Protein AF-A0A949IFS2-F1 (afdb_monomer)

Solvent-accessible surface area (backbone atoms only — not comparable to full-atom values): 32056 Å² total; per-residue (Å²): 139,86,86,89,90,81,93,77,88,88,87,84,87,80,85,85,79,76,80,89,75,88,68,73,82,55,68,93,79,88,85,80,87,79,83,92,77,86,88,83,88,80,91,77,93,79,89,80,92,78,85,86,76,78,79,72,78,78,74,90,62,92,54,80,35,59,30,51,74,25,51,41,63,68,60,32,53,52,52,44,53,52,50,51,53,48,46,56,51,26,54,78,68,79,46,77,60,41,54,36,68,61,40,74,64,66,69,59,68,72,94,60,77,75,78,83,73,67,81,76,66,78,82,70,85,71,59,86,33,84,33,76,19,54,51,51,17,55,62,39,24,26,48,48,47,18,50,56,68,42,36,87,84,51,64,64,44,76,74,44,82,63,56,66,62,56,38,42,31,50,28,41,52,46,40,47,59,48,27,49,79,72,75,38,52,69,68,57,39,51,49,38,53,49,29,44,26,7,54,67,41,51,12,61,54,45,61,77,35,42,33,88,60,60,73,75,42,72,42,76,93,30,46,68,60,43,35,65,36,22,17,78,42,62,19,30,24,60,75,44,44,34,41,64,54,50,50,50,46,32,56,78,38,14,63,62,54,18,55,48,30,43,55,47,16,73,74,35,73,93,47,21,70,63,29,42,55,51,17,53,49,38,38,37,49,21,38,54,72,66,60,73,55,80,76,76,81,92,61,96,85,62,88,83,60,65,54,80,70,59,67,72,55,49,40,42,16,57,43,27,42,47,61,15,51,72,55,9,30,52,57,64,37,47,58,56,44,51,49,50,54,47,37,73,75,60,50,46,64,60,32,34,43,52,50,31,54,49,48,58,46,37,23,48,55,38,70,71,46,54,73,68,55,48,51,53,22,48,53,60,56,54,70,72,59,72,81,74,84,88,55,80,92,45,73,81,76,45,45,65,54,54,53,41,51,50,55,49,48,56,36,60,71,48,52,87,47,88,93,59,94,44,57,55,28,71,93,68,38,58,70,66,41,44,49,44,42,58,70,49,60,75,61,62,40,58,43,45,33,100,86,37,50,49,54,75,57,29,41,17,42,52,41,31,51,54,31,43,38,62,74,52,76,43,35,76,74,46,44,42,22,51,49,45,40,17,71,77,44,31,58,71,49,28,51,54,36,45,36,82,90,33,28,75,32,30,34,68,74,67,41,51,70,56,40,29,72,72,30,82,76,49,45,61,25,25,29,47,52,34,42,53,47,45,42,44,42,21,66,37,83,25,39,36,63,85,32,66,36,38,38,43,46,52,51,23,49,56,72,66,54,76,131

Structure (mmCIF, N/CA/C/O backbone):
data_AF-A0A949IFS2-F1
#
_entry.id   AF-A0A949IFS2-F1
#
loop_
_atom_site.group_PDB
_atom_site.id
_atom_site.type_symbol
_atom_site.label_atom_id
_atom_site.label_alt_id
_atom_site.label_comp_id
_atom_site.label_asym_id
_atom_site.label_entity_id
_atom_site.label_seq_id
_atom_site.pdbx_PDB_ins_code
_atom_site.Cartn_x
_atom_site.Cartn_y
_atom_site.Cartn_z
_atom_site.occupancy
_atom_site.B_iso_or_equiv
_atom_site.auth_seq_id
_atom_site.auth_comp_id
_atom_site.auth_asym_id
_atom_site.auth_atom_id
_atom_site.pdbx_PDB_model_num
ATOM 1 N N . MET A 1 1 ? -39.809 -36.257 -1.490 1.00 29.47 1 MET A N 1
ATOM 2 C CA . MET A 1 1 ? -38.487 -35.965 -2.089 1.00 29.47 1 MET A CA 1
ATOM 3 C C . MET A 1 1 ? -38.721 -35.073 -3.302 1.00 29.47 1 MET A C 1
ATOM 5 O O . MET A 1 1 ? -39.036 -35.573 -4.365 1.00 29.47 1 MET A O 1
ATOM 9 N N . VAL A 1 2 ? -39.064 -33.810 -3.046 1.00 25.62 2 VAL A N 1
ATOM 10 C CA . VAL A 1 2 ? -38.189 -32.618 -3.161 1.00 25.62 2 VAL A CA 1
ATOM 11 C C . VAL A 1 2 ? -37.809 -32.313 -4.621 1.00 25.62 2 VAL A C 1
ATOM 13 O O . VAL A 1 2 ? -36.734 -32.640 -5.104 1.00 25.62 2 VAL A O 1
ATOM 16 N N . THR A 1 3 ? -38.821 -31.761 -5.297 1.00 22.97 3 THR A N 1
ATOM 17 C CA . THR A 1 3 ? -38.850 -30.624 -6.238 1.00 22.97 3 THR A CA 1
ATOM 18 C C . THR A 1 3 ? -37.553 -30.110 -6.866 1.00 22.97 3 THR A C 1
ATOM 20 O O . THR A 1 3 ? -36.693 -29.559 -6.186 1.00 22.97 3 THR A O 1
ATOM 23 N N . ASN A 1 4 ? -37.543 -30.119 -8.202 1.00 22.20 4 ASN A N 1
ATOM 24 C CA . ASN A 1 4 ? -36.708 -29.286 -9.060 1.00 22.20 4 ASN A CA 1
ATOM 25 C C . ASN A 1 4 ? -37.587 -28.799 -10.224 1.00 22.20 4 ASN A C 1
ATOM 27 O O . ASN A 1 4 ? -37.937 -29.598 -11.089 1.00 22.20 4 ASN A O 1
ATOM 31 N N . LEU A 1 5 ? -38.022 -27.537 -10.196 1.00 21.92 5 LEU A N 1
ATOM 32 C CA . LEU A 1 5 ? -38.645 -26.825 -11.322 1.00 21.92 5 LEU A CA 1
ATOM 33 C C . LEU A 1 5 ? -38.870 -25.361 -10.925 1.00 21.92 5 LEU A C 1
ATOM 35 O O . LEU A 1 5 ? -39.689 -25.092 -10.052 1.00 21.92 5 LEU A O 1
ATOM 39 N N . ALA A 1 6 ? -38.131 -24.454 -11.569 1.00 23.53 6 ALA A N 1
ATOM 40 C CA . ALA A 1 6 ? -38.613 -23.203 -12.174 1.00 23.53 6 ALA A CA 1
ATOM 41 C C . ALA A 1 6 ? -37.477 -22.168 -12.259 1.00 23.53 6 ALA A C 1
ATOM 43 O O . ALA A 1 6 ? -37.264 -21.349 -11.372 1.00 23.53 6 ALA A O 1
ATOM 44 N N . LEU A 1 7 ? -36.765 -22.210 -13.386 1.00 26.50 7 LEU A N 1
ATOM 45 C CA . LEU A 1 7 ? -36.102 -21.056 -13.983 1.00 26.50 7 LEU A CA 1
ATOM 46 C C . LEU A 1 7 ? -37.184 -20.179 -14.628 1.00 26.50 7 LEU A C 1
ATOM 48 O O . LEU A 1 7 ? -37.776 -20.615 -15.616 1.00 26.50 7 LEU A O 1
ATOM 52 N N . ARG A 1 8 ? -37.431 -18.980 -14.088 1.00 21.73 8 ARG A N 1
ATOM 53 C CA . ARG A 1 8 ? -37.796 -17.745 -14.816 1.00 21.73 8 ARG A CA 1
ATOM 54 C C . ARG A 1 8 ? -38.077 -16.595 -13.842 1.00 21.73 8 ARG A C 1
ATOM 56 O O . ARG A 1 8 ? -38.649 -16.809 -12.783 1.00 21.73 8 ARG A O 1
ATOM 63 N N . ASP A 1 9 ? -37.687 -15.407 -14.295 1.00 24.14 9 ASP A N 1
ATOM 64 C CA . ASP A 1 9 ? -38.027 -14.068 -13.807 1.00 24.14 9 ASP A CA 1
ATOM 65 C C . ASP A 1 9 ? -37.488 -13.620 -12.445 1.00 24.14 9 ASP A C 1
ATOM 67 O O . ASP A 1 9 ? -38.075 -13.854 -11.397 1.00 24.14 9 ASP A O 1
ATOM 71 N N . LEU A 1 10 ? -36.382 -12.866 -12.514 1.00 23.11 10 LEU A N 1
ATOM 72 C CA . LEU A 1 10 ? -36.236 -11.536 -11.900 1.00 23.11 10 LEU A CA 1
ATOM 73 C C . LEU A 1 10 ? -35.006 -10.837 -12.517 1.00 23.11 10 LEU A C 1
ATOM 75 O O . LEU A 1 10 ? -34.008 -10.546 -11.863 1.00 23.11 10 LEU A O 1
ATOM 79 N N . SER A 1 11 ? -35.070 -10.590 -13.828 1.00 26.36 11 SER A N 1
ATOM 80 C CA . SER A 1 11 ? -34.265 -9.560 -14.486 1.00 26.36 11 SER A CA 1
ATOM 81 C C . SER A 1 11 ? -35.122 -8.301 -14.601 1.00 26.36 11 SER A C 1
ATOM 83 O O . SER A 1 11 ? -36.076 -8.334 -15.368 1.00 26.36 11 SER A O 1
ATOM 85 N N . SER A 1 12 ? -34.791 -7.236 -13.857 1.00 25.61 12 SER A N 1
ATOM 86 C CA . SER A 1 12 ? -34.846 -5.835 -14.340 1.00 25.61 12 SER A CA 1
ATOM 87 C C . SER A 1 12 ? -34.759 -4.744 -13.261 1.00 25.61 12 SER A C 1
ATOM 89 O O . SER A 1 12 ? -34.609 -3.598 -13.654 1.00 25.61 12 SER A O 1
ATOM 91 N N . ASP A 1 13 ? -34.774 -5.027 -11.948 1.00 23.80 13 ASP A N 1
ATOM 92 C CA . ASP A 1 13 ? -34.977 -3.946 -10.946 1.00 23.80 13 ASP A CA 1
ATOM 93 C C . ASP A 1 13 ? -33.906 -3.757 -9.850 1.00 23.80 13 ASP A C 1
ATOM 95 O O . ASP A 1 13 ? -34.132 -3.056 -8.867 1.00 23.80 13 ASP A O 1
ATOM 99 N N . LEU A 1 14 ? -32.692 -4.293 -10.021 1.00 22.88 14 LEU A N 1
ATOM 100 C CA . LEU A 1 14 ? -31.580 -4.086 -9.065 1.00 22.88 14 LEU A CA 1
ATOM 101 C C . LEU A 1 14 ? -30.331 -3.401 -9.651 1.00 22.88 14 LEU A C 1
ATOM 103 O O . LEU A 1 14 ? -29.317 -3.280 -8.971 1.00 22.88 14 LEU A O 1
ATOM 107 N N . LEU A 1 15 ? -30.403 -2.886 -10.883 1.00 23.69 15 LEU A N 1
ATOM 108 C CA . LEU A 1 15 ? -29.266 -2.254 -11.575 1.00 23.69 15 LEU A CA 1
ATOM 109 C C . LEU A 1 15 ? -29.242 -0.712 -11.525 1.00 23.69 15 LEU A C 1
ATOM 111 O O . LEU A 1 15 ? -28.410 -0.105 -12.191 1.00 23.69 15 LEU A O 1
ATOM 115 N N . SER A 1 16 ? -30.097 -0.051 -10.734 1.00 24.69 16 SER A N 1
ATOM 116 C CA . SER A 1 16 ? -30.187 1.425 -10.723 1.00 24.69 16 SER A CA 1
ATOM 117 C C . SER A 1 16 ? -29.765 2.122 -9.424 1.00 24.69 16 SER A C 1
ATOM 119 O O . SER A 1 16 ? -29.906 3.339 -9.315 1.00 24.69 16 SER A O 1
ATOM 121 N N . ARG A 1 17 ? -29.197 1.413 -8.439 1.00 23.41 17 ARG A N 1
ATOM 122 C CA . ARG A 1 17 ? -28.663 2.039 -7.213 1.00 23.41 17 ARG A CA 1
ATOM 123 C C . ARG A 1 17 ? -27.334 1.424 -6.793 1.00 23.41 17 ARG A C 1
ATOM 125 O O . ARG A 1 17 ? -27.225 0.789 -5.754 1.00 23.41 17 ARG A O 1
ATOM 132 N N . SER A 1 18 ? -26.319 1.632 -7.622 1.00 20.94 18 SER A N 1
ATOM 133 C CA . SER A 1 18 ? -24.922 1.373 -7.276 1.00 20.94 18 SER A CA 1
ATOM 134 C C . SER A 1 18 ? -24.211 2.706 -7.072 1.00 20.94 18 SER A C 1
ATOM 136 O O . SER A 1 18 ? -23.815 3.359 -8.032 1.00 20.94 18 SER A O 1
ATOM 138 N N . VAL A 1 19 ? -24.138 3.096 -5.802 1.00 22.89 19 VAL A N 1
ATOM 139 C CA . VAL A 1 19 ? -23.051 3.826 -5.134 1.00 22.89 19 VAL A CA 1
ATOM 140 C C . VAL A 1 19 ? -22.046 4.496 -6.082 1.00 22.89 19 VAL A C 1
ATOM 142 O O . VAL A 1 19 ? -21.083 3.888 -6.544 1.00 22.89 19 VAL A O 1
ATOM 145 N N . VAL A 1 20 ? -22.244 5.792 -6.314 1.00 20.78 20 VAL A N 1
ATOM 146 C CA . VAL A 1 20 ? -21.158 6.695 -6.699 1.00 20.78 20 VAL A CA 1
ATOM 147 C C . VAL A 1 20 ? -20.321 6.906 -5.433 1.00 20.78 20 VAL A C 1
ATOM 149 O O . VAL A 1 20 ? -20.638 7.778 -4.632 1.00 20.78 20 VAL A O 1
ATOM 152 N N . SER A 1 21 ? -19.304 6.072 -5.189 1.00 23.89 21 SER A N 1
ATOM 153 C CA . SER A 1 21 ? -18.264 6.412 -4.211 1.00 23.89 21 SER A CA 1
ATOM 154 C C . SER A 1 21 ? -17.169 7.168 -4.953 1.00 23.89 21 SER A C 1
ATOM 156 O O . SER A 1 21 ? -16.364 6.580 -5.680 1.00 23.89 21 SER A O 1
ATOM 158 N N . GLU A 1 22 ? -17.157 8.487 -4.793 1.00 24.03 22 GLU A N 1
ATOM 159 C CA . GLU A 1 22 ? -16.016 9.333 -5.129 1.00 24.03 22 GLU A CA 1
ATOM 160 C C . GLU A 1 22 ? -14.823 8.953 -4.238 1.00 24.03 22 GLU A C 1
ATOM 162 O O . GLU A 1 22 ? -14.638 9.485 -3.149 1.00 24.03 22 GLU A O 1
ATOM 167 N N . ALA A 1 23 ? -13.996 8.019 -4.704 1.00 25.38 23 ALA A N 1
ATOM 168 C CA . ALA A 1 23 ? -12.650 7.804 -4.188 1.00 25.38 23 ALA A CA 1
ATOM 169 C C . ALA A 1 23 ? -11.662 8.489 -5.144 1.00 25.38 23 ALA A C 1
ATOM 171 O O . ALA A 1 23 ? -11.117 7.887 -6.063 1.00 25.38 23 ALA A O 1
ATOM 172 N N . ASN A 1 24 ? -11.498 9.797 -4.971 1.00 28.80 24 ASN A N 1
ATOM 173 C CA . ASN A 1 24 ? -10.430 10.589 -5.574 1.00 28.80 24 ASN A CA 1
ATOM 174 C C . ASN A 1 24 ? -10.059 11.678 -4.571 1.00 28.80 24 ASN A C 1
ATOM 176 O O . ASN A 1 24 ? -10.593 12.771 -4.672 1.00 28.80 24 ASN A O 1
ATOM 180 N N . PHE A 1 25 ? -9.176 11.415 -3.604 1.00 26.31 25 PHE A N 1
ATOM 181 C CA . PHE A 1 25 ? -8.581 12.512 -2.833 1.00 26.31 25 PHE A CA 1
ATOM 182 C C . PHE A 1 25 ? -7.236 12.117 -2.201 1.00 26.31 25 PHE A C 1
ATOM 184 O O . PHE A 1 25 ? -7.158 11.674 -1.063 1.00 26.31 25 PHE A O 1
ATOM 191 N N . VAL A 1 26 ? -6.153 12.335 -2.953 1.00 26.55 26 VAL A N 1
ATOM 192 C CA . VAL A 1 26 ? -4.829 12.668 -2.399 1.00 26.55 26 VAL A CA 1
ATOM 193 C C . VAL A 1 26 ? -4.395 13.973 -3.059 1.00 26.55 26 VAL A C 1
ATOM 195 O O . VAL A 1 26 ? -3.648 13.976 -4.033 1.00 26.55 26 VAL A O 1
ATOM 198 N N . ALA A 1 27 ? -4.963 15.078 -2.582 1.00 24.84 27 ALA A N 1
ATOM 199 C CA . ALA A 1 27 ? -4.410 16.432 -2.627 1.00 24.84 27 ALA A CA 1
ATOM 200 C C . ALA A 1 27 ? -5.460 17.396 -2.064 1.00 24.84 27 ALA A C 1
ATOM 202 O O . ALA A 1 27 ? -6.538 17.558 -2.620 1.00 24.84 27 ALA A O 1
ATOM 203 N N . SER A 1 28 ? -5.125 18.021 -0.942 1.00 24.84 28 SER A N 1
ATOM 204 C CA . SER A 1 28 ? -5.866 19.098 -0.294 1.00 24.84 28 SER A CA 1
ATOM 205 C C . SER A 1 28 ? -6.163 20.273 -1.236 1.00 24.84 28 SER A C 1
ATOM 207 O O . SER A 1 28 ? -5.204 20.822 -1.770 1.00 24.84 28 SER A O 1
ATOM 209 N N . VAL A 1 29 ? -7.420 20.728 -1.321 1.00 24.14 29 VAL A N 1
ATOM 210 C CA . VAL A 1 29 ? -7.828 22.129 -1.064 1.00 24.14 29 VAL A CA 1
ATOM 211 C C . VAL A 1 29 ? -9.295 22.134 -0.600 1.00 24.14 29 VAL A C 1
ATOM 213 O O . VAL A 1 29 ? -10.133 21.411 -1.129 1.00 24.14 29 VAL A O 1
ATOM 216 N N . ASP A 1 30 ? -9.537 22.945 0.424 1.00 25.14 30 ASP A N 1
ATOM 217 C CA . ASP A 1 30 ? -10.771 23.264 1.144 1.00 25.14 30 ASP A CA 1
ATOM 218 C C . ASP A 1 30 ? -11.967 23.643 0.240 1.00 25.14 30 ASP A C 1
ATOM 220 O O . ASP A 1 30 ? -11.830 24.442 -0.690 1.00 25.14 30 ASP A O 1
ATOM 224 N N . SER A 1 31 ? -13.153 23.098 0.533 1.00 23.11 31 SER A N 1
ATOM 225 C CA . SER A 1 31 ? -14.416 23.452 -0.123 1.00 23.11 31 SER A CA 1
ATOM 226 C C . SER A 1 31 ? -15.221 24.382 0.782 1.00 23.11 31 SER A C 1
ATOM 228 O O . SER A 1 31 ? -15.952 23.933 1.669 1.00 23.11 31 SER A O 1
ATOM 230 N N . THR A 1 32 ? -15.130 25.686 0.538 1.00 22.41 32 THR A N 1
ATOM 231 C CA . THR A 1 32 ? -16.130 26.636 1.024 1.00 22.41 32 THR A CA 1
ATOM 232 C C . THR A 1 32 ? -17.356 26.616 0.107 1.00 22.41 32 THR A C 1
ATOM 234 O O . THR A 1 32 ? -17.251 26.630 -1.116 1.00 22.41 32 THR A O 1
ATOM 237 N N . GLN A 1 33 ? -18.517 26.509 0.757 1.00 23.11 33 GLN A N 1
ATOM 238 C CA . GLN A 1 33 ? -19.895 26.599 0.264 1.00 23.11 33 GLN A CA 1
ATOM 239 C C . GLN A 1 33 ? -20.104 27.269 -1.103 1.00 23.11 33 GLN A C 1
ATOM 241 O O . GLN A 1 33 ? -19.776 28.441 -1.266 1.00 23.11 33 GLN A O 1
ATOM 246 N N . VAL A 1 34 ? -20.861 26.605 -1.986 1.00 22.59 34 VAL A N 1
ATOM 247 C CA . VAL A 1 34 ? -21.889 27.291 -2.784 1.00 22.59 34 VAL A CA 1
ATOM 248 C C . VAL A 1 34 ? -23.140 26.416 -2.844 1.00 22.59 34 VAL A C 1
ATOM 250 O O . VAL A 1 34 ? -23.089 25.246 -3.221 1.00 22.59 34 VAL A O 1
ATOM 253 N N . ASP A 1 35 ? -24.245 27.018 -2.421 1.00 22.25 35 ASP A N 1
ATOM 254 C CA . ASP A 1 35 ? -25.579 26.452 -2.303 1.00 22.25 35 ASP A CA 1
ATOM 255 C C . ASP A 1 35 ? -26.151 25.897 -3.616 1.00 22.25 35 ASP A C 1
ATOM 257 O O . ASP A 1 35 ? -26.039 26.480 -4.696 1.00 22.25 35 ASP A O 1
ATOM 261 N N . LEU A 1 36 ? -26.876 24.789 -3.468 1.00 21.02 36 LEU A N 1
ATOM 262 C CA . LEU A 1 36 ? -27.887 24.321 -4.407 1.00 21.02 36 LEU A CA 1
ATOM 263 C C . LEU A 1 36 ? -29.040 25.334 -4.459 1.00 21.02 36 LEU A C 1
ATOM 265 O O . LEU A 1 36 ? -29.799 25.460 -3.499 1.00 21.02 36 LEU A O 1
ATOM 269 N N . VAL A 1 37 ? -29.247 25.976 -5.609 1.00 22.39 37 VAL A N 1
ATOM 270 C CA . VAL A 1 37 ? -30.543 26.572 -5.955 1.00 22.39 37 VAL A CA 1
ATOM 271 C C . VAL A 1 37 ? -31.042 25.933 -7.240 1.00 22.39 37 VAL A C 1
ATOM 273 O O . VAL A 1 37 ? -30.408 25.988 -8.291 1.00 22.39 37 VAL A O 1
ATOM 276 N N . SER A 1 38 ? -32.201 25.295 -7.124 1.00 20.89 38 SER A N 1
ATOM 277 C CA . SER A 1 38 ? -32.980 24.802 -8.250 1.00 20.89 38 SER A CA 1
ATOM 278 C C . SER A 1 38 ? -33.817 25.930 -8.866 1.00 20.89 38 SER A C 1
ATOM 280 O O . SER A 1 38 ? -34.297 26.807 -8.152 1.00 20.89 38 SER A O 1
ATOM 282 N N . TYR A 1 39 ? -34.118 25.748 -10.155 1.00 19.58 39 TYR A N 1
ATOM 283 C CA . TYR A 1 39 ? -35.381 26.064 -10.840 1.00 19.58 39 TYR A CA 1
ATOM 284 C C . TYR A 1 39 ? -35.550 27.315 -11.734 1.00 19.58 39 TYR A C 1
ATOM 286 O O . TYR A 1 39 ? -35.221 28.442 -11.389 1.00 19.58 39 TYR A O 1
ATOM 294 N N . HIS A 1 40 ? -36.273 27.014 -12.826 1.00 22.09 40 HIS A N 1
ATOM 295 C CA . HIS A 1 40 ? -37.055 27.816 -13.779 1.00 22.09 40 HIS A CA 1
ATOM 296 C C . HIS A 1 40 ? -36.325 28.522 -14.927 1.00 22.09 40 HIS A C 1
ATOM 298 O O . HIS A 1 40 ? -35.664 29.543 -14.778 1.00 22.09 40 HIS A O 1
ATOM 304 N N . GLY A 1 41 ? -36.541 27.971 -16.126 1.00 22.94 41 GLY A N 1
ATOM 305 C CA . GLY A 1 41 ? -36.162 28.596 -17.380 1.00 22.94 41 GLY A CA 1
ATOM 306 C C . GLY A 1 41 ? -37.048 29.780 -17.738 1.00 22.94 41 GLY A C 1
ATOM 307 O O . GLY A 1 41 ? -38.198 29.849 -17.318 1.00 22.94 41 GLY A O 1
ATOM 308 N N . HIS A 1 42 ? -36.514 30.648 -18.592 1.00 22.95 42 HIS A N 1
ATOM 309 C CA . HIS A 1 42 ? -37.262 31.439 -19.559 1.00 22.95 42 HIS A CA 1
ATOM 310 C C . HIS A 1 42 ? -36.388 31.640 -20.799 1.00 22.95 42 HIS A C 1
ATOM 312 O O . HIS A 1 42 ? -35.193 31.918 -20.721 1.00 22.95 42 HIS A O 1
ATOM 318 N N . SER A 1 43 ? -37.022 31.422 -21.946 1.00 26.91 43 SER A N 1
ATOM 319 C CA . SER A 1 43 ? -36.491 31.621 -23.286 1.00 26.91 43 SER A CA 1
ATOM 320 C C . SER A 1 43 ? -36.257 33.107 -23.547 1.00 26.91 43 SER A C 1
ATOM 322 O O . SER A 1 43 ? -37.156 33.903 -23.298 1.00 26.91 43 SER A O 1
ATOM 324 N N . HIS A 1 44 ? -35.114 33.469 -24.134 1.00 25.48 44 HIS A N 1
ATOM 325 C CA . HIS A 1 44 ? -35.073 34.587 -25.072 1.00 25.48 44 HIS A CA 1
ATOM 326 C C . HIS A 1 44 ? -34.017 34.383 -26.160 1.00 25.48 44 HIS A C 1
ATOM 328 O O . HIS A 1 44 ? -32.821 34.244 -25.915 1.00 25.48 44 HIS A O 1
ATOM 334 N N . HIS A 1 45 ? -34.520 34.386 -27.393 1.00 26.75 45 HIS A N 1
ATOM 335 C CA . HIS A 1 45 ? -33.790 34.559 -28.637 1.00 26.75 45 HIS A CA 1
ATOM 336 C C . HIS A 1 45 ? -32.857 35.772 -28.607 1.00 26.75 45 HIS A C 1
ATOM 338 O O . HIS A 1 45 ? -33.333 36.888 -28.426 1.00 26.75 45 HIS A O 1
ATOM 344 N N . HIS A 1 46 ? -31.608 35.580 -29.028 1.00 27.81 46 HIS A N 1
ATOM 345 C CA . HIS A 1 46 ? -30.972 36.463 -30.007 1.00 27.81 46 HIS A CA 1
ATOM 346 C C . HIS A 1 46 ? -29.907 35.696 -30.791 1.00 27.81 46 HIS A C 1
ATOM 348 O O . HIS A 1 46 ? -28.926 35.202 -30.243 1.00 27.81 46 HIS A O 1
ATOM 354 N N . GLY A 1 47 ? -30.147 35.557 -32.095 1.00 24.58 47 GLY A N 1
ATOM 355 C CA . GLY A 1 47 ? -29.198 34.975 -33.028 1.00 24.58 47 GLY A CA 1
ATOM 356 C C . GLY A 1 47 ? -28.125 35.977 -33.439 1.00 24.58 47 GLY A C 1
ATOM 357 O O . GLY A 1 47 ? -28.387 37.175 -33.518 1.00 24.58 47 GLY A O 1
ATOM 358 N N . LYS A 1 48 ? -26.941 35.453 -33.770 1.00 28.55 48 LYS A N 1
ATOM 359 C CA . LYS A 1 48 ? -26.102 35.914 -34.886 1.00 28.55 48 LYS A CA 1
ATOM 360 C C . LYS A 1 48 ? -24.994 34.893 -35.168 1.00 28.55 48 LYS A C 1
ATOM 362 O O . LYS A 1 48 ? -24.019 34.778 -34.443 1.00 28.55 48 LYS A O 1
ATOM 367 N N . THR A 1 49 ? -25.230 34.127 -36.230 1.00 29.89 49 THR A N 1
ATOM 368 C CA . THR A 1 49 ? -24.293 33.730 -37.295 1.00 29.89 49 THR A CA 1
ATOM 369 C C . THR A 1 49 ? -22.784 33.781 -36.999 1.00 29.89 49 THR A C 1
ATOM 371 O O . THR A 1 49 ? -22.174 34.847 -37.042 1.00 29.89 49 THR A O 1
ATOM 374 N N . GLY A 1 50 ? -22.166 32.605 -36.891 1.00 28.19 50 GLY A N 1
ATOM 375 C CA . GLY A 1 50 ? -20.727 32.388 -37.050 1.00 28.19 50 GLY A CA 1
ATOM 376 C C . GLY A 1 50 ? -20.503 30.969 -37.569 1.00 28.19 50 GLY A C 1
ATOM 377 O O . GLY A 1 50 ? -20.906 30.011 -36.922 1.00 28.19 50 GLY A O 1
ATOM 378 N N . LYS A 1 51 ? -19.982 30.853 -38.793 1.00 29.91 51 LYS A N 1
ATOM 379 C CA . LYS A 1 51 ? -19.881 29.616 -39.577 1.00 29.91 51 LYS A CA 1
ATOM 380 C C . LYS A 1 51 ? -19.012 28.559 -38.892 1.00 29.91 51 LYS A C 1
ATOM 382 O O . LYS A 1 51 ? -17.991 28.876 -38.292 1.00 29.91 51 LYS A O 1
ATOM 387 N N . GLY A 1 52 ? -19.447 27.311 -39.053 1.00 32.53 52 GLY A N 1
ATOM 388 C CA . GLY A 1 52 ? -18.843 26.105 -38.512 1.00 32.53 52 GLY A CA 1
ATOM 389 C C . GLY A 1 52 ? -17.366 25.910 -38.843 1.00 32.53 52 GLY A C 1
ATOM 390 O O . GLY A 1 52 ? -16.935 26.039 -39.986 1.00 32.53 52 GLY A O 1
ATOM 391 N N . GLN A 1 53 ? -16.647 25.467 -37.822 1.00 26.41 53 GLN A N 1
ATOM 392 C CA . GLN A 1 53 ? -15.761 24.321 -37.925 1.00 26.41 53 GLN A CA 1
ATOM 393 C C . GLN A 1 53 ? -15.862 23.585 -36.589 1.00 26.41 53 GLN A C 1
ATOM 395 O O . GLN A 1 53 ? -15.330 24.027 -35.574 1.00 26.41 53 GLN A O 1
ATOM 400 N N . GLU A 1 54 ? -16.634 22.499 -36.580 1.00 27.50 54 GLU A N 1
ATOM 401 C CA . GLU A 1 54 ? -16.530 21.478 -35.539 1.00 27.50 54 GLU A CA 1
ATOM 402 C C . GLU A 1 54 ? -15.063 21.023 -35.490 1.00 27.50 54 GLU A C 1
ATOM 404 O O . GLU A 1 54 ? -14.507 20.692 -36.545 1.00 27.50 54 GLU A O 1
ATOM 409 N N . PRO A 1 55 ? -14.393 21.021 -34.325 1.00 30.80 55 PRO A N 1
ATOM 410 C CA . PRO A 1 55 ? -13.090 20.391 -34.234 1.00 30.80 55 PRO A CA 1
ATOM 411 C C . PRO A 1 55 ? -13.292 18.906 -34.530 1.00 30.80 55 PRO A C 1
ATOM 413 O O . PRO A 1 55 ? -14.036 18.222 -33.826 1.00 30.80 55 PRO A O 1
ATOM 416 N N . ALA A 1 56 ? -12.662 18.440 -35.609 1.00 29.61 56 ALA A N 1
ATOM 417 C CA . ALA A 1 56 ? -12.676 17.046 -36.018 1.00 29.61 56 ALA A CA 1
ATOM 418 C C . ALA A 1 56 ? -12.431 16.144 -34.802 1.00 29.61 56 ALA A C 1
ATOM 420 O O . ALA A 1 56 ? -11.480 16.358 -34.042 1.00 29.61 56 ALA A O 1
ATOM 421 N N . ALA A 1 57 ? -13.302 15.149 -34.621 1.00 28.34 57 ALA A N 1
ATOM 422 C CA . ALA A 1 57 ? -13.089 14.091 -33.648 1.00 28.34 57 ALA A CA 1
ATOM 423 C C . ALA A 1 57 ? -1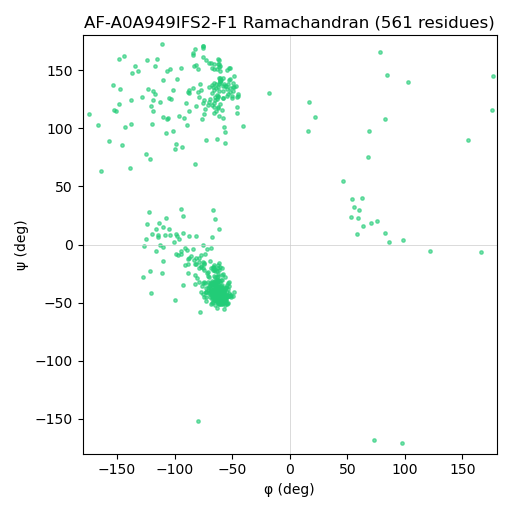1.669 13.527 -33.848 1.00 28.34 57 ALA A C 1
ATOM 425 O O . ALA A 1 57 ? -11.306 13.210 -34.987 1.00 28.34 57 ALA A O 1
ATOM 426 N N . PRO A 1 58 ? -10.832 13.444 -32.798 1.00 34.41 58 PRO A N 1
ATOM 427 C CA . PRO A 1 58 ? -9.502 12.890 -32.959 1.00 34.41 58 PRO A CA 1
ATOM 428 C C . PRO A 1 58 ? -9.650 11.431 -33.384 1.00 34.41 58 PRO A C 1
ATOM 430 O O . PRO A 1 58 ? -10.403 10.674 -32.772 1.00 34.41 58 PRO A O 1
ATOM 433 N N . ALA A 1 59 ? -8.955 11.086 -34.467 1.00 33.22 59 ALA A N 1
ATOM 434 C CA . ALA A 1 59 ? -8.902 9.749 -35.027 1.00 33.22 59 ALA A CA 1
ATOM 435 C C . ALA A 1 59 ? -8.658 8.701 -33.931 1.00 33.22 59 ALA A C 1
ATOM 437 O O . ALA A 1 59 ? -7.789 8.892 -33.071 1.00 33.22 59 ALA A O 1
ATOM 438 N N . ASP A 1 60 ? -9.405 7.597 -34.010 1.00 36.16 60 ASP A N 1
ATOM 439 C CA . ASP A 1 60 ? -9.181 6.364 -33.258 1.00 36.16 60 ASP A CA 1
ATOM 440 C C . ASP A 1 60 ? -7.756 5.859 -33.528 1.00 36.16 60 ASP A C 1
ATOM 442 O O . ASP A 1 60 ? -7.491 5.075 -34.438 1.00 36.16 60 ASP A O 1
ATOM 446 N N . SER A 1 61 ? -6.797 6.346 -32.746 1.00 34.66 61 SER A N 1
ATOM 447 C CA . SER A 1 61 ? -5.439 5.821 -32.722 1.00 34.66 61 SER A CA 1
ATOM 448 C C . SER A 1 61 ? -5.363 4.785 -31.609 1.00 34.66 61 SER A C 1
ATOM 450 O O . SER A 1 61 ? -4.913 5.049 -30.496 1.00 34.66 61 SER A O 1
ATOM 452 N N . ASN A 1 62 ? -5.767 3.558 -31.940 1.00 41.44 62 ASN A N 1
ATOM 453 C CA . ASN A 1 62 ? -5.546 2.350 -31.130 1.00 41.44 62 ASN A CA 1
ATOM 454 C C . ASN A 1 62 ? -4.048 1.976 -30.995 1.00 41.44 62 ASN A C 1
ATOM 456 O O . ASN A 1 62 ? -3.705 0.829 -30.728 1.00 41.44 62 ASN A O 1
ATOM 460 N N . VAL A 1 63 ? -3.134 2.932 -31.183 1.00 46.34 63 VAL A N 1
ATOM 461 C CA . VAL A 1 63 ? -1.691 2.761 -31.013 1.00 46.34 63 VAL A CA 1
ATOM 462 C C . VAL A 1 63 ? -1.288 3.442 -29.711 1.00 46.34 63 VAL A C 1
ATOM 464 O O . VAL A 1 63 ? -1.573 4.622 -29.512 1.00 46.34 63 VAL A O 1
ATOM 467 N N . ILE A 1 64 ? -0.622 2.701 -28.821 1.00 59.53 64 ILE A N 1
ATOM 468 C CA . ILE A 1 64 ? -0.048 3.239 -27.579 1.00 59.53 64 ILE A CA 1
ATOM 469 C C . ILE A 1 64 ? 0.938 4.355 -27.945 1.00 59.53 64 ILE A C 1
ATOM 471 O O . ILE A 1 64 ? 1.997 4.103 -28.522 1.00 59.53 64 ILE A O 1
ATOM 475 N N . GLY A 1 65 ? 0.553 5.599 -27.654 1.00 59.41 65 GLY A N 1
ATOM 476 C CA . GLY A 1 65 ? 1.265 6.795 -28.088 1.00 59.41 65 GLY A CA 1
ATOM 477 C C . GLY A 1 65 ? 2.352 7.208 -27.090 1.00 59.41 65 GLY A C 1
ATOM 478 O O . GLY A 1 65 ? 2.072 7.307 -25.892 1.00 59.41 65 GLY A O 1
ATOM 479 N N . PRO A 1 66 ? 3.587 7.488 -27.537 1.00 67.62 66 PRO A N 1
ATOM 480 C CA . PRO A 1 66 ? 4.661 7.884 -26.635 1.00 67.62 66 PRO A CA 1
ATOM 481 C C . PRO A 1 66 ? 4.431 9.270 -26.026 1.00 67.62 66 PRO A C 1
ATOM 483 O O . PRO A 1 66 ? 3.775 10.128 -26.619 1.00 67.62 66 PRO A O 1
ATOM 486 N N . SER A 1 67 ? 5.043 9.529 -24.867 1.00 72.50 67 SER A N 1
ATOM 487 C CA . SER A 1 67 ? 5.087 10.878 -24.296 1.00 72.50 67 SER A CA 1
ATOM 488 C C . SER A 1 67 ? 5.736 11.874 -25.262 1.00 72.50 67 SER A C 1
ATOM 490 O O . SER A 1 67 ? 6.890 11.707 -25.666 1.00 72.50 67 SER A O 1
ATOM 492 N N . ARG A 1 68 ? 5.040 12.977 -25.563 1.00 79.94 68 ARG A N 1
ATOM 493 C CA . ARG A 1 68 ? 5.622 14.102 -26.310 1.00 79.94 68 ARG A CA 1
ATOM 494 C C . ARG A 1 68 ? 6.672 14.821 -25.457 1.00 79.94 68 ARG A C 1
ATOM 496 O O . ARG A 1 68 ? 6.363 15.282 -24.359 1.00 79.94 68 ARG A O 1
ATOM 503 N N . ARG A 1 69 ? 7.896 14.956 -25.973 1.00 78.25 69 ARG A N 1
ATOM 504 C CA . ARG A 1 69 ? 8.985 15.723 -25.343 1.00 78.25 69 ARG A CA 1
ATOM 505 C C . ARG A 1 69 ? 8.933 17.179 -25.764 1.00 78.25 69 ARG A C 1
ATOM 507 O O . ARG A 1 69 ? 8.789 17.460 -26.952 1.00 78.25 69 ARG A O 1
ATOM 514 N N . LEU A 1 70 ? 9.047 18.091 -24.802 1.00 78.94 70 LEU A N 1
ATOM 515 C CA . LEU A 1 70 ? 8.955 19.525 -25.064 1.00 78.94 70 LEU A CA 1
ATOM 516 C C . LEU A 1 70 ? 10.159 20.267 -24.472 1.00 78.94 70 LEU A C 1
ATOM 518 O O . LEU A 1 70 ? 10.436 20.087 -23.283 1.00 78.94 70 LEU A O 1
ATOM 522 N N . PRO A 1 71 ? 10.872 21.070 -25.288 1.00 76.56 71 PRO A N 1
ATOM 523 C CA . PRO A 1 71 ? 12.073 21.775 -24.854 1.00 76.56 71 PRO A CA 1
ATOM 524 C C . PRO A 1 71 ? 11.747 22.987 -23.980 1.00 76.56 71 PRO A C 1
ATOM 526 O O . PRO A 1 71 ? 12.495 23.251 -23.046 1.00 76.56 71 PRO A O 1
ATOM 529 N N . SER A 1 72 ? 10.619 23.666 -24.232 1.00 85.31 72 SER A N 1
ATOM 530 C CA . SER A 1 72 ? 10.229 24.863 -23.490 1.00 85.31 72 SER A CA 1
ATOM 531 C C . SER A 1 72 ? 9.236 24.593 -22.371 1.00 85.31 72 SER A C 1
ATOM 533 O O . SER A 1 72 ? 8.306 23.789 -22.520 1.00 85.31 72 SER A O 1
ATOM 535 N N . GLN A 1 73 ? 9.402 25.300 -21.250 1.00 84.31 73 GLN A N 1
ATOM 536 C CA . GLN A 1 73 ? 8.522 25.151 -20.088 1.00 84.31 73 GLN A CA 1
ATOM 537 C C . GLN A 1 73 ? 7.088 25.573 -20.432 1.00 84.31 73 GLN A C 1
ATOM 539 O O . GLN A 1 73 ? 6.137 24.853 -20.129 1.00 84.31 73 GLN A O 1
ATOM 544 N N . THR A 1 74 ? 6.921 26.692 -21.140 1.00 86.69 74 THR A N 1
ATOM 545 C CA . THR A 1 74 ? 5.608 27.177 -21.593 1.00 86.69 74 THR A CA 1
ATOM 546 C C . THR A 1 74 ? 4.928 26.178 -22.527 1.00 86.69 74 THR A C 1
ATOM 548 O O . THR A 1 74 ? 3.749 25.865 -22.349 1.00 86.69 74 THR A O 1
ATOM 551 N N . GLY A 1 75 ? 5.672 25.622 -23.492 1.00 86.81 75 GLY A N 1
ATOM 552 C CA . GLY A 1 75 ? 5.149 24.603 -24.401 1.00 86.81 75 GLY A CA 1
ATOM 553 C C . GLY A 1 75 ? 4.716 23.346 -23.650 1.00 86.81 75 GLY A C 1
ATOM 554 O O . GLY A 1 75 ? 3.633 22.814 -23.901 1.00 86.81 75 GLY A O 1
ATOM 555 N N . PHE A 1 76 ? 5.526 22.908 -22.683 1.00 88.31 76 PHE A N 1
ATOM 556 C CA . PHE A 1 76 ? 5.206 21.796 -21.795 1.00 88.31 76 PHE A CA 1
ATOM 557 C C . PHE A 1 76 ? 3.930 22.034 -20.981 1.00 88.31 76 PHE A C 1
ATOM 559 O O . PHE A 1 76 ? 3.041 21.184 -21.001 1.00 88.31 76 PHE A O 1
ATOM 566 N N . LEU A 1 77 ? 3.803 23.183 -20.312 1.00 89.12 77 LEU A N 1
ATOM 567 C CA . LEU A 1 77 ? 2.627 23.514 -19.501 1.00 89.12 77 LEU A CA 1
ATOM 568 C C . LEU A 1 77 ? 1.348 23.555 -20.347 1.00 89.12 77 LEU A C 1
ATOM 570 O O . LEU A 1 77 ? 0.329 22.991 -19.945 1.00 89.12 77 LEU A O 1
ATOM 574 N N . HIS A 1 78 ? 1.411 24.140 -21.547 1.00 90.00 78 HIS A N 1
ATOM 575 C CA . HIS A 1 78 ? 0.282 24.168 -22.478 1.00 90.00 78 HIS A CA 1
ATOM 576 C C . HIS A 1 78 ? -0.125 22.757 -22.938 1.00 90.00 78 HIS A C 1
ATOM 578 O O . HIS A 1 78 ? -1.303 22.388 -22.892 1.00 90.00 78 HIS A O 1
ATOM 584 N N . ALA A 1 79 ? 0.847 21.937 -23.350 1.00 90.38 79 ALA A N 1
ATOM 585 C CA . ALA A 1 79 ? 0.587 20.560 -23.763 1.00 90.38 79 ALA A CA 1
ATOM 586 C C . ALA A 1 79 ? 0.043 19.705 -22.610 1.00 90.38 79 ALA A C 1
ATOM 588 O O . ALA A 1 79 ? -0.848 18.888 -22.824 1.00 90.38 79 ALA A O 1
ATOM 589 N N . MET A 1 80 ? 0.533 19.920 -21.387 1.00 90.75 80 MET A N 1
ATOM 590 C CA . MET A 1 80 ? 0.025 19.255 -20.189 1.00 90.75 80 MET A CA 1
ATOM 591 C C . MET A 1 80 ? -1.428 19.658 -19.901 1.00 90.75 80 MET A C 1
ATOM 593 O O . MET A 1 80 ? -2.250 18.801 -19.588 1.00 90.75 80 MET A O 1
ATOM 597 N N . GLY A 1 81 ? -1.778 20.940 -20.052 1.00 92.69 81 GLY A N 1
ATOM 598 C CA . GLY A 1 81 ? -3.163 21.407 -19.939 1.00 92.69 81 GLY A CA 1
ATOM 599 C C . GLY A 1 81 ? -4.088 20.750 -20.968 1.00 92.69 81 GLY A C 1
ATOM 600 O O . GLY A 1 81 ? -5.138 20.220 -20.607 1.00 92.69 81 GLY A O 1
ATOM 601 N N . THR A 1 82 ? -3.650 20.705 -22.230 1.00 94.94 82 THR A N 1
ATOM 602 C CA . THR A 1 82 ? -4.382 20.046 -23.328 1.00 94.94 82 THR A CA 1
ATOM 603 C C . THR A 1 82 ? -4.583 18.553 -23.050 1.00 94.94 82 THR A C 1
ATOM 605 O O . THR A 1 82 ? -5.683 18.028 -23.205 1.00 94.94 82 THR A O 1
ATOM 608 N N . TYR A 1 83 ? -3.536 17.871 -22.581 1.00 93.94 83 TYR A N 1
ATOM 609 C CA . TYR A 1 83 ? -3.586 16.457 -22.213 1.00 93.94 83 TYR A CA 1
ATOM 610 C C . TYR A 1 83 ? -4.669 16.169 -21.163 1.00 93.94 83 TYR A C 1
ATOM 612 O O . TYR A 1 83 ? -5.489 15.268 -21.333 1.00 93.94 83 TYR A O 1
ATOM 620 N N . TRP A 1 84 ? -4.738 16.973 -20.098 1.00 94.88 84 TRP A N 1
ATOM 621 C CA . TRP A 1 84 ? -5.755 16.788 -19.060 1.00 94.88 84 TRP A CA 1
ATOM 622 C C . TRP A 1 84 ? -7.177 17.079 -19.546 1.00 94.88 84 TRP A C 1
ATOM 624 O O . TRP A 1 84 ? -8.106 16.392 -19.127 1.00 94.88 84 TRP A O 1
ATOM 634 N N . GLN A 1 85 ? -7.365 18.028 -20.468 1.00 95.38 85 GLN A N 1
ATOM 635 C CA . GLN A 1 85 ? -8.668 18.236 -21.110 1.00 95.38 85 GLN A CA 1
ATOM 636 C C . GLN A 1 85 ? -9.110 16.999 -21.903 1.00 95.38 85 GLN A C 1
ATOM 638 O O . GLN A 1 85 ? -10.279 16.610 -21.834 1.00 95.38 85 GLN A O 1
ATOM 643 N N . GLN A 1 86 ? -8.179 16.346 -22.606 1.00 95.56 86 GLN A N 1
ATOM 644 C CA . GLN A 1 86 ? -8.456 15.098 -23.316 1.00 95.56 86 GLN A CA 1
ATOM 645 C C . GLN A 1 86 ? -8.806 13.966 -22.344 1.00 95.56 86 GLN A C 1
ATOM 647 O O . GLN A 1 86 ? -9.781 13.264 -22.592 1.00 95.56 86 GLN A O 1
ATOM 652 N N . ILE A 1 87 ? -8.087 13.821 -21.222 1.00 94.94 87 ILE A N 1
ATOM 653 C CA . ILE A 1 87 ? -8.397 12.813 -20.189 1.00 94.94 87 ILE A CA 1
ATOM 654 C C . ILE A 1 87 ? -9.809 13.026 -19.640 1.00 94.94 87 ILE A C 1
ATOM 656 O O . ILE A 1 87 ? -10.603 12.088 -19.592 1.00 94.94 87 ILE A O 1
ATOM 660 N N . THR A 1 88 ? -10.154 14.259 -19.265 1.00 94.44 88 THR A N 1
ATOM 661 C CA . THR A 1 88 ? -11.495 14.587 -18.762 1.00 94.44 88 THR A CA 1
ATOM 662 C C . THR A 1 88 ? -12.569 14.305 -19.810 1.00 94.44 88 THR A C 1
ATOM 664 O O . THR A 1 88 ? -13.639 13.793 -19.485 1.00 94.44 88 THR A O 1
ATOM 667 N N . SER A 1 89 ? -12.297 14.600 -21.084 1.00 95.31 89 SER A N 1
ATOM 668 C CA . SER A 1 89 ? -13.208 14.255 -22.175 1.00 95.31 89 SER A CA 1
ATOM 669 C C . SER A 1 89 ? -13.369 12.740 -22.330 1.00 95.31 89 SER A C 1
ATOM 671 O O . SER A 1 89 ? -14.496 12.260 -22.386 1.00 95.31 89 SER A O 1
ATOM 673 N N . ALA A 1 90 ? -12.271 11.982 -22.337 1.00 94.06 90 ALA A N 1
ATOM 674 C CA . ALA A 1 90 ? -12.286 10.530 -22.482 1.00 94.06 90 ALA A CA 1
ATOM 675 C C . ALA A 1 90 ? -13.068 9.857 -21.343 1.00 94.06 90 ALA A C 1
ATOM 677 O O . ALA A 1 90 ? -13.986 9.084 -21.613 1.00 94.06 90 ALA A O 1
ATOM 678 N N . LYS A 1 91 ? -12.810 10.253 -20.087 1.00 91.81 91 LYS A N 1
ATOM 679 C CA . LYS A 1 91 ? -13.542 9.767 -18.905 1.00 91.81 91 LYS A CA 1
ATOM 680 C C . LYS A 1 91 ? -15.051 9.997 -19.012 1.00 91.81 91 LYS A C 1
ATOM 682 O O . LYS A 1 91 ? -15.818 9.077 -18.751 1.00 91.81 91 LYS A O 1
ATOM 687 N N . ARG A 1 92 ? -15.482 11.189 -19.453 1.00 92.69 92 ARG A N 1
ATOM 688 C CA . ARG A 1 92 ? -16.912 11.508 -19.653 1.00 92.69 92 ARG A CA 1
ATOM 689 C C . ARG A 1 92 ? -17.598 10.630 -20.701 1.00 92.69 92 ARG A C 1
ATOM 691 O O . ARG A 1 92 ? -18.808 10.467 -20.636 1.00 92.69 92 ARG A O 1
ATOM 698 N N . HIS A 1 93 ? -16.843 10.077 -21.647 1.00 93.88 93 HIS A N 1
ATOM 699 C CA . HIS A 1 93 ? -17.361 9.198 -22.697 1.00 93.88 93 HIS A CA 1
ATOM 700 C C . HIS A 1 93 ? -17.023 7.720 -22.457 1.00 93.88 93 HIS A C 1
ATOM 702 O O . HIS A 1 93 ? -17.155 6.924 -23.383 1.00 93.88 93 HIS A O 1
ATOM 708 N N . HIS A 1 94 ? -16.566 7.354 -21.253 1.00 90.94 94 HIS A N 1
ATOM 709 C CA . HIS A 1 94 ? -16.135 5.992 -20.912 1.00 90.94 94 HIS A CA 1
ATOM 710 C C . HIS A 1 94 ? -15.073 5.429 -21.874 1.00 90.94 94 HIS A C 1
ATOM 712 O O . HIS A 1 94 ? -15.109 4.263 -22.256 1.00 90.94 94 HIS A O 1
ATOM 718 N N . ARG A 1 95 ? -14.127 6.280 -22.289 1.00 93.88 95 ARG A N 1
ATOM 719 C CA . ARG A 1 95 ? -12.988 5.924 -23.144 1.00 93.88 95 ARG A CA 1
ATOM 720 C C . ARG A 1 95 ? -11.675 6.108 -22.398 1.00 93.88 95 ARG A C 1
ATOM 722 O O . ARG A 1 95 ? -11.585 6.898 -21.458 1.00 93.88 95 ARG A O 1
ATOM 729 N N . PHE A 1 96 ? -10.641 5.442 -22.894 1.00 94.88 96 PHE A N 1
ATOM 730 C CA . PHE A 1 96 ? -9.276 5.584 -22.406 1.00 94.88 96 PHE A CA 1
ATOM 731 C C . PHE A 1 96 ? -8.400 6.288 -23.434 1.00 94.88 96 PHE A C 1
ATOM 733 O O . PHE A 1 96 ? -8.506 6.041 -24.634 1.00 94.88 96 PHE A O 1
ATOM 740 N N . LEU A 1 97 ? -7.508 7.153 -22.957 1.00 93.62 97 LEU A N 1
ATOM 741 C CA . LEU A 1 97 ? -6.405 7.642 -23.771 1.00 93.62 97 LEU A CA 1
ATOM 742 C C . LEU A 1 97 ? -5.253 6.648 -23.727 1.00 93.62 97 LEU A C 1
ATOM 744 O O . LEU A 1 97 ? -4.844 6.209 -22.656 1.00 93.62 97 LEU A O 1
ATOM 748 N N . THR A 1 98 ? -4.688 6.355 -24.889 1.00 90.44 98 THR A N 1
ATOM 749 C CA . THR A 1 98 ? -3.505 5.500 -25.049 1.00 90.44 98 THR A CA 1
ATOM 750 C C . THR A 1 98 ? -2.198 6.297 -25.009 1.00 90.44 98 THR A C 1
ATOM 752 O O . THR A 1 98 ? -1.129 5.723 -24.806 1.00 90.44 98 THR A O 1
ATOM 755 N N . ALA A 1 99 ? -2.268 7.617 -25.203 1.00 88.25 99 ALA A N 1
ATOM 756 C CA . ALA A 1 99 ? -1.118 8.510 -25.167 1.00 88.25 99 ALA A CA 1
ATOM 757 C C . ALA A 1 99 ? -0.685 8.815 -23.728 1.00 88.25 99 ALA A C 1
ATOM 759 O O . ALA A 1 99 ? -1.518 9.092 -22.867 1.00 88.25 99 ALA A O 1
ATOM 760 N N . PHE A 1 100 ? 0.625 8.828 -23.483 1.00 89.44 100 PHE A N 1
ATOM 761 C CA . PHE A 1 100 ? 1.188 9.212 -22.189 1.00 89.44 100 PHE A CA 1
ATOM 762 C C . PHE A 1 100 ? 1.314 10.737 -22.040 1.00 89.44 100 PHE A C 1
ATOM 764 O O . PHE A 1 100 ? 1.490 11.447 -23.038 1.00 89.44 100 PHE A O 1
ATOM 771 N N . PRO A 1 101 ? 1.294 11.267 -20.800 1.00 88.69 101 PRO A N 1
ATOM 772 C CA . PRO A 1 101 ? 1.438 12.699 -20.584 1.00 88.69 101 PRO A CA 1
ATOM 773 C C . PRO A 1 101 ? 2.778 13.213 -21.125 1.00 88.69 101 PRO A C 1
ATOM 775 O O . PRO A 1 101 ? 3.772 12.473 -21.120 1.00 88.69 101 PRO A O 1
ATOM 778 N N . PRO A 1 102 ? 2.837 14.478 -21.578 1.00 88.19 102 PRO A N 1
ATOM 779 C CA . PRO A 1 102 ? 4.066 15.053 -22.103 1.00 88.19 102 PRO A CA 1
ATOM 780 C C . PRO A 1 102 ? 5.168 15.089 -21.038 1.00 88.19 102 PRO A C 1
ATOM 782 O O . PRO A 1 102 ? 4.906 15.116 -19.833 1.00 88.19 102 PRO A O 1
ATOM 785 N N . VAL A 1 103 ? 6.418 15.106 -21.495 1.00 83.00 103 VAL A N 1
ATOM 786 C CA . VAL A 1 103 ? 7.615 15.163 -20.650 1.00 83.00 103 VAL A CA 1
ATOM 787 C C . VAL A 1 103 ? 8.366 16.452 -20.951 1.00 83.00 103 VAL A C 1
ATOM 789 O O . VAL A 1 103 ? 8.651 16.767 -22.108 1.00 83.00 103 VAL A O 1
ATOM 792 N N . TYR A 1 104 ? 8.692 17.194 -19.896 1.00 80.75 104 TYR A N 1
ATOM 793 C CA . TYR A 1 104 ? 9.566 18.350 -20.008 1.00 80.75 104 TYR A CA 1
ATOM 794 C C . TYR A 1 104 ? 11.010 17.883 -20.206 1.00 80.75 104 TYR A C 1
ATOM 796 O O . TYR A 1 104 ? 11.504 17.081 -19.416 1.00 80.75 104 TYR A O 1
ATOM 804 N N . ALA A 1 105 ? 11.655 18.348 -21.276 1.00 71.94 105 ALA A N 1
ATOM 805 C CA . ALA A 1 105 ? 13.022 17.968 -21.631 1.00 71.94 105 ALA A CA 1
ATOM 806 C C . ALA A 1 105 ? 14.091 18.901 -21.031 1.00 71.94 105 ALA A C 1
ATOM 808 O O . ALA A 1 105 ? 15.273 18.626 -21.202 1.00 71.94 105 ALA A O 1
ATOM 809 N N . GLY A 1 106 ? 13.689 19.968 -20.325 1.00 62.34 106 GLY A N 1
ATOM 810 C CA . GLY A 1 106 ? 14.605 20.792 -19.530 1.00 62.34 106 GLY A CA 1
ATOM 811 C C . GLY A 1 106 ? 15.496 21.758 -20.312 1.00 62.34 106 GLY A C 1
ATOM 812 O O . GLY A 1 106 ? 16.518 22.158 -19.778 1.00 62.34 106 GLY A O 1
ATOM 813 N N . MET A 1 107 ? 15.162 22.130 -21.554 1.00 56.69 107 MET A N 1
ATOM 814 C CA . MET A 1 107 ? 16.047 22.993 -22.358 1.00 56.69 107 MET A CA 1
ATOM 815 C C . MET A 1 107 ? 15.927 24.491 -22.035 1.00 56.69 107 MET A C 1
ATOM 817 O O . MET A 1 107 ? 16.853 25.236 -22.345 1.00 56.69 107 MET A O 1
ATOM 821 N N . ASP A 1 108 ? 14.859 24.922 -21.356 1.00 50.69 108 ASP A N 1
ATOM 822 C CA . ASP A 1 108 ? 14.782 26.248 -20.737 1.00 50.69 108 ASP A CA 1
ATOM 823 C C . ASP A 1 108 ? 15.098 26.115 -19.236 1.00 50.69 108 ASP A C 1
ATOM 825 O O . ASP A 1 108 ? 14.203 25.931 -18.403 1.00 50.69 108 ASP A O 1
ATOM 829 N N . GLU A 1 109 ? 16.372 26.164 -18.853 1.00 42.97 109 GLU A N 1
ATOM 830 C CA . GLU A 1 109 ? 16.700 26.437 -17.451 1.00 42.97 109 GLU A CA 1
ATOM 831 C C . GLU A 1 109 ? 16.213 27.853 -17.090 1.00 42.97 109 GLU A C 1
ATOM 833 O O . GLU A 1 109 ? 16.435 28.802 -17.855 1.00 42.97 109 GLU A O 1
ATOM 838 N N . PRO A 1 110 ? 15.610 28.072 -15.909 1.00 40.91 110 PRO A N 1
ATOM 839 C CA . PRO A 1 110 ? 15.641 29.397 -15.318 1.00 40.91 110 PRO A CA 1
ATOM 840 C C . PRO A 1 110 ? 17.117 29.779 -15.141 1.00 40.91 110 PRO A C 1
ATOM 842 O O . PRO A 1 110 ? 17.858 29.065 -14.476 1.00 40.91 110 PRO A O 1
ATOM 845 N N . ARG A 1 111 ? 17.550 30.933 -15.667 1.00 45.16 111 ARG A N 1
ATOM 846 C CA . ARG A 1 111 ? 18.896 31.516 -15.439 1.00 45.16 111 ARG A CA 1
ATOM 847 C C . ARG A 1 111 ? 19.203 31.856 -13.969 1.00 45.16 111 ARG A C 1
ATOM 849 O O . ARG A 1 111 ? 20.141 32.596 -13.684 1.00 45.16 111 ARG A O 1
ATOM 856 N N . VAL A 1 112 ? 18.402 31.371 -13.030 1.00 38.16 112 VAL A N 1
ATOM 857 C CA . VAL A 1 112 ? 18.592 31.586 -11.605 1.00 38.16 112 VAL A CA 1
ATOM 858 C C . VAL A 1 112 ? 19.106 30.274 -11.047 1.00 38.16 112 VAL A C 1
ATOM 860 O O . VAL A 1 112 ? 18.365 29.295 -10.985 1.00 38.16 112 VAL A O 1
ATOM 863 N N . ALA A 1 113 ? 20.386 30.261 -10.668 1.00 35.09 113 ALA A N 1
ATOM 864 C CA . ALA A 1 113 ? 20.942 29.172 -9.883 1.00 35.09 113 ALA A CA 1
ATOM 865 C C . ALA A 1 113 ? 19.998 28.894 -8.700 1.00 35.09 113 ALA A C 1
ATOM 867 O O . ALA A 1 113 ? 19.527 29.858 -8.080 1.00 35.09 113 ALA A O 1
ATOM 868 N N . PRO A 1 114 ? 19.689 27.623 -8.381 1.00 40.19 114 PRO A N 1
ATOM 869 C CA . PRO A 1 114 ? 18.956 27.326 -7.163 1.00 40.19 114 PRO A CA 1
ATOM 870 C C . PRO A 1 114 ? 19.684 28.021 -6.005 1.00 40.19 114 PRO A C 1
ATOM 872 O O . PRO A 1 114 ? 20.921 27.994 -5.975 1.00 40.19 114 PRO A O 1
ATOM 875 N N . PRO A 1 115 ? 18.966 28.702 -5.092 1.00 37.00 115 PRO A N 1
ATOM 876 C CA . PRO A 1 115 ? 19.613 29.299 -3.938 1.00 37.00 115 PRO A CA 1
ATOM 877 C C . PRO A 1 115 ? 20.452 28.211 -3.273 1.00 37.00 115 PRO A C 1
ATOM 879 O O . PRO A 1 115 ? 19.970 27.094 -3.084 1.00 37.00 115 PRO A O 1
ATOM 882 N N . THR A 1 116 ? 21.715 28.520 -2.977 1.00 37.31 116 THR A N 1
ATOM 883 C CA . THR A 1 116 ? 22.590 27.649 -2.195 1.00 37.31 116 THR A CA 1
ATOM 884 C C . THR A 1 116 ? 21.888 27.376 -0.876 1.00 37.31 116 THR A C 1
ATOM 886 O O . THR A 1 116 ? 21.904 28.220 0.022 1.00 37.31 116 THR A O 1
ATOM 889 N N . VAL A 1 117 ? 21.203 26.237 -0.790 1.00 37.56 117 VAL A N 1
ATOM 890 C CA . VAL A 1 117 ? 20.601 25.772 0.450 1.00 37.56 117 VAL A CA 1
ATOM 891 C C . VAL A 1 117 ? 21.792 25.486 1.364 1.00 37.56 117 VAL A C 1
ATOM 893 O O . VAL A 1 117 ? 22.646 24.675 0.992 1.00 37.56 117 VAL A O 1
ATOM 896 N N . PRO A 1 118 ? 21.926 26.180 2.507 1.00 41.53 118 PRO A N 1
ATOM 897 C CA . PRO A 1 118 ? 22.920 25.812 3.504 1.00 41.53 118 PRO A CA 1
ATOM 898 C C . PRO A 1 118 ? 22.748 24.323 3.838 1.00 41.53 118 PRO A C 1
ATOM 900 O O . PRO A 1 118 ? 21.621 23.828 3.732 1.00 41.53 118 PRO A O 1
ATOM 903 N N . PRO A 1 119 ? 23.807 23.598 4.246 1.00 43.88 119 PRO A N 1
ATOM 904 C CA . PRO A 1 119 ? 23.648 22.233 4.740 1.00 43.88 119 PRO A CA 1
ATOM 905 C C . PRO A 1 119 ? 22.479 22.213 5.721 1.00 43.88 119 PRO A C 1
ATOM 907 O O . PRO A 1 119 ? 22.410 23.082 6.595 1.00 43.88 119 PRO A O 1
ATOM 910 N N . ALA A 1 120 ? 21.524 21.309 5.478 1.00 41.28 120 ALA A N 1
ATOM 911 C CA . ALA A 1 120 ? 20.265 21.269 6.201 1.00 41.28 120 ALA A CA 1
ATOM 912 C C . ALA A 1 120 ? 20.551 21.425 7.697 1.00 41.28 120 ALA A C 1
ATOM 914 O O . ALA A 1 120 ? 21.278 20.622 8.287 1.00 41.28 120 ALA A O 1
ATOM 915 N N . ALA A 1 121 ? 20.013 22.491 8.298 1.00 43.69 121 ALA A N 1
ATOM 916 C CA . ALA A 1 121 ? 19.878 22.544 9.745 1.00 43.69 121 ALA A CA 1
ATOM 917 C C . ALA A 1 121 ? 19.233 21.217 10.191 1.00 43.69 121 ALA A C 1
ATOM 919 O O . ALA A 1 121 ? 18.426 20.687 9.416 1.00 43.69 121 ALA A O 1
ATOM 920 N N . PRO A 1 122 ? 19.591 20.664 11.368 1.00 48.97 122 PRO A N 1
ATOM 921 C CA . PRO A 1 122 ? 19.051 19.383 11.826 1.00 48.97 122 PRO A CA 1
ATOM 922 C C . PRO A 1 122 ? 17.548 19.372 11.582 1.00 48.97 122 PRO A C 1
ATOM 924 O O . PRO A 1 122 ? 16.904 20.367 11.924 1.00 48.97 122 PRO A O 1
ATOM 927 N N . GLU A 1 123 ? 17.055 18.326 10.901 1.00 51.50 123 GLU A N 1
ATOM 928 C CA . GLU A 1 123 ? 15.672 18.216 10.433 1.00 51.50 123 GLU A CA 1
ATOM 929 C C . GLU A 1 123 ? 14.744 18.744 11.515 1.00 51.50 123 GLU A C 1
ATOM 931 O O . GLU A 1 123 ? 14.498 18.101 12.534 1.00 51.50 123 GLU A O 1
ATOM 936 N N . SER A 1 124 ? 14.258 19.969 11.336 1.00 55.59 124 SER A N 1
ATOM 937 C CA . SER A 1 124 ? 13.237 20.449 12.233 1.00 55.59 124 SER A CA 1
ATOM 938 C C . SER A 1 124 ? 12.034 19.574 11.921 1.00 55.59 124 SER A C 1
ATOM 940 O O . SER A 1 124 ? 11.561 19.614 10.784 1.00 55.59 124 SER A O 1
ATOM 942 N N . PHE A 1 125 ? 11.518 18.820 12.893 1.00 67.19 125 PHE A N 1
ATOM 943 C CA . PHE A 1 125 ? 10.269 18.057 12.762 1.00 67.19 125 PHE A CA 1
ATOM 944 C C . PHE A 1 125 ? 9.033 18.972 12.622 1.00 67.19 125 PHE A C 1
ATOM 946 O O . PHE A 1 125 ? 7.934 18.643 13.066 1.00 67.19 125 PHE A O 1
ATOM 953 N N . ARG A 1 126 ? 9.211 20.169 12.044 1.00 65.19 126 ARG A N 1
ATOM 954 C CA . ARG A 1 126 ? 8.178 21.166 11.813 1.00 65.19 126 ARG A CA 1
ATOM 955 C C . ARG A 1 126 ? 7.108 20.542 10.941 1.00 65.19 126 ARG A C 1
ATOM 957 O O . ARG A 1 126 ? 7.334 20.203 9.783 1.00 65.19 126 ARG A O 1
ATOM 964 N N . SER A 1 127 ? 5.933 20.428 11.531 1.00 74.12 127 SER A N 1
ATOM 965 C CA . SER A 1 127 ? 4.733 20.039 10.827 1.00 74.12 127 SER A CA 1
ATOM 966 C C . SER A 1 127 ? 4.328 21.142 9.841 1.00 74.12 127 SER A C 1
ATOM 968 O O . SER A 1 127 ? 4.273 22.320 10.193 1.00 74.12 127 SER A O 1
ATOM 970 N N . THR A 1 128 ? 4.077 20.756 8.591 1.00 74.81 128 THR A N 1
ATOM 971 C CA . THR A 1 128 ? 3.532 21.622 7.529 1.00 74.81 128 THR A CA 1
ATOM 972 C C . THR A 1 128 ? 2.095 21.242 7.155 1.00 74.81 128 THR A C 1
ATOM 974 O O . THR A 1 128 ? 1.484 21.869 6.288 1.00 74.81 128 THR A O 1
ATOM 977 N N . GLY A 1 129 ? 1.567 20.191 7.787 1.00 80.38 129 GLY A N 1
ATOM 978 C CA . GLY A 1 129 ? 0.218 19.687 7.587 1.00 80.38 129 GLY A CA 1
ATOM 979 C C . GLY A 1 129 ? -0.830 20.459 8.386 1.00 80.38 129 GLY A C 1
ATOM 980 O O . GLY A 1 129 ? -0.512 21.241 9.275 1.00 80.38 129 GLY A O 1
ATOM 981 N N . HIS A 1 130 ? -2.097 20.214 8.056 1.00 88.69 130 HIS A N 1
ATOM 982 C CA . HIS A 1 130 ? -3.255 20.861 8.694 1.00 88.69 130 HIS A CA 1
ATOM 983 C C . HIS A 1 130 ? -4.279 19.844 9.212 1.00 88.69 130 HIS A C 1
ATOM 985 O O . HIS A 1 130 ? -5.317 20.219 9.752 1.00 88.69 130 HIS A O 1
ATOM 991 N N . GLN A 1 131 ? -4.022 18.552 9.001 1.00 94.31 131 GLN A N 1
ATOM 992 C CA . GLN A 1 131 ? -4.904 17.486 9.459 1.00 94.31 131 GLN A CA 1
ATOM 993 C C . GLN A 1 131 ? -4.748 17.279 10.976 1.00 94.31 131 GLN A C 1
ATOM 995 O O . GLN A 1 131 ? -3.748 17.722 11.548 1.00 94.31 131 GLN A O 1
ATOM 1000 N N . PRO A 1 132 ? -5.718 16.634 11.648 1.00 95.31 132 PRO A N 1
ATOM 1001 C CA . PRO A 1 132 ? -5.655 16.409 13.090 1.00 95.31 132 PRO A CA 1
ATOM 1002 C C . PRO A 1 132 ? -4.366 15.695 13.520 1.00 95.31 132 PRO A C 1
ATOM 1004 O O . PRO A 1 132 ? -3.961 14.706 12.908 1.00 95.31 132 PRO A O 1
ATOM 1007 N N . SER A 1 133 ? -3.733 16.200 14.577 1.00 96.19 133 SER A N 1
ATOM 1008 C CA . SER A 1 133 ? -2.625 15.530 15.264 1.00 96.19 133 SER A CA 1
ATOM 1009 C C . SER A 1 133 ? -3.133 14.374 16.134 1.00 96.19 133 SER A C 1
ATOM 1011 O O . SER A 1 133 ? -4.334 14.256 16.390 1.00 96.19 133 SER A O 1
ATOM 1013 N N . LEU A 1 134 ? -2.232 13.545 16.670 1.00 96.31 134 LEU A N 1
ATOM 1014 C CA . LEU A 1 134 ? -2.620 12.499 17.627 1.00 96.31 134 LEU A CA 1
ATOM 1015 C C . LEU A 1 134 ? -3.319 13.085 18.861 1.00 96.31 134 LEU A C 1
ATOM 1017 O O . LEU A 1 134 ? -4.319 12.537 19.317 1.00 96.31 134 LEU A O 1
ATOM 1021 N N . ASN A 1 135 ? -2.843 14.224 19.373 1.00 96.31 135 ASN A N 1
ATOM 1022 C CA . ASN A 1 135 ? -3.496 14.915 20.483 1.00 96.31 135 ASN A CA 1
ATOM 1023 C C . ASN A 1 135 ? -4.912 15.382 20.132 1.00 96.31 135 ASN A C 1
ATOM 1025 O O . ASN A 1 135 ? -5.806 15.281 20.973 1.00 96.31 135 ASN A O 1
ATOM 1029 N N . ASP A 1 136 ? -5.145 15.858 18.907 1.00 96.69 136 ASP A N 1
ATOM 1030 C CA . ASP A 1 136 ? -6.491 16.231 18.462 1.00 96.69 136 ASP A CA 1
ATOM 1031 C C . ASP A 1 136 ? -7.418 15.015 18.413 1.00 96.69 136 ASP A C 1
ATOM 1033 O O . ASP A 1 136 ? -8.553 15.096 18.883 1.00 96.69 136 ASP A O 1
ATOM 1037 N N . LEU A 1 137 ? -6.924 13.879 17.907 1.00 97.19 137 LEU A N 1
ATOM 1038 C CA . LEU A 1 137 ? -7.667 12.618 17.860 1.00 97.19 137 LEU A CA 1
ATOM 1039 C C . LEU A 1 137 ? -8.032 12.124 19.267 1.00 97.19 137 LEU A C 1
ATOM 1041 O O . LEU A 1 137 ? -9.206 11.868 19.544 1.00 97.19 137 LEU A O 1
ATOM 1045 N N . TYR A 1 138 ? -7.060 12.060 20.185 1.00 96.25 138 TYR A N 1
ATOM 1046 C CA . TYR A 1 138 ? -7.309 11.683 21.579 1.00 96.25 138 TYR A CA 1
ATOM 1047 C C . TYR A 1 138 ? -8.321 12.619 22.240 1.00 96.25 138 TYR A C 1
ATOM 1049 O O . TYR A 1 138 ? -9.278 12.161 22.863 1.00 96.25 138 TYR A O 1
ATOM 1057 N N . ASN A 1 139 ? -8.149 13.934 22.088 1.00 95.69 139 ASN A N 1
ATOM 1058 C CA . ASN A 1 139 ? -9.038 14.907 22.712 1.00 95.69 139 ASN A CA 1
ATOM 1059 C C . ASN A 1 139 ? -10.457 14.856 22.142 1.00 95.69 139 ASN A C 1
ATOM 1061 O O . ASN A 1 139 ? -11.406 14.935 22.918 1.00 95.69 139 ASN A O 1
ATOM 1065 N N . ALA A 1 140 ? -10.612 14.681 20.829 1.00 94.81 140 ALA A N 1
ATOM 1066 C CA . ALA A 1 140 ? -11.921 14.534 20.203 1.00 94.81 140 ALA A CA 1
ATOM 1067 C C . ALA A 1 140 ? -12.623 13.241 20.650 1.00 94.81 140 ALA A C 1
ATOM 1069 O O . ALA A 1 140 ? -13.825 13.255 20.916 1.00 94.81 140 ALA A O 1
ATOM 1070 N N . SER A 1 141 ? -11.879 12.138 20.788 1.00 96.50 141 SER A N 1
ATOM 1071 C CA . SER A 1 141 ? -12.447 10.836 21.162 1.00 96.50 141 SER A CA 1
ATOM 1072 C C . SER A 1 141 ? -13.090 10.823 22.556 1.00 96.50 141 SER A C 1
ATOM 1074 O O . SER A 1 141 ? -14.065 10.106 22.763 1.00 96.50 141 SER A O 1
ATOM 1076 N N . LYS A 1 142 ? -12.636 11.669 23.495 1.00 95.81 142 LYS A N 1
ATOM 1077 C CA . LYS A 1 142 ? -13.184 11.753 24.866 1.00 95.81 142 LYS A CA 1
ATOM 1078 C C . LYS A 1 142 ? -14.696 11.970 24.896 1.00 95.81 142 LYS A C 1
ATOM 1080 O O . LYS A 1 142 ? -15.369 11.462 25.789 1.00 95.81 142 LYS A O 1
ATOM 1085 N N . ASP A 1 143 ? -15.239 12.692 23.920 1.00 92.00 143 ASP A N 1
ATOM 1086 C CA . ASP A 1 143 ? -16.661 13.027 23.864 1.00 92.00 143 ASP A CA 1
ATOM 1087 C C . ASP A 1 143 ? -17.555 11.880 23.358 1.00 92.00 143 ASP A C 1
ATOM 1089 O O . ASP A 1 143 ? -18.773 11.959 23.521 1.00 92.00 143 ASP A O 1
ATOM 1093 N N . LEU A 1 144 ? -16.999 10.798 22.796 1.00 95.06 144 LEU A N 1
ATOM 1094 C CA . LEU A 1 144 ? -17.758 9.743 22.102 1.00 95.06 144 LEU A CA 1
ATOM 1095 C C . LEU A 1 144 ? -18.894 9.137 22.941 1.00 95.06 144 LEU A C 1
ATOM 1097 O O . LEU A 1 144 ? -20.020 9.022 22.456 1.00 95.06 144 LEU A O 1
ATOM 1101 N N . ASN A 1 145 ? -18.641 8.844 24.219 1.00 94.56 145 ASN A N 1
ATOM 1102 C CA . ASN A 1 145 ? -19.664 8.316 25.128 1.00 94.56 145 ASN A CA 1
ATOM 1103 C C . ASN A 1 145 ? -20.859 9.268 25.291 1.00 94.56 145 ASN A C 1
ATOM 1105 O O . ASN A 1 145 ? -21.997 8.812 25.349 1.00 94.56 145 ASN A O 1
ATOM 1109 N N . ARG A 1 146 ? -20.608 10.583 25.359 1.00 90.69 146 ARG A N 1
ATOM 1110 C CA . ARG A 1 146 ? -21.652 11.617 25.470 1.00 90.69 146 ARG A CA 1
ATOM 1111 C C . ARG A 1 146 ? -22.400 11.817 24.155 1.00 90.69 146 ARG A C 1
ATOM 1113 O O . ARG A 1 146 ? -23.584 12.146 24.171 1.00 90.69 146 ARG A O 1
ATOM 1120 N N . ILE A 1 147 ? -21.707 11.641 23.027 1.00 88.56 147 ILE A N 1
ATOM 1121 C CA . ILE A 1 147 ? -22.298 11.708 21.685 1.00 88.56 147 ILE A CA 1
ATOM 1122 C C . ILE A 1 147 ? -23.327 10.602 21.514 1.00 88.56 147 ILE A C 1
ATOM 1124 O O . ILE A 1 147 ? -24.478 10.901 21.210 1.00 88.56 147 ILE A O 1
ATOM 1128 N N . VAL A 1 148 ? -22.920 9.355 21.753 1.00 89.88 148 VAL A N 1
ATOM 1129 C CA . VAL A 1 148 ? -23.769 8.180 21.543 1.00 89.88 148 VAL A CA 1
ATOM 1130 C C . VAL A 1 148 ? -24.967 8.154 22.490 1.00 89.88 148 VAL A C 1
ATOM 1132 O O . VAL A 1 148 ? -26.079 7.859 22.066 1.00 89.88 148 VAL A O 1
ATOM 1135 N N . SER A 1 149 ? -24.777 8.508 23.761 1.00 87.81 149 SER A N 1
ATOM 1136 C CA . SER A 1 149 ? -25.868 8.489 24.743 1.00 87.81 149 SER A CA 1
ATOM 1137 C C . SER A 1 149 ? -26.773 9.725 24.707 1.00 87.81 149 SER A C 1
ATOM 1139 O O . SER A 1 149 ? -27.787 9.758 25.403 1.00 87.81 149 SER A O 1
ATOM 1141 N N . HIS A 1 150 ? -26.368 10.780 23.992 1.00 83.19 150 HIS A N 1
ATOM 1142 C CA . HIS A 1 150 ? -26.923 12.132 24.109 1.00 83.19 150 HIS A CA 1
ATOM 1143 C C . HIS A 1 150 ? -26.943 12.704 25.545 1.00 83.19 150 HIS A C 1
ATOM 1145 O O . HIS A 1 150 ? -27.700 13.635 25.831 1.00 83.19 150 HIS A O 1
ATOM 1151 N N . ASP A 1 151 ? -26.084 12.208 26.439 1.00 83.94 151 ASP A N 1
ATOM 1152 C CA . ASP A 1 151 ? -26.014 12.596 27.853 1.00 83.94 151 ASP A CA 1
ATOM 1153 C C . ASP A 1 151 ? -24.644 13.193 28.196 1.00 83.94 151 ASP A C 1
ATOM 1155 O O . ASP A 1 151 ? -23.622 12.510 28.201 1.00 83.94 151 ASP A O 1
ATOM 1159 N N . LYS A 1 152 ? -24.641 14.485 28.546 1.00 83.44 152 LYS A N 1
ATOM 1160 C CA . LYS A 1 152 ? -23.443 15.264 28.904 1.00 83.44 152 LYS A CA 1
ATOM 1161 C C . LYS A 1 152 ? -22.754 14.797 30.184 1.00 83.44 152 LYS A C 1
ATOM 1163 O O . LYS A 1 152 ? -21.614 15.188 30.410 1.00 83.44 152 LYS A O 1
ATOM 1168 N N . THR A 1 153 ? -23.437 14.032 31.030 1.00 87.12 153 THR A N 1
ATOM 1169 C CA . THR A 1 153 ? -22.898 13.564 32.312 1.00 87.12 153 THR A CA 1
ATOM 1170 C C . THR A 1 153 ? -22.095 12.273 32.179 1.00 87.12 153 THR A C 1
ATOM 1172 O O . THR A 1 153 ? -21.389 11.895 33.115 1.00 87.12 153 THR A O 1
ATOM 1175 N N . ARG A 1 154 ? -22.142 11.614 31.010 1.00 89.38 154 ARG A N 1
ATOM 1176 C CA . ARG A 1 154 ? -21.327 10.426 30.749 1.00 89.38 154 ARG A CA 1
ATOM 1177 C C . ARG A 1 154 ? -19.840 10.755 30.833 1.00 89.38 154 ARG A C 1
ATOM 1179 O O . ARG A 1 154 ? -19.378 11.782 30.327 1.00 89.38 154 ARG A O 1
ATOM 1186 N N . ALA A 1 155 ? -19.104 9.838 31.455 1.00 94.25 155 ALA A N 1
ATOM 1187 C CA . ALA A 1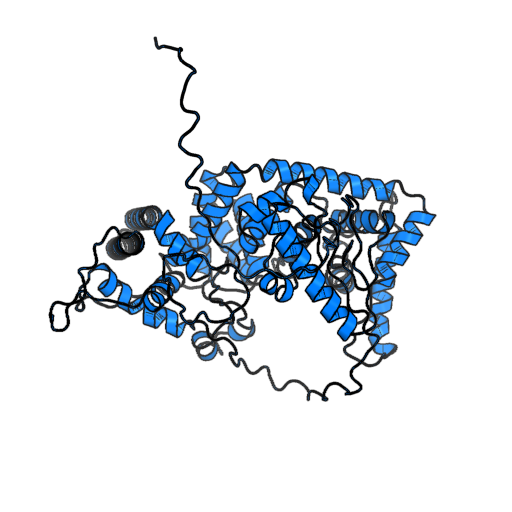 155 ? -17.655 9.902 31.552 1.00 94.25 155 ALA A CA 1
ATOM 1188 C C . ALA A 1 155 ? -17.000 9.868 30.166 1.00 94.25 155 ALA A C 1
ATOM 1190 O O . ALA A 1 155 ? -17.548 9.286 29.224 1.00 94.25 155 ALA A O 1
ATOM 1191 N N . ASP A 1 156 ? -15.812 10.466 30.075 1.00 95.75 156 ASP A N 1
ATOM 1192 C CA . ASP A 1 156 ? -15.000 10.444 28.861 1.00 95.75 156 ASP A CA 1
ATOM 1193 C C . ASP A 1 156 ? -14.788 9.010 28.372 1.00 95.75 156 ASP A C 1
ATOM 1195 O O . ASP A 1 156 ? -14.567 8.095 29.174 1.00 95.75 156 ASP A O 1
ATOM 1199 N N . PHE A 1 157 ? -14.821 8.822 27.053 1.00 97.00 157 PHE A N 1
ATOM 1200 C CA . PHE A 1 157 ? -14.258 7.614 26.466 1.00 97.00 157 PHE A CA 1
ATOM 1201 C C . PHE A 1 157 ? -12.764 7.562 26.794 1.00 97.00 157 PHE A C 1
ATOM 1203 O O . PHE A 1 157 ? -12.046 8.556 26.657 1.00 97.00 157 PHE A O 1
ATOM 1210 N N . LYS A 1 158 ? -12.309 6.402 27.266 1.00 95.19 158 LYS A N 1
ATOM 1211 C CA . LYS A 1 158 ? -10.912 6.166 27.618 1.00 95.19 158 LYS A CA 1
ATOM 1212 C C . LYS A 1 158 ? -10.313 5.218 26.599 1.00 95.19 158 LYS A C 1
ATOM 1214 O O . LYS A 1 158 ? -10.643 4.037 26.600 1.00 95.19 158 LYS A O 1
ATOM 1219 N N . THR A 1 159 ? -9.423 5.745 25.771 1.00 95.81 159 THR A N 1
ATOM 1220 C CA . THR A 1 159 ? -8.624 4.939 24.854 1.00 95.81 159 THR A CA 1
ATOM 1221 C C . THR A 1 159 ? -7.736 3.985 25.647 1.00 95.81 159 THR A C 1
ATOM 1223 O O . THR A 1 159 ? -6.994 4.412 26.534 1.00 95.81 159 THR A O 1
ATOM 1226 N N . LEU A 1 160 ? -7.807 2.693 25.334 1.00 96.62 160 LEU A N 1
ATOM 1227 C CA . LEU A 1 160 ? -6.871 1.708 25.854 1.00 96.62 160 LEU A CA 1
ATOM 1228 C C . LEU A 1 160 ? -5.544 1.834 25.105 1.00 96.62 160 LEU A C 1
ATOM 1230 O O . LEU A 1 160 ? -5.441 1.420 23.954 1.00 96.62 160 LEU A O 1
ATOM 1234 N N . GLU A 1 161 ? -4.514 2.354 25.761 1.00 94.75 161 GLU A N 1
ATOM 1235 C CA . GLU A 1 161 ? -3.162 2.342 25.206 1.00 94.75 161 GLU A CA 1
ATOM 1236 C C . GLU A 1 161 ? -2.524 0.958 25.390 1.00 94.75 161 GLU A C 1
ATOM 1238 O O . GLU A 1 161 ? -2.455 0.424 26.499 1.00 94.75 161 GLU A O 1
ATOM 1243 N N . VAL A 1 162 ? -2.023 0.382 24.298 1.00 96.44 162 VAL A N 1
ATOM 1244 C CA . VAL A 1 162 ? -1.239 -0.860 24.308 1.00 96.44 162 VAL A CA 1
ATOM 1245 C C . VAL A 1 162 ? 0.118 -0.639 23.647 1.00 96.44 162 VAL A C 1
ATOM 1247 O O . VAL A 1 162 ? 0.308 0.286 22.853 1.00 96.44 162 VAL A O 1
ATOM 1250 N N . SER A 1 163 ? 1.075 -1.512 23.967 1.00 95.69 163 SER A N 1
ATOM 1251 C CA . SER A 1 163 ? 2.365 -1.534 23.273 1.00 95.69 163 SER A CA 1
ATOM 1252 C C . SER A 1 163 ? 2.190 -1.871 21.787 1.00 95.69 163 SER A C 1
ATOM 1254 O O . SER A 1 163 ? 1.290 -2.630 21.426 1.00 95.69 163 SER A O 1
ATOM 1256 N N . GLU A 1 164 ? 3.086 -1.374 20.935 1.00 94.88 164 GLU A N 1
ATOM 1257 C CA . GLU A 1 164 ? 3.085 -1.677 19.497 1.00 94.88 164 GLU A CA 1
ATOM 1258 C C . GLU A 1 164 ? 3.093 -3.196 19.192 1.00 94.88 164 GLU A C 1
ATOM 1260 O O . GLU A 1 164 ? 2.279 -3.632 18.375 1.00 94.88 164 GLU A O 1
ATOM 1265 N N . PRO A 1 165 ? 3.910 -4.047 19.854 1.00 96.31 165 PRO A N 1
ATOM 1266 C CA . PRO A 1 165 ? 3.845 -5.497 19.642 1.00 96.31 165 PRO A CA 1
ATOM 1267 C C . PRO A 1 165 ? 2.483 -6.114 19.985 1.00 96.31 165 PRO A C 1
ATOM 1269 O O . PRO A 1 165 ? 2.015 -7.005 19.276 1.00 96.31 165 PRO A O 1
ATOM 1272 N N . GLU A 1 166 ? 1.833 -5.635 21.048 1.00 97.62 166 GLU A N 1
ATOM 1273 C CA . GLU A 1 166 ? 0.505 -6.114 21.443 1.00 97.62 166 GLU A CA 1
ATOM 1274 C C . GLU A 1 166 ? -0.567 -5.667 20.440 1.00 97.62 166 GLU A C 1
ATOM 1276 O O . GLU A 1 166 ? -1.395 -6.483 20.034 1.00 97.62 166 GLU A O 1
ATOM 1281 N N . PHE A 1 167 ? -0.513 -4.421 19.954 1.00 98.12 167 PHE A N 1
ATOM 1282 C CA . PHE A 1 167 ? -1.417 -3.953 18.899 1.00 98.12 167 PHE A CA 1
ATOM 1283 C C . PHE A 1 167 ? -1.260 -4.792 17.622 1.00 98.12 167 PHE A C 1
ATOM 1285 O O . PHE A 1 167 ? -2.252 -5.278 17.078 1.00 98.12 167 PHE A O 1
ATOM 1292 N N . LYS A 1 168 ? -0.019 -5.049 17.176 1.00 97.75 168 LYS A N 1
ATOM 1293 C CA . LYS A 1 168 ? 0.258 -5.919 16.018 1.00 97.75 168 LYS A CA 1
ATOM 1294 C C . LYS A 1 168 ? -0.269 -7.328 16.207 1.00 97.75 168 LYS A C 1
ATOM 1296 O O . LYS A 1 168 ? -0.809 -7.895 15.263 1.00 97.75 168 LYS A O 1
ATOM 1301 N N . LYS A 1 169 ? -0.130 -7.901 17.405 1.00 98.00 169 LYS A N 1
ATOM 1302 C CA . LYS A 1 169 ? -0.673 -9.225 17.724 1.00 98.00 169 LYS A CA 1
ATOM 1303 C C . LYS A 1 169 ? -2.193 -9.248 17.601 1.00 98.00 169 LYS A C 1
ATOM 1305 O O . LYS A 1 169 ? -2.728 -10.161 16.977 1.00 98.00 169 LYS A O 1
ATOM 1310 N N . ARG A 1 170 ? -2.883 -8.240 18.136 1.00 97.88 170 ARG A N 1
ATOM 1311 C CA . ARG A 1 170 ? -4.342 -8.113 18.008 1.00 97.88 170 ARG A CA 1
ATOM 1312 C C . ARG A 1 170 ? -4.755 -7.930 16.549 1.00 97.88 170 ARG A C 1
ATOM 1314 O O . ARG A 1 170 ? -5.593 -8.678 16.063 1.00 97.88 170 ARG A O 1
ATOM 1321 N N . TYR A 1 171 ? -4.090 -7.043 15.809 1.00 98.19 171 TYR A N 1
ATOM 1322 C CA . TYR A 1 171 ? -4.347 -6.831 14.379 1.00 98.19 171 TYR A CA 1
ATOM 1323 C C . TYR A 1 171 ? -4.097 -8.103 13.551 1.00 98.19 171 TYR A C 1
ATOM 1325 O O . TYR A 1 171 ? -4.897 -8.472 12.689 1.00 98.19 171 TYR A O 1
ATOM 1333 N N . ALA A 1 172 ? -3.013 -8.829 13.834 1.00 98.06 172 ALA A N 1
ATOM 1334 C CA . ALA A 1 172 ? -2.720 -10.114 13.209 1.00 98.06 172 ALA A CA 1
ATOM 1335 C C . ALA A 1 172 ? -3.821 -11.147 13.510 1.00 98.06 172 ALA A C 1
ATOM 1337 O O . ALA A 1 172 ? -4.240 -11.872 12.613 1.00 98.06 172 ALA A O 1
ATOM 1338 N N . ALA A 1 173 ? -4.346 -11.191 14.737 1.00 97.44 173 ALA A N 1
ATOM 1339 C CA . ALA A 1 173 ? -5.452 -12.081 15.084 1.00 97.44 173 ALA A CA 1
ATOM 1340 C C . ALA A 1 173 ? -6.727 -11.751 14.290 1.00 97.44 173 ALA A C 1
ATOM 1342 O O . ALA A 1 173 ? -7.336 -12.661 13.723 1.00 97.44 173 ALA A O 1
ATOM 1343 N N . GLU A 1 174 ? -7.089 -10.470 14.179 1.00 97.25 174 GLU A N 1
ATOM 1344 C CA . GLU A 1 174 ? -8.259 -10.037 13.401 1.00 97.25 174 GLU A CA 1
ATOM 1345 C C . GLU A 1 174 ? -8.108 -10.358 11.910 1.00 97.25 174 GLU A C 1
ATOM 1347 O O . GLU A 1 174 ? -9.005 -10.924 11.281 1.00 97.25 174 GLU A O 1
ATOM 1352 N N . THR A 1 175 ? -6.932 -10.094 11.341 1.00 97.25 175 THR A N 1
ATOM 1353 C CA . THR A 1 175 ? -6.664 -10.400 9.931 1.00 97.25 175 THR A CA 1
ATOM 1354 C C . THR A 1 175 ? -6.652 -11.899 9.633 1.00 97.25 175 THR A C 1
ATOM 1356 O O . THR A 1 175 ? -7.102 -12.294 8.561 1.00 97.25 175 THR A O 1
ATOM 1359 N N . LEU A 1 176 ? -6.232 -12.761 10.567 1.00 96.88 176 LEU A N 1
ATOM 1360 C CA . LEU A 1 176 ? -6.357 -14.218 10.414 1.00 96.88 176 LEU A CA 1
ATOM 1361 C C . LEU A 1 176 ? -7.819 -14.685 10.390 1.00 96.88 176 LEU A C 1
ATOM 1363 O O . LEU A 1 176 ? -8.159 -15.582 9.614 1.00 96.88 176 LEU A O 1
ATOM 1367 N N . VAL A 1 177 ? -8.690 -14.081 11.207 1.00 94.50 177 VAL A N 1
ATOM 1368 C CA . VAL A 1 177 ? -10.137 -14.359 11.175 1.00 94.50 177 VAL A CA 1
ATOM 1369 C C . VAL A 1 177 ? -10.716 -13.967 9.815 1.00 94.50 177 VAL A C 1
ATOM 1371 O O . VAL A 1 177 ? -11.424 -14.763 9.199 1.00 94.50 177 VAL A O 1
ATOM 1374 N N . ILE A 1 178 ? -10.360 -12.782 9.316 1.00 95.12 178 ILE A N 1
ATOM 1375 C CA . ILE A 1 178 ? -10.776 -12.292 7.995 1.00 95.12 178 ILE A CA 1
ATOM 1376 C C . ILE A 1 178 ? -10.267 -13.215 6.882 1.00 95.12 178 ILE A C 1
ATOM 1378 O O . ILE A 1 178 ? -11.055 -13.659 6.051 1.00 95.12 178 ILE A O 1
ATOM 1382 N N . GLY A 1 179 ? -8.973 -13.544 6.871 1.00 95.38 179 GLY A N 1
ATOM 1383 C CA . GLY A 1 179 ? -8.353 -14.379 5.839 1.00 95.38 179 GLY A CA 1
ATOM 1384 C C . GLY A 1 179 ? -9.019 -15.748 5.707 1.00 95.38 179 GLY A C 1
ATOM 1385 O O . GLY A 1 179 ? -9.282 -16.203 4.592 1.00 95.38 179 GLY A O 1
ATOM 1386 N N . LYS A 1 180 ? -9.406 -16.358 6.834 1.00 94.75 180 LYS A N 1
ATOM 1387 C CA . LYS A 1 180 ? -10.132 -17.634 6.855 1.00 94.75 180 LYS A CA 1
ATOM 1388 C C . LYS A 1 180 ? -11.460 -17.574 6.091 1.00 94.75 180 LYS A C 1
ATOM 1390 O O . LYS A 1 180 ? -11.806 -18.546 5.423 1.00 94.75 180 LYS A O 1
ATOM 1395 N N . ASN A 1 181 ? -12.177 -16.448 6.140 1.00 94.31 181 ASN A N 1
ATOM 1396 C CA . ASN A 1 181 ? -13.441 -16.271 5.411 1.00 94.31 181 ASN A CA 1
ATOM 1397 C C . ASN A 1 181 ? -13.252 -16.294 3.886 1.00 94.31 181 ASN A C 1
ATOM 1399 O O . ASN A 1 181 ? -14.199 -16.579 3.157 1.00 94.31 181 ASN A O 1
ATOM 1403 N N . TYR A 1 182 ? -12.031 -16.037 3.414 1.00 94.00 182 TYR A N 1
ATOM 1404 C CA . TYR A 1 182 ? -11.660 -16.040 2.000 1.00 94.00 182 TYR A CA 1
ATOM 1405 C C . TYR A 1 182 ? -10.741 -17.212 1.627 1.00 94.00 182 TYR A C 1
ATOM 1407 O O . TYR A 1 182 ? -10.128 -17.197 0.563 1.00 94.00 182 TYR A O 1
ATOM 1415 N N . GLY A 1 183 ? -10.638 -18.232 2.488 1.00 93.44 183 GLY A N 1
ATOM 1416 C CA . GLY A 1 183 ? -9.840 -19.433 2.225 1.00 93.44 183 GLY A CA 1
ATOM 1417 C C . GLY A 1 183 ? -8.324 -19.215 2.259 1.00 93.44 183 GLY A C 1
ATOM 1418 O O . GLY A 1 183 ? -7.587 -20.048 1.738 1.00 93.44 183 GLY A O 1
ATOM 1419 N N . LEU A 1 184 ? -7.850 -18.120 2.862 1.00 93.88 184 LEU A N 1
ATOM 1420 C CA . LEU A 1 184 ? -6.425 -17.835 3.010 1.00 93.88 184 LEU A CA 1
ATOM 1421 C C . LEU A 1 184 ? -5.888 -18.486 4.286 1.00 93.88 184 LEU A C 1
ATOM 1423 O O . LEU A 1 184 ? -6.452 -18.318 5.371 1.00 93.88 184 LEU A O 1
ATOM 1427 N N . ASP A 1 185 ? -4.777 -19.210 4.166 1.00 94.12 185 ASP A N 1
ATOM 1428 C CA . ASP A 1 185 ? -4.062 -19.720 5.333 1.00 94.12 185 ASP A CA 1
ATOM 1429 C C . ASP A 1 185 ? -3.267 -18.613 6.053 1.00 94.12 185 ASP A C 1
ATOM 1431 O O . ASP A 1 185 ? -3.103 -17.487 5.569 1.00 94.12 185 ASP A O 1
ATOM 1435 N N . SER A 1 186 ? -2.746 -18.943 7.237 1.00 94.19 186 SER A N 1
ATOM 1436 C CA . SER A 1 186 ? -1.999 -17.993 8.060 1.00 94.19 186 SER A CA 1
ATOM 1437 C C . SER A 1 186 ? -0.732 -17.460 7.389 1.00 94.19 186 SER A C 1
ATOM 1439 O O . SER A 1 186 ? -0.343 -16.329 7.666 1.00 94.19 186 SER A O 1
ATOM 1441 N N . ALA A 1 187 ? -0.065 -18.247 6.538 1.00 94.38 187 ALA A N 1
ATOM 1442 C CA . ALA A 1 187 ? 1.164 -17.824 5.873 1.00 94.38 187 ALA A CA 1
ATOM 1443 C C . ALA A 1 187 ? 0.863 -16.829 4.745 1.00 94.38 187 ALA A C 1
ATOM 1445 O O . ALA A 1 187 ? 1.533 -15.798 4.644 1.00 94.38 187 ALA A O 1
ATOM 1446 N N . HIS A 1 188 ? -0.176 -17.096 3.952 1.00 94.81 188 HIS A N 1
ATOM 1447 C CA . HIS A 1 188 ? -0.683 -16.184 2.933 1.00 94.81 188 HIS A CA 1
ATOM 1448 C C . HIS A 1 188 ? -1.174 -14.874 3.553 1.00 94.81 188 HIS A C 1
ATOM 1450 O O . HIS A 1 188 ? -0.783 -13.798 3.098 1.00 94.81 188 HIS A O 1
ATOM 1456 N N . MET A 1 189 ? -1.944 -14.941 4.642 1.00 95.31 189 MET A N 1
ATOM 1457 C CA . MET A 1 189 ? -2.437 -13.743 5.326 1.00 95.31 189 MET A CA 1
ATOM 1458 C C . MET A 1 189 ? -1.302 -12.913 5.941 1.00 95.31 189 MET A C 1
ATOM 1460 O O . MET A 1 189 ? -1.269 -11.693 5.776 1.00 95.31 189 MET A O 1
ATOM 1464 N N . ALA A 1 190 ? -0.332 -13.567 6.591 1.00 95.56 190 ALA A N 1
ATOM 1465 C CA . ALA A 1 190 ? 0.847 -12.894 7.133 1.00 95.56 190 ALA A CA 1
ATOM 1466 C C . ALA A 1 190 ? 1.664 -12.205 6.036 1.00 95.56 190 ALA A C 1
ATOM 1468 O O . ALA A 1 190 ? 2.135 -11.081 6.216 1.00 95.56 190 ALA A O 1
ATOM 1469 N N . ASN A 1 191 ? 1.815 -12.861 4.880 1.00 94.94 191 ASN A N 1
ATOM 1470 C CA . ASN A 1 191 ? 2.468 -12.258 3.729 1.00 94.94 191 ASN A CA 1
ATOM 1471 C C . ASN A 1 191 ? 1.705 -11.014 3.260 1.00 94.94 191 ASN A C 1
ATOM 1473 O O . ASN A 1 191 ? 2.314 -9.955 3.156 1.00 94.94 191 ASN A O 1
ATOM 1477 N N . LEU A 1 192 ? 0.392 -11.121 3.048 1.00 95.88 192 LEU A N 1
ATOM 1478 C CA . LEU A 1 192 ? -0.447 -10.022 2.577 1.00 95.88 192 LEU A CA 1
ATOM 1479 C C . LEU A 1 192 ? -0.353 -8.791 3.491 1.00 95.88 192 LEU A C 1
ATOM 1481 O O . LEU A 1 192 ? -0.015 -7.709 3.014 1.00 95.88 192 LEU A O 1
ATOM 1485 N N . VAL A 1 193 ? -0.556 -8.976 4.801 1.00 96.25 193 VAL A N 1
ATOM 1486 C CA . VAL A 1 193 ? -0.466 -7.896 5.800 1.00 96.25 193 VAL A CA 1
ATOM 1487 C C . VAL A 1 193 ? 0.903 -7.231 5.773 1.00 96.25 193 VAL A C 1
ATOM 1489 O O . VAL A 1 193 ? 0.997 -6.014 5.648 1.00 96.25 193 VAL A O 1
ATOM 1492 N N . LYS A 1 194 ? 1.982 -8.019 5.830 1.00 95.81 194 LYS A N 1
ATOM 1493 C CA . LYS A 1 194 ? 3.340 -7.465 5.836 1.00 95.81 194 LYS A CA 1
ATOM 1494 C C . LYS A 1 194 ? 3.666 -6.691 4.564 1.00 95.81 194 LYS A C 1
ATOM 1496 O O . LYS A 1 194 ? 4.443 -5.744 4.617 1.00 95.81 194 LYS A O 1
ATOM 1501 N N . ARG A 1 195 ? 3.142 -7.115 3.411 1.00 96.19 195 ARG A N 1
ATOM 1502 C CA . ARG A 1 195 ? 3.409 -6.449 2.130 1.00 96.19 195 ARG A CA 1
ATOM 1503 C C . ARG A 1 195 ? 2.686 -5.112 2.044 1.00 96.19 195 ARG A C 1
ATOM 1505 O O . ARG A 1 195 ? 3.338 -4.139 1.685 1.00 96.19 195 ARG A O 1
ATOM 1512 N N . ILE A 1 196 ? 1.414 -5.056 2.433 1.00 95.19 196 ILE A N 1
ATOM 1513 C CA . ILE A 1 196 ? 0.650 -3.801 2.522 1.00 95.19 196 ILE A CA 1
ATOM 1514 C C . ILE A 1 196 ? 1.326 -2.849 3.514 1.00 95.19 196 ILE A C 1
ATOM 1516 O O . ILE A 1 196 ? 1.724 -1.754 3.139 1.00 95.19 196 ILE A O 1
ATOM 1520 N N . TYR A 1 197 ? 1.630 -3.323 4.722 1.00 95.31 197 TYR A N 1
ATOM 1521 C CA . TYR A 1 197 ? 2.343 -2.534 5.728 1.00 95.31 197 TYR A CA 1
ATOM 1522 C C . TYR A 1 197 ? 3.710 -2.011 5.247 1.00 95.31 197 TYR A C 1
ATOM 1524 O O . TYR A 1 197 ? 4.079 -0.862 5.484 1.00 95.31 197 TYR A O 1
ATOM 1532 N N . ALA A 1 198 ? 4.488 -2.832 4.534 1.00 94.06 198 ALA A N 1
ATOM 1533 C CA . ALA A 1 198 ? 5.751 -2.387 3.950 1.00 94.06 198 ALA A CA 1
ATOM 1534 C C . ALA A 1 198 ? 5.542 -1.292 2.889 1.00 94.06 198 ALA A C 1
ATOM 1536 O O . ALA A 1 198 ? 6.378 -0.398 2.749 1.00 94.06 198 ALA A O 1
ATOM 1537 N N . PHE A 1 199 ? 4.454 -1.357 2.124 1.00 93.88 199 PHE A N 1
ATOM 1538 C CA . PHE A 1 199 ? 4.119 -0.312 1.167 1.00 93.88 199 PHE A CA 1
ATOM 1539 C C . PHE A 1 199 ? 3.751 0.997 1.872 1.00 93.88 199 PHE A C 1
ATOM 1541 O O . PHE A 1 199 ? 4.353 2.024 1.564 1.00 93.88 199 PHE A O 1
ATOM 1548 N N . GLU A 1 200 ? 2.842 0.925 2.841 1.00 90.75 200 GLU A N 1
ATOM 1549 C CA . GLU A 1 200 ? 2.236 2.083 3.500 1.00 90.75 200 GLU A CA 1
ATOM 1550 C C . GLU A 1 200 ? 3.179 2.792 4.480 1.00 90.75 200 GLU A C 1
ATOM 1552 O O . GLU A 1 200 ? 3.337 4.011 4.447 1.00 90.75 200 GLU A O 1
ATOM 1557 N N . ASP A 1 201 ? 3.888 2.025 5.309 1.00 88.31 201 ASP A N 1
ATOM 1558 C CA . ASP A 1 201 ? 4.675 2.553 6.430 1.00 88.31 201 ASP A CA 1
ATOM 1559 C C . ASP A 1 201 ? 6.188 2.337 6.271 1.00 88.31 201 ASP A C 1
ATOM 1561 O O . ASP A 1 201 ? 6.989 2.554 7.191 1.00 88.31 201 ASP A O 1
ATOM 1565 N N . GLY A 1 202 ? 6.615 1.833 5.111 1.00 88.25 202 GLY A N 1
ATOM 1566 C CA . GLY A 1 202 ? 8.026 1.587 4.815 1.00 88.25 202 GLY A CA 1
ATOM 1567 C C . GLY A 1 202 ? 8.691 0.531 5.705 1.00 88.25 202 GLY A C 1
ATOM 1568 O O . GLY A 1 202 ? 9.925 0.479 5.758 1.00 88.25 202 GLY A O 1
ATOM 1569 N N . GLY A 1 203 ? 7.893 -0.278 6.414 1.00 89.81 203 GLY A N 1
ATOM 1570 C CA . GLY A 1 203 ? 8.339 -1.314 7.348 1.00 89.81 203 GLY A CA 1
ATOM 1571 C C . GLY A 1 203 ? 8.696 -0.821 8.758 1.00 89.81 203 GLY A C 1
ATOM 1572 O O . GLY A 1 203 ? 9.269 -1.598 9.527 1.00 89.81 203 GLY A O 1
ATOM 1573 N N . TRP A 1 204 ? 8.401 0.441 9.098 1.00 88.50 204 TRP A N 1
ATOM 1574 C CA . TRP A 1 204 ? 8.749 1.052 10.396 1.00 88.50 204 TRP A CA 1
ATOM 1575 C C . TRP A 1 204 ? 7.563 1.580 11.203 1.00 88.50 204 TRP A C 1
ATOM 1577 O O . TRP A 1 204 ? 7.698 1.726 12.415 1.00 88.50 204 TRP A O 1
ATOM 1587 N N . GLY A 1 205 ? 6.440 1.891 10.556 1.00 88.94 205 GLY A N 1
ATOM 1588 C CA . GLY A 1 205 ? 5.306 2.545 11.205 1.00 88.94 205 GLY A CA 1
ATOM 1589 C C . GLY A 1 205 ? 4.668 1.741 12.338 1.00 88.94 205 GLY A C 1
ATOM 1590 O O . GLY A 1 205 ? 4.803 0.522 12.465 1.00 88.94 205 GLY A O 1
ATOM 1591 N N . THR A 1 206 ? 3.953 2.465 13.170 1.00 93.12 206 THR A N 1
ATOM 1592 C CA . THR A 1 206 ? 3.162 1.999 14.307 1.00 93.12 206 THR A CA 1
ATOM 1593 C C . THR A 1 206 ? 1.675 2.185 14.025 1.00 93.12 206 THR A C 1
ATOM 1595 O O . THR A 1 206 ? 1.299 2.870 13.070 1.00 93.12 206 THR A O 1
ATOM 1598 N N . TYR A 1 207 ? 0.804 1.668 14.893 1.00 94.31 207 TYR A N 1
ATOM 1599 C CA . TYR A 1 207 ? -0.648 1.840 14.724 1.00 94.31 207 TYR A CA 1
ATOM 1600 C C . TYR A 1 207 ? -1.123 3.305 14.747 1.00 94.31 207 TYR A C 1
ATOM 1602 O O . TYR A 1 207 ? -2.236 3.600 14.313 1.00 94.31 207 TYR A O 1
ATOM 1610 N N . TYR A 1 208 ? -0.281 4.219 15.237 1.00 92.81 208 TYR A N 1
ATOM 1611 C CA . TYR A 1 208 ? -0.521 5.662 15.297 1.00 92.81 208 TYR A CA 1
ATOM 1612 C C . TYR A 1 208 ? 0.331 6.466 14.303 1.00 92.81 208 TYR A C 1
ATOM 1614 O O . TYR A 1 208 ? 0.375 7.693 14.388 1.00 92.81 208 TYR A O 1
ATOM 1622 N N . THR A 1 209 ? 1.055 5.818 13.386 1.00 93.31 209 THR A N 1
ATOM 1623 C CA . THR A 1 209 ? 1.820 6.550 12.368 1.00 93.31 209 THR A CA 1
ATOM 1624 C C . THR A 1 209 ? 0.863 7.306 11.461 1.00 93.31 209 THR A C 1
ATOM 1626 O O . THR A 1 209 ? -0.057 6.719 10.901 1.00 93.31 209 THR A O 1
ATOM 1629 N N . LEU A 1 210 ? 1.066 8.620 11.354 1.00 93.12 210 LEU A N 1
ATOM 1630 C CA . LEU A 1 210 ? 0.285 9.491 10.481 1.00 93.12 210 LEU A CA 1
ATOM 1631 C C . LEU A 1 210 ? 1.002 9.667 9.142 1.00 93.12 210 LEU A C 1
ATOM 1633 O O . LEU A 1 210 ? 2.235 9.669 9.087 1.00 93.12 210 LEU A O 1
ATOM 1637 N N . SER A 1 211 ? 0.241 9.914 8.079 1.00 89.12 211 SER A N 1
ATOM 1638 C CA . SER A 1 211 ? 0.800 10.241 6.766 1.00 89.12 211 SER A CA 1
ATOM 1639 C C . SER A 1 211 ? 1.854 11.345 6.856 1.00 89.12 211 SER A C 1
ATOM 1641 O O . SER A 1 211 ? 1.671 12.359 7.534 1.00 89.12 211 SER A O 1
ATOM 1643 N N . SER A 1 212 ? 2.951 11.198 6.111 1.00 86.31 212 SER A N 1
ATOM 1644 C CA . SER A 1 212 ? 4.099 12.123 6.081 1.00 86.31 212 SER A CA 1
ATOM 1645 C C . SER A 1 212 ? 4.809 12.357 7.423 1.00 86.31 212 SER A C 1
ATOM 1647 O O . SER A 1 212 ? 5.674 13.228 7.486 1.00 86.31 212 SER A O 1
ATOM 1649 N N . MET A 1 213 ? 4.489 11.597 8.478 1.00 89.88 213 MET A N 1
ATOM 1650 C CA . MET A 1 213 ? 5.220 11.666 9.741 1.00 89.88 213 MET A CA 1
ATOM 1651 C C . MET A 1 213 ? 6.663 11.173 9.531 1.00 89.88 213 MET A C 1
ATOM 1653 O O . MET A 1 213 ? 6.857 10.038 9.089 1.00 89.88 213 MET A O 1
ATOM 1657 N N . PRO A 1 214 ? 7.690 11.992 9.830 1.00 87.56 214 PRO A N 1
ATOM 1658 C CA . PRO A 1 214 ? 9.079 11.569 9.698 1.00 87.56 214 PRO A CA 1
ATOM 1659 C C . PRO A 1 214 ? 9.395 10.371 10.592 1.00 87.56 214 PRO A C 1
ATOM 1661 O O . PRO A 1 214 ? 8.990 10.331 11.753 1.00 87.56 214 PRO A O 1
ATOM 1664 N N . GLN A 1 215 ? 10.193 9.428 10.087 1.00 82.88 215 GLN A N 1
ATOM 1665 C CA . GLN A 1 215 ? 10.577 8.228 10.843 1.00 82.88 215 GLN A CA 1
ATOM 1666 C C . GLN A 1 215 ? 11.329 8.558 12.138 1.00 82.88 215 GLN A C 1
ATOM 1668 O O . GLN A 1 215 ? 11.173 7.843 13.122 1.00 82.88 215 GLN A O 1
ATOM 1673 N N . GLY A 1 216 ? 12.084 9.663 12.173 1.00 85.50 216 GLY A N 1
ATOM 1674 C CA . GLY A 1 216 ? 12.762 10.126 13.388 1.00 85.50 216 GLY A CA 1
ATOM 1675 C C . GLY A 1 216 ? 11.809 10.394 14.560 1.00 85.50 216 GLY A C 1
ATOM 1676 O O . GLY A 1 216 ? 12.207 10.230 15.706 1.00 85.50 216 GLY A O 1
ATOM 1677 N N . LEU A 1 217 ? 10.529 10.697 14.299 1.00 88.12 217 LEU A N 1
ATOM 1678 C CA . LEU A 1 217 ? 9.522 10.878 15.352 1.00 88.12 217 LEU A CA 1
ATOM 1679 C C . LEU A 1 217 ? 9.075 9.568 16.012 1.00 88.12 217 LEU A C 1
ATOM 1681 O O . LEU A 1 217 ? 8.351 9.614 17.006 1.00 88.12 217 LEU A O 1
ATOM 1685 N N . MET A 1 218 ? 9.476 8.406 15.488 1.00 83.19 218 MET A N 1
ATOM 1686 C CA . MET A 1 218 ? 9.183 7.111 16.114 1.00 83.19 218 MET A CA 1
ATOM 1687 C C . MET A 1 218 ? 10.059 6.830 17.336 1.00 83.19 218 MET A C 1
ATOM 1689 O O . MET A 1 218 ? 9.712 5.964 18.133 1.00 83.19 218 MET A O 1
ATOM 1693 N N . ASP A 1 219 ? 11.146 7.580 17.522 1.00 83.31 219 ASP A N 1
ATOM 1694 C CA . ASP A 1 219 ? 11.937 7.547 18.749 1.00 83.31 219 ASP A CA 1
ATOM 1695 C C . ASP A 1 219 ? 11.130 8.131 19.924 1.00 83.31 219 ASP A C 1
ATOM 1697 O O . ASP A 1 219 ? 10.432 9.143 19.796 1.00 83.31 219 ASP A O 1
ATOM 1701 N N . ASP A 1 220 ? 11.192 7.490 21.090 1.00 83.81 220 ASP A N 1
ATOM 1702 C CA . ASP A 1 220 ? 10.458 7.936 22.277 1.00 83.81 220 ASP A CA 1
ATOM 1703 C C . ASP A 1 220 ? 10.971 9.258 22.860 1.00 83.81 220 ASP A C 1
ATOM 1705 O O . ASP A 1 220 ? 10.208 9.965 23.523 1.00 83.81 220 ASP A O 1
ATOM 1709 N N . SER A 1 221 ? 12.210 9.653 22.555 1.00 88.38 221 SER A N 1
ATOM 1710 C CA . SER A 1 221 ? 12.735 10.986 22.879 1.00 88.38 221 SER A CA 1
ATOM 1711 C C . SER A 1 221 ? 11.973 12.120 22.180 1.00 88.38 221 SER A C 1
ATOM 1713 O O . SER A 1 221 ? 11.982 13.243 22.680 1.00 88.38 221 SER A O 1
ATOM 1715 N N . HIS A 1 222 ? 11.241 11.822 21.099 1.00 89.56 222 HIS A N 1
ATOM 1716 C CA . HIS A 1 222 ? 10.429 12.773 20.332 1.00 89.56 222 HIS A CA 1
ATOM 1717 C C . HIS A 1 222 ? 8.919 12.594 20.543 1.00 89.56 222 HIS A C 1
ATOM 1719 O O . HIS A 1 222 ? 8.102 12.978 19.700 1.00 89.56 222 HIS A O 1
ATOM 1725 N N . LYS A 1 223 ? 8.510 11.989 21.667 1.00 90.62 223 LYS A N 1
ATOM 1726 C CA . LYS A 1 223 ? 7.096 11.696 21.948 1.00 90.62 223 LYS A CA 1
ATOM 1727 C C . LYS A 1 223 ? 6.203 12.937 21.861 1.00 90.62 223 LYS A C 1
ATOM 1729 O O . LYS A 1 223 ? 5.093 12.841 21.340 1.00 90.62 223 LYS A O 1
ATOM 1734 N N . GLN A 1 224 ? 6.648 14.092 22.356 1.00 91.75 224 GLN A N 1
ATOM 1735 C CA . GLN A 1 224 ? 5.810 15.292 22.361 1.00 91.75 224 GLN A CA 1
ATOM 1736 C C . GLN A 1 224 ? 5.655 15.875 20.952 1.00 91.75 224 GLN A C 1
ATOM 1738 O O . GLN A 1 224 ? 4.555 16.264 20.565 1.00 91.75 224 GLN A O 1
ATOM 1743 N N . GLU A 1 225 ? 6.725 15.906 20.166 1.00 92.62 225 GLU A N 1
ATOM 1744 C CA . GLU A 1 225 ? 6.706 16.324 18.767 1.00 92.62 225 GLU A CA 1
ATOM 1745 C C . GLU A 1 225 ? 5.813 15.399 17.943 1.00 92.62 225 GLU A C 1
ATOM 1747 O O . GLU A 1 225 ? 4.968 15.875 17.189 1.00 92.62 225 GLU A O 1
ATOM 1752 N N . ARG A 1 226 ? 5.918 14.085 18.168 1.00 92.81 226 ARG A N 1
ATOM 1753 C CA . ARG A 1 226 ? 5.051 13.069 17.564 1.00 92.81 226 ARG A CA 1
ATOM 1754 C C . ARG A 1 226 ? 3.573 13.314 17.867 1.00 92.81 226 ARG A C 1
ATOM 1756 O O . ARG A 1 226 ? 2.750 13.287 16.957 1.00 92.81 226 ARG A O 1
ATOM 1763 N N . LEU A 1 227 ? 3.228 13.566 19.131 1.00 93.81 227 LEU A N 1
ATOM 1764 C CA . LEU A 1 227 ? 1.837 13.771 19.545 1.00 93.81 227 LEU A CA 1
ATOM 1765 C C . LEU A 1 227 ? 1.201 15.033 18.942 1.00 93.81 227 LEU A C 1
ATOM 1767 O O . LEU A 1 227 ? -0.013 15.059 18.745 1.00 93.81 227 LEU A O 1
ATOM 1771 N N . ASN A 1 228 ? 2.007 16.053 18.634 1.00 94.38 228 ASN A N 1
ATOM 1772 C CA . ASN A 1 228 ? 1.554 17.327 18.060 1.00 94.38 228 ASN A CA 1
ATOM 1773 C C . ASN A 1 228 ? 1.854 17.461 16.559 1.00 94.38 228 ASN A C 1
ATOM 1775 O O . ASN A 1 228 ? 1.687 18.538 15.987 1.00 94.38 228 ASN A O 1
ATOM 1779 N N . PHE A 1 229 ? 2.323 16.397 15.907 1.00 94.44 229 PHE A N 1
ATOM 1780 C CA . PHE A 1 229 ? 2.599 16.429 14.479 1.00 94.44 229 PHE A CA 1
ATOM 1781 C C . PHE A 1 229 ? 1.282 16.474 13.694 1.00 94.44 229 PHE A C 1
ATOM 1783 O O . PHE A 1 229 ? 0.479 15.545 13.784 1.00 94.44 229 PHE A O 1
ATOM 1790 N N . HIS A 1 230 ? 1.073 17.526 12.897 1.00 94.06 230 HIS A N 1
ATOM 1791 C CA . HIS A 1 230 ? -0.040 17.588 11.949 1.00 94.06 230 HIS A CA 1
ATOM 1792 C C . HIS A 1 230 ? 0.378 17.011 10.587 1.00 94.06 230 HIS A C 1
ATOM 1794 O O . HIS A 1 230 ? 1.338 17.502 9.975 1.00 94.06 230 HIS A O 1
ATOM 1800 N N . PRO A 1 231 ? -0.319 15.980 10.085 1.00 92.75 231 PRO A N 1
ATOM 1801 C CA . PRO A 1 231 ? 0.035 15.335 8.834 1.00 92.75 231 PRO A CA 1
ATOM 1802 C C . PRO A 1 231 ? -0.546 16.070 7.620 1.00 92.75 231 PRO A C 1
ATOM 1804 O O . PRO A 1 231 ? -1.470 16.886 7.709 1.00 92.75 231 PRO A O 1
ATOM 1807 N N . SER A 1 232 ? 0.008 15.775 6.445 1.00 8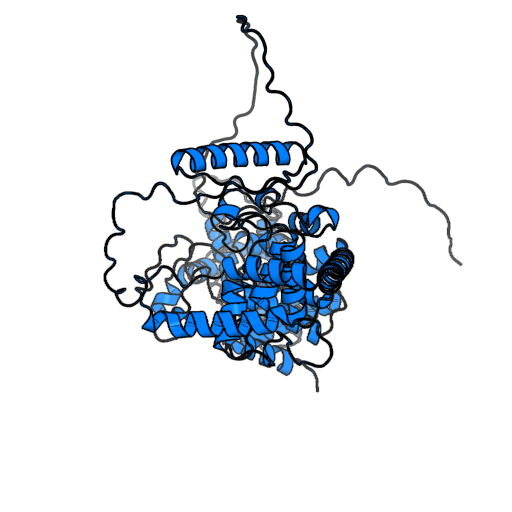6.81 232 SER A N 1
ATOM 1808 C CA . SER A 1 232 ? -0.509 16.270 5.158 1.00 86.81 232 SER A CA 1
ATOM 1809 C C . SER A 1 232 ? -1.829 15.607 4.743 1.00 86.81 232 SER A C 1
ATOM 1811 O O . SER A 1 232 ? -2.618 16.201 4.011 1.00 86.81 232 SER A O 1
ATOM 1813 N N . SER A 1 233 ? -2.085 14.394 5.237 1.00 89.69 233 SER A N 1
ATOM 1814 C CA . SER A 1 233 ? -3.298 13.605 5.017 1.00 89.69 233 SER A CA 1
ATOM 1815 C C . SER A 1 233 ? -3.774 13.013 6.344 1.00 89.69 233 SER A C 1
ATOM 1817 O O . SER A 1 233 ? -2.964 12.793 7.237 1.00 89.69 233 SER A O 1
ATOM 1819 N N . SER A 1 234 ? -5.075 12.747 6.478 1.00 92.44 234 SER A N 1
ATOM 1820 C CA . SER A 1 234 ? -5.654 12.146 7.691 1.00 92.44 234 SER A CA 1
ATOM 1821 C C . SER A 1 234 ? -5.386 10.643 7.835 1.00 92.44 234 SER A C 1
ATOM 1823 O O . SER A 1 234 ? -5.830 10.030 8.804 1.00 92.44 234 SER A O 1
ATOM 1825 N N . ALA A 1 235 ? -4.676 10.074 6.861 1.00 92.44 235 ALA A N 1
ATOM 1826 C CA . ALA A 1 235 ? -4.282 8.678 6.788 1.00 92.44 235 ALA A CA 1
ATOM 1827 C C . ALA A 1 235 ? -3.459 8.270 8.022 1.00 92.44 235 ALA A C 1
ATOM 1829 O O . ALA A 1 235 ? -2.539 8.999 8.415 1.00 92.44 235 ALA A O 1
ATOM 1830 N N . MET A 1 236 ? -3.805 7.131 8.634 1.00 94.31 236 MET A N 1
ATOM 1831 C CA . MET A 1 236 ? -3.096 6.615 9.805 1.00 94.31 236 MET A CA 1
ATOM 1832 C C . MET A 1 236 ? -3.071 5.087 9.919 1.00 94.31 236 MET A C 1
ATOM 1834 O O . MET A 1 236 ? -3.955 4.397 9.406 1.00 94.31 236 MET A O 1
ATOM 1838 N N . GLY A 1 237 ? -2.110 4.585 10.693 1.00 92.81 237 GLY A N 1
ATOM 1839 C CA . GLY A 1 237 ? -1.991 3.169 11.039 1.00 92.81 237 GLY A CA 1
ATOM 1840 C C . GLY A 1 237 ? -1.508 2.303 9.876 1.00 92.81 237 GLY A C 1
ATOM 1841 O O . GLY A 1 237 ? -1.079 2.819 8.848 1.00 92.81 237 GLY A O 1
ATOM 1842 N N . TYR A 1 238 ? -1.610 0.980 10.029 1.00 93.38 238 TYR A N 1
ATOM 1843 C CA . TYR A 1 238 ? -0.921 0.013 9.155 1.00 93.38 238 TYR A CA 1
ATOM 1844 C C . TYR A 1 238 ? -1.388 0.003 7.697 1.00 93.38 238 TYR A C 1
ATOM 1846 O O . TYR A 1 238 ? -0.661 -0.462 6.821 1.00 93.38 238 TYR A O 1
ATOM 1854 N N . ASN A 1 239 ? -2.609 0.487 7.461 1.00 86.50 239 ASN A N 1
ATOM 1855 C CA . ASN A 1 239 ? -3.241 0.580 6.146 1.00 86.50 239 ASN A CA 1
ATOM 1856 C C . ASN A 1 239 ? -3.505 2.045 5.740 1.00 86.50 239 ASN A C 1
ATOM 1858 O O . ASN A 1 239 ? -4.315 2.282 4.850 1.00 86.50 239 ASN A O 1
ATOM 1862 N N . GLN A 1 240 ? -2.914 3.021 6.448 1.00 88.69 240 GLN A N 1
ATOM 1863 C CA . GLN A 1 240 ? -3.080 4.462 6.204 1.00 88.69 240 GLN A CA 1
ATOM 1864 C C . GLN A 1 240 ? -4.555 4.869 5.993 1.00 88.69 240 GLN A C 1
ATOM 1866 O O . GLN A 1 240 ? -4.936 5.506 5.011 1.00 88.69 240 GLN A O 1
ATOM 1871 N N . LEU A 1 241 ? -5.418 4.515 6.950 1.00 91.12 241 LEU A N 1
ATOM 1872 C CA . LEU A 1 241 ? -6.854 4.776 6.857 1.00 91.12 241 LEU A CA 1
ATOM 1873 C C . LEU A 1 241 ? -7.169 6.259 6.992 1.00 91.12 241 LEU A C 1
ATOM 1875 O O . LEU A 1 241 ? -6.875 6.880 8.014 1.00 91.12 241 LEU A O 1
ATOM 1879 N N . LEU A 1 242 ? -7.831 6.817 5.980 1.00 92.31 242 LEU A N 1
ATOM 1880 C CA . LEU A 1 242 ? -8.380 8.169 6.031 1.00 92.31 242 LEU A CA 1
ATOM 1881 C C . LEU A 1 242 ? -9.578 8.232 6.989 1.00 92.31 242 LEU A C 1
ATOM 1883 O O . LEU A 1 242 ? -10.313 7.258 7.153 1.00 92.31 242 LEU A O 1
ATOM 1887 N N . ILE A 1 243 ? -9.864 9.426 7.516 1.00 94.25 243 ILE A N 1
ATOM 1888 C CA . ILE A 1 243 ? -11.063 9.699 8.337 1.00 94.25 243 ILE A CA 1
ATOM 1889 C C . ILE A 1 243 ? -12.351 9.174 7.682 1.00 94.25 243 ILE A C 1
ATOM 1891 O O . ILE A 1 243 ? -13.222 8.608 8.350 1.00 94.25 243 ILE A O 1
ATOM 1895 N N . LYS A 1 244 ? -12.479 9.344 6.360 1.00 90.31 244 LYS A N 1
ATOM 1896 C CA . LYS A 1 244 ? -13.645 8.867 5.610 1.00 90.31 244 LYS A CA 1
ATOM 1897 C C . LYS A 1 244 ? -13.711 7.343 5.542 1.00 90.31 244 LYS A C 1
ATOM 1899 O O . LYS A 1 244 ? -14.801 6.811 5.723 1.00 90.31 244 LYS A O 1
ATOM 1904 N N . ASN A 1 245 ? -12.583 6.655 5.359 1.00 91.06 245 ASN A N 1
ATOM 1905 C CA . ASN A 1 245 ? -12.531 5.191 5.385 1.00 91.06 245 ASN A CA 1
ATOM 1906 C C . ASN A 1 245 ? -12.978 4.664 6.748 1.00 91.06 245 ASN A C 1
ATOM 1908 O O . ASN A 1 245 ? -13.858 3.814 6.804 1.00 91.06 245 ASN A O 1
ATOM 1912 N N . THR A 1 246 ? -12.467 5.227 7.847 1.00 95.00 246 THR A N 1
ATOM 1913 C CA . THR A 1 246 ? -12.882 4.826 9.200 1.00 95.00 246 THR A CA 1
ATOM 1914 C C . THR A 1 246 ? -14.373 5.074 9.429 1.00 95.00 246 THR A C 1
ATOM 1916 O O . THR A 1 246 ? -15.081 4.194 9.911 1.00 95.00 246 THR A O 1
ATOM 1919 N N . THR A 1 247 ? -14.879 6.251 9.048 1.00 93.81 247 THR A N 1
ATOM 1920 C CA . THR A 1 247 ? -16.297 6.603 9.235 1.00 93.81 247 THR A CA 1
ATOM 1921 C C . THR A 1 247 ? -17.216 5.684 8.426 1.00 93.81 247 THR A C 1
ATOM 1923 O O . THR A 1 247 ? -18.184 5.154 8.969 1.00 93.81 247 THR A O 1
ATOM 1926 N N . ASN A 1 248 ? -16.890 5.435 7.154 1.00 91.44 248 ASN A N 1
ATOM 1927 C CA . ASN A 1 248 ? -17.624 4.487 6.315 1.00 91.44 248 ASN A CA 1
ATOM 1928 C C . ASN A 1 248 ? -17.492 3.052 6.837 1.00 91.44 248 ASN A C 1
ATOM 1930 O O . ASN A 1 248 ? -18.461 2.306 6.819 1.00 91.44 248 ASN A O 1
ATOM 1934 N N . GLY A 1 249 ? -16.336 2.688 7.393 1.00 92.06 249 GLY A N 1
ATOM 1935 C CA . GLY A 1 249 ? -16.126 1.402 8.048 1.00 92.06 249 GLY A CA 1
ATOM 1936 C C . GLY A 1 249 ? -17.079 1.180 9.223 1.00 92.06 249 GLY A C 1
ATOM 1937 O O . GLY A 1 249 ? -17.632 0.093 9.356 1.00 92.06 249 GLY A O 1
ATOM 1938 N N . ILE A 1 250 ? -17.351 2.207 10.035 1.00 95.44 250 ILE A N 1
ATOM 1939 C CA . ILE A 1 250 ? -18.376 2.129 11.089 1.00 95.44 250 ILE A CA 1
ATOM 1940 C C . ILE A 1 250 ? -19.785 2.024 10.491 1.00 95.44 250 ILE A C 1
ATOM 1942 O O . ILE A 1 250 ? -20.598 1.248 10.990 1.00 95.44 250 ILE A O 1
ATOM 1946 N N . ILE A 1 251 ? -20.082 2.764 9.418 1.00 93.12 251 ILE A N 1
ATOM 1947 C CA . ILE A 1 251 ? -21.379 2.688 8.722 1.00 93.12 251 ILE A CA 1
ATOM 1948 C C . ILE A 1 251 ? -21.639 1.268 8.210 1.00 93.12 251 ILE A C 1
ATOM 1950 O O . ILE A 1 251 ? -22.695 0.699 8.492 1.00 93.12 251 ILE A O 1
ATOM 1954 N N . ASP A 1 252 ? -20.671 0.689 7.506 1.00 91.12 252 ASP A N 1
ATOM 1955 C CA . ASP A 1 252 ? -20.823 -0.580 6.800 1.00 91.12 252 ASP A CA 1
ATOM 1956 C C . ASP A 1 252 ? -20.649 -1.792 7.726 1.00 91.12 252 ASP A C 1
ATOM 1958 O O . ASP A 1 252 ? -21.330 -2.805 7.551 1.00 91.12 252 ASP A O 1
ATOM 1962 N N . HIS A 1 253 ? -19.776 -1.686 8.737 1.00 93.19 253 HIS A N 1
ATOM 1963 C CA . HIS A 1 253 ? -19.332 -2.824 9.555 1.00 93.19 253 HIS A CA 1
ATOM 1964 C C . HIS A 1 253 ? -19.533 -2.647 11.063 1.00 93.19 253 HIS A C 1
ATOM 1966 O O . HIS A 1 253 ? -19.130 -3.529 11.816 1.00 93.19 253 HIS A O 1
ATOM 1972 N N . GLY A 1 254 ? -20.165 -1.566 11.535 1.00 94.94 254 GLY A N 1
ATOM 1973 C CA . GLY A 1 254 ? -20.310 -1.269 12.970 1.00 94.94 254 GLY A CA 1
ATOM 1974 C C . GLY A 1 254 ? -20.862 -2.436 13.795 1.00 94.94 254 GLY A C 1
ATOM 1975 O O . GLY A 1 254 ? -20.279 -2.801 14.810 1.00 94.94 254 GLY A O 1
ATOM 1976 N N . SER A 1 255 ? -21.913 -3.098 13.308 1.00 94.81 255 SER A N 1
ATOM 1977 C CA . SER A 1 255 ? -22.489 -4.272 13.976 1.00 94.81 255 SER A CA 1
ATOM 1978 C C . SER A 1 255 ? -21.503 -5.442 14.052 1.00 94.81 255 SER A C 1
ATOM 1980 O O . SER A 1 255 ? -21.347 -6.034 15.109 1.00 94.81 255 SER A O 1
ATOM 1982 N N . ALA A 1 256 ? -20.762 -5.727 12.977 1.00 94.19 256 ALA A N 1
ATOM 1983 C CA . ALA A 1 256 ? -19.759 -6.793 12.981 1.00 94.19 256 ALA A CA 1
ATOM 1984 C C . ALA A 1 256 ? -18.567 -6.476 13.905 1.00 94.19 256 ALA A C 1
ATOM 1986 O O . ALA A 1 256 ? -17.994 -7.379 14.513 1.00 94.19 256 ALA A O 1
ATOM 1987 N N . ILE A 1 257 ? -18.193 -5.197 14.024 1.00 96.81 257 ILE A N 1
ATOM 1988 C CA . ILE A 1 257 ? -17.157 -4.734 14.957 1.00 96.81 257 ILE A CA 1
ATOM 1989 C C . ILE A 1 257 ? -17.632 -4.924 16.405 1.00 96.81 257 ILE A C 1
ATOM 1991 O O . ILE A 1 257 ? -16.872 -5.411 17.240 1.00 96.81 257 ILE A O 1
ATOM 1995 N N . ALA A 1 258 ? -18.882 -4.573 16.700 1.00 97.56 258 ALA A N 1
ATOM 1996 C CA . ALA A 1 258 ? -19.462 -4.726 18.028 1.00 97.56 258 ALA A CA 1
ATOM 1997 C C . ALA A 1 258 ? -19.637 -6.204 18.423 1.00 97.56 258 ALA A C 1
ATOM 1999 O O . ALA A 1 258 ? -19.161 -6.603 19.484 1.00 97.56 258 ALA A O 1
ATOM 2000 N N . ASP A 1 259 ? -20.160 -7.044 17.523 1.00 96.94 259 ASP A N 1
ATOM 2001 C CA . ASP A 1 259 ? -20.236 -8.501 17.712 1.00 96.94 259 ASP A CA 1
ATOM 2002 C C . ASP A 1 259 ? -18.852 -9.104 18.006 1.00 96.94 259 ASP A C 1
ATOM 2004 O O . ASP A 1 259 ? -18.698 -10.028 18.812 1.00 96.94 259 ASP A O 1
ATOM 2008 N N . ARG A 1 260 ? -17.805 -8.576 17.356 1.00 96.50 260 ARG A N 1
ATOM 2009 C CA . ARG A 1 260 ? -16.428 -9.007 17.601 1.00 96.50 260 ARG A CA 1
ATOM 2010 C C . ARG A 1 260 ? -15.945 -8.617 18.999 1.00 96.50 260 ARG A C 1
ATOM 2012 O O . ARG A 1 260 ? -15.305 -9.445 19.648 1.00 96.50 260 ARG A O 1
ATOM 2019 N N . LEU A 1 261 ? -16.258 -7.411 19.473 1.00 98.31 261 LEU A N 1
ATOM 2020 C CA . LEU A 1 261 ? -15.954 -6.968 20.839 1.00 98.31 261 LEU A CA 1
ATOM 2021 C C . LEU A 1 261 ? -16.688 -7.822 21.884 1.00 98.31 261 LEU A C 1
ATOM 2023 O O . LEU A 1 261 ? -16.066 -8.247 22.857 1.00 98.31 261 LEU A O 1
ATOM 2027 N N . ASP A 1 262 ? -17.951 -8.177 21.647 1.00 98.12 262 ASP A N 1
ATOM 2028 C CA . ASP A 1 262 ? -18.710 -9.092 22.511 1.00 98.12 262 ASP A CA 1
ATOM 2029 C C . ASP A 1 262 ? -18.110 -10.507 22.528 1.00 98.12 262 ASP A C 1
ATOM 2031 O O . ASP A 1 262 ? -18.006 -11.150 23.578 1.00 98.12 262 ASP A O 1
ATOM 2035 N N . ALA A 1 263 ? -17.637 -10.996 21.380 1.00 96.81 263 ALA A N 1
ATOM 2036 C CA . ALA A 1 263 ? -16.936 -12.273 21.311 1.00 96.81 263 ALA A CA 1
ATOM 2037 C C . ALA A 1 263 ? -15.605 -12.254 22.085 1.00 96.81 263 ALA A C 1
ATOM 2039 O O . ALA A 1 263 ? -15.218 -13.280 22.654 1.00 96.81 263 ALA A O 1
ATOM 2040 N N . LEU A 1 264 ? -14.898 -11.118 22.115 1.00 96.25 264 LEU A N 1
ATOM 2041 C CA . LEU A 1 264 ? -13.714 -10.925 22.959 1.00 96.25 264 LEU A CA 1
ATOM 2042 C C . LEU A 1 264 ? -14.101 -10.846 24.443 1.00 96.25 264 LEU A C 1
ATOM 2044 O O . LEU A 1 264 ? -13.437 -11.465 25.271 1.00 96.25 264 LEU A O 1
ATOM 2048 N N . ALA A 1 265 ? -15.212 -10.183 24.781 1.00 97.56 265 ALA A N 1
ATOM 2049 C CA . ALA A 1 265 ? -15.737 -10.111 26.146 1.00 97.56 265 ALA A CA 1
ATOM 2050 C C . ALA A 1 265 ? -16.003 -11.507 26.732 1.00 97.56 265 ALA A C 1
ATOM 2052 O O . ALA A 1 265 ? -15.653 -11.784 27.879 1.00 97.56 265 ALA A O 1
ATOM 2053 N N . ALA A 1 266 ? -16.540 -12.419 25.916 1.00 96.81 266 ALA A N 1
ATOM 2054 C CA . ALA A 1 266 ? -16.752 -13.813 26.299 1.00 96.81 266 ALA A CA 1
ATOM 2055 C C . ALA A 1 266 ? -15.442 -14.594 26.542 1.00 96.81 266 ALA A C 1
ATOM 2057 O O . ALA A 1 266 ? -15.433 -15.557 27.310 1.00 96.81 266 ALA A O 1
ATOM 2058 N N . GLN A 1 267 ? -14.341 -14.198 25.895 1.00 94.94 267 GLN A N 1
ATOM 2059 C CA . GLN A 1 267 ? -13.018 -14.821 26.041 1.00 94.94 267 GLN A CA 1
ATOM 2060 C C . GLN A 1 267 ? -12.197 -14.213 27.187 1.00 94.94 267 GLN A C 1
ATOM 2062 O O . GLN A 1 267 ? -11.339 -14.894 27.749 1.00 94.94 267 GLN A O 1
ATOM 2067 N N . GLU A 1 268 ? -12.479 -12.964 27.567 1.00 95.19 268 GLU A N 1
ATOM 2068 C CA . GLU A 1 268 ? -11.780 -12.215 28.614 1.00 95.19 268 GLU A CA 1
ATOM 2069 C C . GLU A 1 268 ? -12.748 -11.772 29.735 1.00 95.19 268 GLU A C 1
ATOM 2071 O O . GLU A 1 268 ? -13.051 -10.582 29.858 1.00 95.19 268 GLU A O 1
ATOM 2076 N N . PRO A 1 269 ? -13.216 -12.683 30.621 1.00 94.31 269 PRO A N 1
ATOM 2077 C CA . PRO A 1 269 ? -14.241 -12.362 31.623 1.00 94.31 269 PRO A CA 1
ATOM 2078 C C . PRO A 1 269 ? -13.891 -11.196 32.558 1.00 94.31 269 PRO A C 1
ATOM 2080 O O . PRO A 1 269 ? -14.778 -10.502 33.049 1.00 94.31 269 PRO A O 1
ATOM 2083 N N . THR A 1 270 ? -12.600 -10.952 32.802 1.00 97.06 270 THR A N 1
ATOM 2084 C CA . THR A 1 270 ? -12.117 -9.834 33.630 1.00 97.06 270 THR A CA 1
ATOM 2085 C C . THR A 1 270 ? -12.293 -8.470 32.963 1.00 97.06 270 THR A C 1
ATOM 2087 O O . THR A 1 270 ? -12.362 -7.460 33.662 1.00 97.06 270 THR A O 1
ATOM 2090 N N . ARG A 1 271 ? -12.384 -8.434 31.629 1.00 96.19 271 ARG A N 1
ATOM 2091 C CA . ARG A 1 271 ? -12.547 -7.226 30.807 1.00 96.19 271 ARG A CA 1
ATOM 2092 C C . ARG A 1 271 ? -13.907 -7.151 30.116 1.00 96.19 271 ARG A C 1
ATOM 2094 O O . ARG A 1 271 ? -14.192 -6.159 29.454 1.00 96.19 271 ARG A O 1
ATOM 2101 N N . ALA A 1 272 ? -14.772 -8.148 30.315 1.00 97.44 272 ALA A N 1
ATOM 2102 C CA . ALA A 1 272 ? -16.053 -8.264 29.626 1.00 97.44 272 ALA A CA 1
ATOM 2103 C C . ALA A 1 272 ? -16.904 -6.989 29.698 1.00 97.44 272 ALA A C 1
ATOM 2105 O O . ALA A 1 272 ? -17.427 -6.541 28.686 1.00 97.44 272 ALA A O 1
ATOM 2106 N N . LYS A 1 273 ? -16.982 -6.349 30.874 1.00 97.06 273 LYS A N 1
ATOM 2107 C CA . LYS A 1 273 ? -17.716 -5.086 31.037 1.00 97.06 273 LYS A CA 1
ATOM 2108 C C . LYS A 1 273 ? -17.183 -3.973 30.124 1.00 97.06 273 LYS A C 1
ATOM 2110 O O . LYS A 1 273 ? -17.971 -3.310 29.466 1.00 97.06 273 LYS A O 1
ATOM 2115 N N . GLU A 1 274 ? -15.865 -3.774 30.095 1.00 96.81 274 GLU A N 1
ATOM 2116 C CA . GLU A 1 274 ? -15.221 -2.748 29.261 1.00 96.81 274 GLU A CA 1
ATOM 2117 C C . GLU A 1 274 ? -15.479 -3.017 27.770 1.00 96.81 274 GLU A C 1
ATOM 2119 O O . GLU A 1 274 ? -15.809 -2.105 27.018 1.00 96.81 274 GLU A O 1
ATOM 2124 N N . LEU A 1 275 ? -15.362 -4.278 27.351 1.00 98.31 275 LEU A N 1
ATOM 2125 C CA . LEU A 1 275 ? -15.552 -4.688 25.960 1.00 98.31 275 LEU A CA 1
ATOM 2126 C C . LEU A 1 275 ? -17.014 -4.548 25.506 1.00 98.31 275 LEU A C 1
ATOM 2128 O O . LEU A 1 275 ? -17.246 -4.041 24.412 1.00 98.31 275 LEU A O 1
ATOM 2132 N N . HIS A 1 276 ? -17.987 -4.890 26.357 1.00 98.25 276 HIS A N 1
ATOM 2133 C CA . HIS A 1 276 ? -19.407 -4.641 26.087 1.00 98.25 276 HIS A CA 1
ATOM 2134 C C . HIS A 1 276 ? -19.718 -3.140 25.980 1.00 98.25 276 HIS A C 1
ATOM 2136 O O . HIS A 1 276 ? -20.405 -2.723 25.055 1.00 98.25 276 HIS A O 1
ATOM 2142 N N . GLU A 1 277 ? -19.166 -2.299 26.864 1.00 97.06 277 GLU A N 1
ATOM 2143 C CA . GLU A 1 277 ? -19.336 -0.838 26.772 1.00 97.06 277 GLU A CA 1
ATOM 2144 C C . GLU A 1 277 ? -18.757 -0.280 25.454 1.00 97.06 277 GLU A C 1
ATOM 2146 O O . GLU A 1 277 ? -19.337 0.621 24.843 1.00 97.06 277 GLU A O 1
ATOM 2151 N N . LYS A 1 278 ? -17.636 -0.836 24.973 1.00 98.31 278 LYS A N 1
ATOM 2152 C CA . LYS A 1 278 ? -17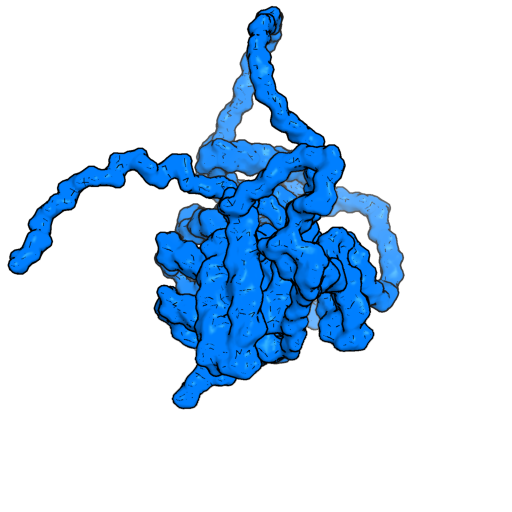.068 -0.506 23.656 1.00 98.31 278 LYS A CA 1
ATOM 2153 C C . LYS A 1 278 ? -17.945 -1.006 22.502 1.00 98.31 278 LYS A C 1
ATOM 2155 O O . LYS A 1 278 ? -18.092 -0.288 21.513 1.00 98.31 278 LYS A O 1
ATOM 2160 N N . ALA A 1 279 ? -18.545 -2.190 22.619 1.00 98.25 279 ALA A N 1
ATOM 2161 C CA . ALA A 1 279 ? -19.483 -2.724 21.631 1.00 98.25 279 ALA A CA 1
ATOM 2162 C C . ALA A 1 279 ? -20.730 -1.828 21.503 1.00 98.25 279 ALA A C 1
ATOM 2164 O O . ALA A 1 279 ? -21.088 -1.417 20.397 1.00 98.25 279 ALA A O 1
ATOM 2165 N N . GLU A 1 280 ? -21.327 -1.431 22.633 1.00 97.00 280 GLU A N 1
ATOM 2166 C CA . GLU A 1 280 ? -22.449 -0.484 22.685 1.00 97.00 280 GLU A CA 1
ATOM 2167 C C . GLU A 1 280 ? -22.091 0.868 22.052 1.00 97.00 280 GLU A C 1
ATOM 2169 O O . GLU A 1 280 ? -22.883 1.429 21.289 1.00 97.00 280 GLU A O 1
ATOM 2174 N N . LEU A 1 281 ? -20.882 1.382 22.322 1.00 97.75 281 LEU A N 1
ATOM 2175 C CA . LEU A 1 281 ? -20.391 2.614 21.707 1.00 97.75 281 LEU A CA 1
ATOM 2176 C C . LEU A 1 281 ? -20.366 2.502 20.177 1.00 97.75 281 LEU A C 1
ATOM 2178 O O . LEU A 1 281 ? -20.874 3.389 19.491 1.00 97.75 281 LEU A O 1
ATOM 2182 N N . VAL A 1 282 ? -19.784 1.429 19.635 1.00 97.88 282 VAL A N 1
ATOM 2183 C CA . VAL A 1 282 ? -19.671 1.235 18.181 1.00 97.88 282 VAL A CA 1
ATOM 2184 C C . VAL A 1 282 ? -21.048 1.092 17.527 1.00 97.88 282 VAL A C 1
ATOM 2186 O O . VAL A 1 282 ? -21.293 1.729 16.498 1.00 97.88 282 VAL A O 1
ATOM 2189 N N . HIS A 1 283 ? -21.970 0.337 18.133 1.00 95.00 283 HIS A N 1
ATOM 2190 C CA . HIS A 1 283 ? -23.357 0.251 17.663 1.00 95.00 283 HIS A CA 1
ATOM 2191 C C . HIS A 1 283 ? -24.031 1.623 17.613 1.00 95.00 283 HIS A C 1
ATOM 2193 O O . HIS A 1 283 ? -24.595 2.004 16.587 1.00 95.00 283 HIS A O 1
ATOM 2199 N N . GLY A 1 284 ? -23.925 2.398 18.691 1.00 93.44 284 GLY A N 1
ATOM 2200 C CA . GLY A 1 284 ? -24.530 3.722 18.745 1.00 93.44 284 GLY A CA 1
ATOM 2201 C C . GLY A 1 284 ? -23.932 4.703 17.733 1.00 93.44 284 GLY A C 1
ATOM 2202 O O . GLY A 1 284 ? -24.657 5.514 17.155 1.00 93.44 284 GLY A O 1
ATOM 2203 N N . LEU A 1 285 ? -22.629 4.606 17.444 1.00 94.88 285 LEU A N 1
ATOM 2204 C CA . LEU A 1 285 ? -22.008 5.373 16.360 1.00 94.88 285 LEU A CA 1
ATOM 2205 C C . LEU A 1 285 ? -22.568 4.973 14.989 1.00 94.88 285 LEU A C 1
ATOM 2207 O O . LEU A 1 285 ? -22.882 5.853 14.187 1.00 94.88 285 LEU A O 1
ATOM 2211 N N . GLN A 1 286 ? -22.745 3.676 14.723 1.00 94.19 286 GLN A N 1
ATOM 2212 C CA . GLN A 1 286 ? -23.359 3.205 13.478 1.00 94.19 286 GLN A CA 1
ATOM 2213 C C . GLN A 1 286 ? -24.799 3.726 13.326 1.00 94.19 286 GLN A C 1
ATOM 2215 O O . GLN A 1 286 ? -25.176 4.196 12.247 1.00 94.19 286 GLN A O 1
ATOM 2220 N N . ASP A 1 287 ? -25.596 3.711 14.395 1.00 89.94 287 ASP A N 1
ATOM 2221 C CA . ASP A 1 287 ? -26.973 4.222 14.387 1.00 89.94 287 ASP A CA 1
ATOM 2222 C C . ASP A 1 287 ? -27.046 5.729 14.098 1.00 89.94 287 ASP A C 1
ATOM 2224 O O . ASP A 1 287 ? -27.902 6.181 13.325 1.00 89.94 287 ASP A O 1
ATOM 2228 N N . ILE A 1 288 ? -26.120 6.507 14.673 1.00 87.50 288 ILE A N 1
ATOM 2229 C CA . ILE A 1 288 ? -25.988 7.945 14.405 1.00 87.50 288 ILE A CA 1
ATOM 2230 C C . ILE A 1 288 ? -25.642 8.187 12.933 1.00 87.50 288 ILE A C 1
ATOM 2232 O O . ILE A 1 288 ? -26.303 8.986 12.267 1.00 87.50 288 ILE A O 1
ATOM 2236 N N . LEU A 1 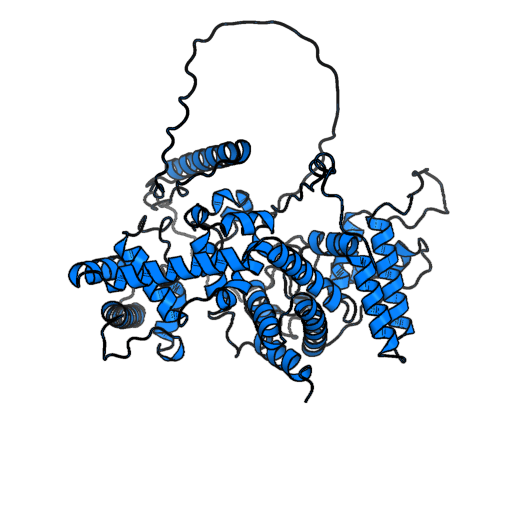289 ? -24.627 7.498 12.404 1.00 88.69 289 LEU A N 1
ATOM 2237 C CA . LEU A 1 289 ? -24.122 7.739 11.048 1.00 88.69 289 LEU A CA 1
ATOM 2238 C C . LEU A 1 289 ? -25.096 7.264 9.956 1.00 88.69 289 LEU A C 1
ATOM 2240 O O . LEU A 1 289 ? -25.206 7.886 8.899 1.00 88.69 289 LEU A O 1
ATOM 2244 N N . THR A 1 290 ? -25.864 6.204 10.213 1.00 86.69 290 THR A N 1
ATOM 2245 C CA . THR A 1 290 ? -26.856 5.662 9.264 1.00 86.69 290 THR A CA 1
ATOM 2246 C C . THR A 1 290 ? -28.195 6.409 9.270 1.00 86.69 290 THR A C 1
ATOM 2248 O O . THR A 1 290 ? -29.132 5.994 8.589 1.00 86.69 290 THR A O 1
ATOM 2251 N N . HIS A 1 291 ? -28.299 7.532 9.994 1.00 70.62 291 HIS A N 1
ATOM 2252 C CA . HIS A 1 291 ? -29.516 8.349 10.112 1.00 70.62 291 HIS A CA 1
ATOM 2253 C C . HIS A 1 291 ? -30.727 7.592 10.686 1.00 70.62 291 HIS A C 1
ATOM 2255 O O . HIS A 1 291 ? -31.876 7.998 10.486 1.00 70.62 291 HIS A O 1
ATOM 2261 N N . LYS A 1 292 ? -30.497 6.506 11.437 1.00 52.38 292 LYS A N 1
ATOM 2262 C CA . LYS A 1 292 ? -31.570 5.806 12.159 1.00 52.38 292 LYS A CA 1
ATOM 2263 C C . LYS A 1 292 ? -31.991 6.541 13.436 1.00 52.38 292 LYS A C 1
ATOM 2265 O O . LYS A 1 292 ? -33.119 6.359 13.892 1.00 52.38 292 LYS A O 1
ATOM 2270 N N . ALA A 1 293 ? -31.159 7.448 13.950 1.00 49.12 293 ALA A N 1
ATOM 2271 C CA . ALA A 1 293 ? -31.534 8.389 15.002 1.00 49.12 293 ALA A CA 1
ATOM 2272 C C . ALA A 1 293 ? -32.049 9.713 14.399 1.00 49.12 293 ALA A C 1
ATOM 2274 O O . ALA A 1 293 ? -31.288 10.510 13.849 1.00 49.12 293 ALA A O 1
ATOM 2275 N N . LYS A 1 294 ? -33.358 9.982 14.505 1.00 41.75 294 LYS A N 1
ATOM 2276 C CA . LYS A 1 294 ? -33.932 11.299 14.175 1.00 41.75 294 LYS A CA 1
ATOM 2277 C C . LYS A 1 294 ? -33.322 12.358 15.099 1.00 41.75 294 LYS A C 1
ATOM 2279 O O . LYS A 1 294 ? -33.665 12.391 16.276 1.00 41.75 294 LYS A O 1
ATOM 2284 N N . VAL A 1 295 ? -32.487 13.256 14.577 1.00 47.72 295 VAL A N 1
ATOM 2285 C CA . VAL A 1 295 ? -32.085 14.469 15.308 1.00 47.72 295 VAL A CA 1
ATOM 2286 C C . VAL A 1 295 ? -33.280 15.436 15.304 1.00 47.72 295 VAL A C 1
ATOM 2288 O O . VAL A 1 295 ? -33.705 15.852 14.223 1.00 47.72 295 VAL A O 1
ATOM 2291 N N . PRO A 1 296 ? -33.871 15.790 16.461 1.00 44.69 296 PRO A N 1
ATOM 2292 C CA . PRO A 1 296 ? -34.987 16.730 16.506 1.00 44.69 296 PRO A CA 1
ATOM 2293 C C . PRO A 1 296 ? -34.578 18.105 15.946 1.00 44.69 296 PRO A C 1
ATOM 2295 O O . PRO A 1 296 ? -33.446 18.543 16.175 1.00 44.69 296 PRO A O 1
ATOM 2298 N N . PRO A 1 297 ? -35.470 18.815 15.228 1.00 45.62 297 PRO A N 1
ATOM 2299 C CA . PRO A 1 297 ? -35.149 20.106 14.630 1.00 45.62 297 PRO A CA 1
ATOM 2300 C C . PRO A 1 297 ? -34.754 21.153 15.681 1.00 45.62 297 PRO A C 1
ATOM 2302 O O . PRO A 1 297 ? -35.365 21.286 16.742 1.00 45.62 297 PRO A O 1
ATOM 2305 N N . HIS A 1 298 ? -33.736 21.942 15.346 1.00 47.09 298 HIS A N 1
ATOM 2306 C CA . HIS A 1 298 ? -33.162 22.993 16.183 1.00 47.09 298 HIS A CA 1
ATOM 2307 C C . HIS A 1 298 ? -34.184 24.090 16.541 1.00 47.09 298 HIS A C 1
ATOM 2309 O O . HIS A 1 298 ? -34.659 24.804 15.660 1.00 47.09 298 HIS A O 1
ATOM 2315 N N . HIS A 1 299 ? -34.439 24.310 17.835 1.00 51.00 299 HIS A N 1
ATOM 2316 C CA . HIS A 1 299 ? -35.177 25.475 18.341 1.00 51.00 299 HIS A CA 1
ATOM 2317 C C . HIS A 1 299 ? -34.268 26.283 19.283 1.00 51.00 299 HIS A C 1
ATOM 2319 O O . HIS A 1 299 ? -33.713 25.743 20.241 1.00 51.00 299 HIS A O 1
ATOM 2325 N N . LYS A 1 300 ? -34.074 27.586 19.012 1.00 43.31 300 LYS A N 1
ATOM 2326 C CA . LYS A 1 300 ? -33.306 28.472 19.908 1.00 43.31 300 LYS A CA 1
ATOM 2327 C C . LYS A 1 300 ? -34.025 28.555 21.262 1.00 43.31 300 LYS A C 1
ATOM 2329 O O . LYS A 1 300 ? -35.140 29.058 21.314 1.00 43.31 300 LYS A O 1
ATOM 2334 N N . GLY A 1 301 ? -33.367 28.117 22.339 1.00 51.19 301 GLY A N 1
ATOM 2335 C CA . GLY A 1 301 ? -33.843 28.296 23.720 1.00 51.19 301 GLY A CA 1
ATOM 2336 C C . GLY A 1 301 ? -34.044 27.017 24.538 1.00 51.19 301 GLY A C 1
ATOM 2337 O O . GLY A 1 301 ? -34.302 27.122 25.735 1.00 51.19 301 GLY A O 1
ATOM 2338 N N . ASP A 1 302 ? -33.892 25.828 23.948 1.00 55.59 302 ASP A N 1
ATOM 2339 C CA . ASP A 1 302 ? -34.085 24.569 24.675 1.00 55.59 302 ASP A CA 1
ATOM 2340 C C . ASP A 1 302 ? -32.848 24.172 25.510 1.00 55.59 302 ASP A C 1
ATOM 2342 O O . ASP A 1 302 ? -31.748 23.962 24.986 1.00 55.59 302 ASP A O 1
ATOM 2346 N N . LYS A 1 303 ? -33.029 24.070 26.833 1.00 51.56 303 LYS A N 1
ATOM 2347 C CA . LYS A 1 303 ? -31.996 23.637 27.791 1.00 51.56 303 LYS A CA 1
ATOM 2348 C C . LYS A 1 303 ? -31.805 22.111 27.803 1.00 51.56 303 LYS A C 1
ATOM 2350 O O . LYS A 1 303 ? -30.753 21.662 28.254 1.00 51.56 303 LYS A O 1
ATOM 2355 N N . ASN A 1 304 ? -32.741 21.345 27.234 1.00 50.59 304 ASN A N 1
ATOM 2356 C CA . ASN A 1 304 ? -32.679 19.886 27.067 1.00 50.59 304 ASN A CA 1
ATOM 2357 C C . ASN A 1 304 ? -32.079 19.461 25.710 1.00 50.59 304 ASN A C 1
ATOM 2359 O O . ASN A 1 304 ? -32.334 18.363 25.221 1.00 50.59 304 ASN A O 1
ATOM 2363 N N . ARG A 1 305 ? -31.263 20.329 25.093 1.00 59.44 305 ARG A N 1
ATOM 2364 C CA . ARG A 1 305 ? -30.602 20.088 23.801 1.00 59.44 305 ARG A CA 1
ATOM 2365 C C . ARG A 1 305 ? -29.869 18.725 23.780 1.00 59.44 305 ARG A C 1
ATOM 2367 O O . ARG A 1 305 ? -28.969 18.548 24.611 1.00 59.44 305 ARG A O 1
ATOM 2374 N N . PRO A 1 306 ? -30.132 17.842 22.791 1.00 55.47 306 PRO A N 1
ATOM 2375 C CA . PRO A 1 306 ? -29.306 16.660 22.563 1.00 55.47 306 PRO A CA 1
ATOM 2376 C C . PRO A 1 306 ? -27.859 17.084 22.325 1.00 55.47 306 PRO A C 1
ATOM 2378 O O . PRO A 1 306 ? -27.609 18.084 21.645 1.00 55.47 306 PRO A O 1
ATOM 2381 N N . TYR A 1 307 ? -26.900 16.358 22.898 1.00 64.69 307 TYR A N 1
ATOM 2382 C CA . TYR A 1 307 ? -25.480 16.641 22.703 1.00 64.69 307 TYR A CA 1
ATOM 2383 C C . TYR A 1 307 ? -25.143 16.602 21.201 1.00 64.69 307 TYR A C 1
ATOM 2385 O O . TYR A 1 307 ? -25.073 15.538 20.595 1.00 64.69 307 TYR A O 1
ATOM 2393 N N . PHE A 1 308 ? -25.025 17.784 20.585 1.00 66.06 308 PHE A N 1
ATOM 2394 C CA . PHE A 1 308 ? -24.784 17.950 19.154 1.00 66.06 308 PHE A CA 1
ATOM 2395 C C . PHE A 1 308 ? -23.326 18.315 18.929 1.00 66.06 308 PHE A C 1
ATOM 2397 O O . PHE A 1 308 ? -22.845 19.325 19.456 1.00 66.06 308 PHE A O 1
ATOM 2404 N N . VAL A 1 309 ? -22.665 17.531 18.087 1.00 73.56 309 VAL A N 1
ATOM 2405 C CA . VAL A 1 309 ? -21.278 17.728 17.680 1.00 73.56 309 VAL A CA 1
ATOM 2406 C C . VAL A 1 309 ? -21.255 17.952 16.165 1.00 73.56 309 VAL A C 1
ATOM 2408 O O . VAL A 1 309 ? -21.915 17.205 15.444 1.00 73.56 309 VAL A O 1
ATOM 2411 N N . PRO A 1 310 ? -20.549 18.984 15.658 1.00 83.19 310 PRO A N 1
ATOM 2412 C CA . PRO A 1 310 ? -20.356 19.163 14.221 1.00 83.19 310 PRO A CA 1
ATOM 2413 C C . PRO A 1 310 ? -19.817 17.886 13.571 1.00 83.19 310 PRO A C 1
ATOM 2415 O O . PRO A 1 310 ? -18.951 17.235 14.153 1.00 83.19 310 PRO A O 1
ATOM 2418 N N . GLN A 1 311 ? -20.269 17.569 12.355 1.00 83.94 311 GLN A N 1
ATOM 2419 C CA . GLN A 1 311 ? -19.877 16.338 11.658 1.00 83.94 311 GLN A CA 1
ATOM 2420 C C . GLN A 1 311 ? -18.355 16.160 11.590 1.00 83.94 311 GLN A C 1
ATOM 2422 O O . GLN A 1 311 ? -17.857 15.094 11.922 1.00 83.94 311 GLN A O 1
ATOM 2427 N N . SER A 1 312 ? -17.602 17.215 11.269 1.00 84.75 312 SER A N 1
ATOM 2428 C CA . SER A 1 312 ? -16.135 17.156 11.227 1.00 84.75 312 SER A CA 1
ATOM 2429 C C . SER A 1 312 ? -15.500 16.779 12.570 1.00 84.75 312 SER A C 1
ATOM 2431 O O . SER A 1 312 ? -14.517 16.049 12.600 1.00 84.75 312 SER A O 1
ATOM 2433 N N . LYS A 1 313 ? -16.069 17.225 13.697 1.00 88.50 313 LYS A N 1
ATOM 2434 C CA . LYS A 1 313 ? -15.590 16.839 15.032 1.00 88.50 313 LYS A CA 1
ATOM 2435 C C . LYS A 1 313 ? -15.942 15.392 15.370 1.00 88.50 313 LYS A C 1
ATOM 2437 O O . LYS A 1 313 ? -15.124 14.717 15.985 1.00 88.50 313 LYS A O 1
ATOM 2442 N N . LEU A 1 314 ? -17.124 14.923 14.964 1.00 92.06 314 LEU A N 1
ATOM 2443 C CA . LEU A 1 314 ? -17.515 13.520 15.114 1.00 92.06 314 LEU A CA 1
ATOM 2444 C C . LEU A 1 314 ? -16.587 12.604 14.306 1.00 92.06 314 LEU A C 1
ATOM 2446 O O . LEU A 1 314 ? -16.084 11.625 14.838 1.00 92.06 314 LEU A O 1
ATOM 2450 N N . GLU A 1 315 ? -16.314 12.954 13.052 1.00 93.62 315 GLU A N 1
ATOM 2451 C CA . GLU A 1 315 ? -15.420 12.199 12.170 1.00 93.62 315 GLU A CA 1
ATOM 2452 C C . GLU A 1 315 ? -13.986 12.131 12.731 1.00 93.62 315 GLU A C 1
ATOM 2454 O O . GLU A 1 315 ? -13.392 11.055 12.774 1.00 93.62 315 GLU A O 1
ATOM 2459 N N . THR A 1 316 ? -13.453 13.237 13.266 1.00 95.62 316 THR A N 1
ATOM 2460 C CA . THR A 1 316 ? -12.163 13.247 13.984 1.00 95.62 316 THR A CA 1
ATOM 2461 C C . THR A 1 316 ? -12.193 12.380 15.248 1.00 95.62 316 THR A C 1
ATOM 2463 O O . THR A 1 316 ? -11.237 11.655 15.519 1.00 95.62 316 THR A O 1
ATOM 2466 N N . ALA A 1 317 ? -13.282 12.419 16.024 1.00 96.25 317 ALA A N 1
ATOM 2467 C CA . ALA A 1 317 ? -13.432 11.592 17.221 1.00 96.25 317 ALA A CA 1
ATOM 2468 C C . ALA A 1 317 ? -13.472 10.093 16.879 1.00 96.25 317 ALA A C 1
ATOM 2470 O O . ALA A 1 317 ? -12.800 9.300 17.536 1.00 96.25 317 ALA A O 1
ATOM 2471 N N . ILE A 1 318 ? -14.201 9.720 15.821 1.00 97.31 318 ILE A N 1
ATOM 2472 C CA . ILE A 1 318 ? -14.261 8.353 15.289 1.00 97.31 318 ILE A CA 1
ATOM 2473 C C . ILE A 1 318 ? -12.883 7.905 14.799 1.00 97.31 318 ILE A C 1
ATOM 2475 O O . ILE A 1 318 ? -12.467 6.791 15.097 1.00 97.31 318 ILE A O 1
ATOM 2479 N N . GLN A 1 319 ? -12.139 8.770 14.107 1.00 97.12 319 GLN A N 1
ATOM 2480 C CA . GLN A 1 319 ? -10.775 8.456 13.677 1.00 97.12 319 GLN A CA 1
ATOM 2481 C C . GLN A 1 319 ? -9.857 8.130 14.861 1.00 97.12 319 GLN A C 1
ATOM 2483 O O . GLN A 1 319 ? -9.024 7.232 14.750 1.00 97.12 319 GLN A O 1
ATOM 2488 N N . GLY A 1 320 ? -10.061 8.785 16.009 1.00 97.19 320 GLY A N 1
ATOM 2489 C CA . GLY A 1 320 ? -9.357 8.487 17.256 1.00 97.19 320 GLY A CA 1
ATOM 2490 C C . GLY A 1 320 ? -9.565 7.063 17.784 1.00 97.19 320 GLY A C 1
ATOM 2491 O O . GLY A 1 320 ? -8.714 6.577 18.525 1.00 97.19 320 GLY A O 1
ATOM 2492 N N . LEU A 1 321 ? -10.616 6.346 17.364 1.00 97.75 321 LEU A N 1
ATOM 2493 C CA . LEU A 1 321 ? -10.815 4.936 17.727 1.00 97.75 321 LEU A CA 1
ATOM 2494 C C . LEU A 1 321 ? -9.728 4.013 17.162 1.00 97.75 321 LEU A C 1
ATOM 2496 O O . LEU A 1 321 ? -9.479 2.958 17.738 1.00 97.75 321 LEU A O 1
ATOM 2500 N N . ASN A 1 322 ? -9.029 4.416 16.093 1.00 97.62 322 ASN A N 1
ATOM 2501 C CA . ASN A 1 322 ? -7.876 3.673 15.572 1.00 97.62 322 ASN A CA 1
ATOM 2502 C C . ASN A 1 322 ? -6.711 3.581 16.575 1.00 97.62 322 ASN A C 1
ATOM 2504 O O . ASN A 1 322 ? -5.835 2.738 16.395 1.00 97.62 322 ASN A O 1
ATOM 2508 N N . LEU A 1 323 ? -6.698 4.436 17.606 1.00 97.31 323 LEU A N 1
ATOM 2509 C CA . LEU A 1 323 ? -5.689 4.458 18.668 1.00 97.31 323 LEU A CA 1
ATOM 2510 C C . LEU A 1 323 ? -6.041 3.535 19.844 1.00 97.31 323 LEU A C 1
ATOM 2512 O O . LEU A 1 323 ? -5.194 3.297 20.700 1.00 97.31 323 LEU A O 1
ATOM 2516 N N . ASP A 1 324 ? -7.278 3.035 19.916 1.00 98.31 324 ASP A N 1
ATOM 2517 C CA . ASP A 1 324 ? -7.712 2.138 20.986 1.00 98.31 324 ASP A CA 1
ATOM 2518 C C . ASP A 1 324 ? -7.189 0.720 20.762 1.00 98.31 324 ASP A C 1
ATOM 2520 O O . ASP A 1 324 ? -7.318 0.158 19.678 1.00 98.31 324 ASP A O 1
ATOM 2524 N N . GLY A 1 325 ? -6.632 0.116 21.807 1.00 97.88 325 GLY A N 1
ATOM 2525 C CA . GLY A 1 325 ? -6.033 -1.209 21.740 1.00 97.88 325 GLY A CA 1
ATOM 2526 C C . GLY A 1 325 ? -7.015 -2.349 21.474 1.00 97.88 325 GLY A C 1
ATOM 2527 O O . GLY A 1 325 ? -6.561 -3.412 21.059 1.00 97.88 325 GLY A O 1
ATOM 2528 N N . ASP A 1 326 ? -8.322 -2.186 21.707 1.00 97.94 326 ASP A N 1
ATOM 2529 C CA . ASP A 1 326 ? -9.325 -3.207 21.362 1.00 97.94 326 ASP A CA 1
ATOM 2530 C C . ASP A 1 326 ? -10.041 -2.871 20.049 1.00 97.94 326 ASP A C 1
ATOM 2532 O O . ASP A 1 326 ? -10.156 -3.726 19.174 1.00 97.94 326 ASP A O 1
ATOM 2536 N N . ILE A 1 327 ? -10.503 -1.627 19.889 1.00 98.12 327 ILE A N 1
ATOM 2537 C CA . ILE A 1 327 ? -11.293 -1.210 18.721 1.00 98.12 327 ILE A CA 1
ATOM 2538 C C . ILE A 1 327 ? -10.398 -1.002 17.493 1.00 98.12 327 ILE A C 1
ATOM 2540 O O . ILE A 1 327 ? -10.758 -1.406 16.385 1.00 98.12 327 ILE A O 1
ATOM 2544 N N . GLY A 1 328 ? -9.224 -0.395 17.677 1.00 97.31 328 GLY A N 1
ATOM 2545 C CA . GLY A 1 328 ? -8.307 -0.023 16.604 1.00 97.31 328 GLY A CA 1
ATOM 2546 C C . GLY A 1 328 ? -7.891 -1.198 15.718 1.00 97.31 328 GLY A C 1
ATOM 2547 O O . GLY A 1 328 ? -8.051 -1.093 14.501 1.00 97.31 328 GLY A O 1
ATOM 2548 N N . PRO A 1 329 ? -7.435 -2.342 16.268 1.00 97.94 329 PRO A N 1
ATOM 2549 C CA . PRO A 1 329 ? -7.104 -3.518 15.466 1.00 97.94 329 PRO A CA 1
ATOM 2550 C C . PRO A 1 329 ? -8.273 -4.024 14.613 1.00 97.94 329 PRO A C 1
ATOM 2552 O O . PRO A 1 329 ? -8.077 -4.383 13.450 1.00 97.94 329 PRO A O 1
ATOM 2555 N N . ILE A 1 330 ? -9.492 -4.011 15.165 1.00 97.50 330 ILE A N 1
ATOM 2556 C CA . ILE A 1 330 ? -10.694 -4.476 14.468 1.00 97.50 330 ILE A CA 1
ATOM 2557 C C . ILE A 1 330 ? -11.024 -3.521 13.318 1.00 97.50 330 ILE A C 1
ATOM 2559 O O . ILE A 1 330 ? -11.142 -3.981 12.183 1.00 97.50 330 ILE A O 1
ATOM 2563 N N . ILE A 1 331 ? -11.098 -2.209 13.577 1.00 95.56 331 ILE A N 1
ATOM 2564 C CA . ILE A 1 331 ? -11.369 -1.181 12.556 1.00 95.56 331 ILE A CA 1
ATOM 2565 C C . ILE A 1 331 ? -10.319 -1.220 11.446 1.00 95.56 331 ILE A C 1
ATOM 2567 O O . ILE A 1 331 ? -10.680 -1.323 10.273 1.00 95.56 331 ILE A O 1
ATOM 2571 N N . GLN A 1 332 ? -9.028 -1.189 11.800 1.00 94.38 332 GLN A N 1
ATOM 2572 C CA . GLN A 1 332 ? -7.952 -1.153 10.807 1.00 94.38 332 GLN A CA 1
ATOM 2573 C C . GLN A 1 332 ? -7.972 -2.384 9.890 1.00 94.38 332 GLN A C 1
ATOM 2575 O O . GLN A 1 332 ? -7.645 -2.293 8.706 1.00 94.38 332 GLN A O 1
ATOM 2580 N N . SER A 1 333 ? -8.401 -3.537 10.412 1.00 95.31 333 SER A N 1
ATOM 2581 C CA . SER A 1 333 ? -8.524 -4.768 9.628 1.00 95.31 333 SER A CA 1
ATOM 2582 C C . SER A 1 333 ? -9.743 -4.797 8.686 1.00 95.31 333 SER A C 1
ATOM 2584 O O . SER A 1 333 ? -9.725 -5.542 7.703 1.00 95.31 333 SER A O 1
ATOM 2586 N N . GLN A 1 334 ? -10.781 -3.975 8.908 1.00 92.12 334 GLN A N 1
ATOM 2587 C CA . GLN A 1 334 ? -11.995 -3.988 8.071 1.00 92.12 334 GLN A CA 1
ATOM 2588 C C . GLN A 1 334 ? -11.788 -3.429 6.660 1.00 92.12 334 GLN A C 1
ATOM 2590 O O . GLN A 1 334 ? -12.474 -3.860 5.729 1.00 92.12 334 GLN A O 1
ATOM 2595 N N . GLU A 1 335 ? -10.832 -2.522 6.461 1.00 89.38 335 GLU A N 1
ATOM 2596 C CA . GLU A 1 335 ? -10.454 -2.088 5.109 1.00 89.38 335 GLU A CA 1
ATOM 2597 C C . GLU A 1 335 ? -9.922 -3.281 4.307 1.00 89.38 335 GLU A C 1
ATOM 2599 O O . GLU A 1 335 ? -10.399 -3.576 3.212 1.00 89.38 335 GLU A O 1
ATOM 2604 N N . LEU A 1 336 ? -9.024 -4.065 4.911 1.00 92.62 336 LEU A N 1
ATOM 2605 C CA . LEU A 1 336 ? -8.491 -5.271 4.287 1.00 92.62 336 LEU A CA 1
ATOM 2606 C C . LEU A 1 336 ? -9.588 -6.311 4.026 1.00 92.62 336 LEU A C 1
ATOM 2608 O O . LEU A 1 336 ? -9.606 -6.926 2.961 1.00 92.62 336 LEU A O 1
ATOM 2612 N N . ASN A 1 337 ? -10.536 -6.474 4.953 1.00 93.88 337 ASN A N 1
ATOM 2613 C CA . ASN A 1 337 ? -11.718 -7.312 4.742 1.00 93.88 337 ASN A CA 1
ATOM 2614 C C . ASN A 1 337 ? -12.524 -6.860 3.513 1.00 93.88 337 ASN A C 1
ATOM 2616 O O . ASN A 1 337 ? -12.884 -7.682 2.671 1.00 93.88 337 ASN A O 1
ATOM 2620 N N . SER A 1 338 ? -12.765 -5.556 3.379 1.00 92.44 338 SER A N 1
ATOM 2621 C CA . SER A 1 338 ? -13.528 -4.979 2.267 1.00 92.44 338 SER A CA 1
ATOM 2622 C C . SER A 1 338 ? -12.814 -5.179 0.925 1.00 92.44 338 SER A C 1
ATOM 2624 O O . SER A 1 338 ? -13.438 -5.607 -0.049 1.00 92.44 338 SER A O 1
ATOM 2626 N N . LEU A 1 339 ? -11.495 -4.969 0.889 1.00 94.25 339 LEU A N 1
ATOM 2627 C CA . LEU A 1 339 ? -10.663 -5.207 -0.292 1.00 94.25 339 LEU A CA 1
ATOM 2628 C C . LEU A 1 339 ? -10.634 -6.691 -0.691 1.00 94.25 339 LEU A C 1
ATOM 2630 O O . LEU A 1 339 ? -10.793 -7.019 -1.869 1.00 94.25 339 LEU A O 1
ATOM 2634 N N . LEU A 1 340 ? -10.478 -7.601 0.277 1.00 95.44 340 LEU A N 1
ATOM 2635 C CA . LEU A 1 340 ? -10.495 -9.047 0.038 1.00 95.44 340 LEU A CA 1
ATOM 2636 C C . LEU A 1 340 ? -11.858 -9.524 -0.469 1.00 95.44 340 LEU A C 1
ATOM 2638 O O . LEU A 1 340 ? -11.916 -10.254 -1.461 1.00 95.44 340 LEU A O 1
ATOM 2642 N N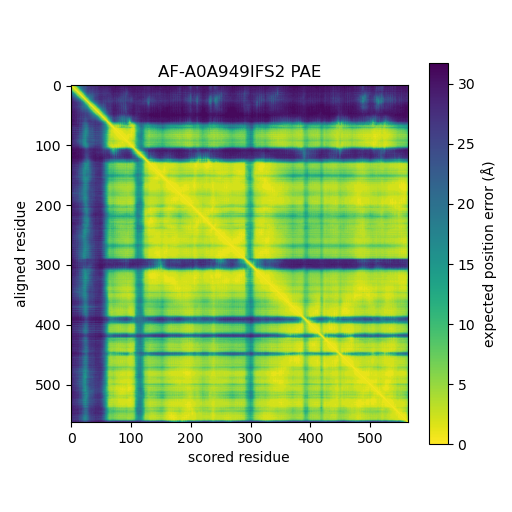 . LYS A 1 341 ? -12.949 -9.054 0.147 1.00 95.25 341 LYS A N 1
ATOM 2643 C CA . LYS A 1 341 ? -14.321 -9.324 -0.296 1.00 95.25 341 LYS A CA 1
ATOM 2644 C C . LYS A 1 341 ? -14.517 -8.935 -1.752 1.00 95.25 341 LYS A C 1
ATOM 2646 O O . LYS A 1 341 ? -15.021 -9.727 -2.549 1.00 95.25 341 LYS A O 1
ATOM 2651 N N . TYR A 1 342 ? -14.118 -7.712 -2.097 1.00 96.19 342 TYR A N 1
ATOM 2652 C CA . TYR A 1 342 ? -14.264 -7.204 -3.451 1.00 96.19 342 TYR A CA 1
ATOM 2653 C C . TYR A 1 342 ? -13.425 -8.010 -4.438 1.00 96.19 342 TYR A C 1
ATOM 2655 O O . TYR A 1 342 ? -13.943 -8.442 -5.465 1.00 96.19 342 TYR A O 1
ATOM 2663 N N . SER A 1 343 ? -12.152 -8.241 -4.115 1.00 96.12 343 SER A N 1
ATOM 2664 C CA . SER A 1 343 ? -11.206 -9.001 -4.933 1.00 96.12 343 SER A CA 1
ATOM 2665 C C . SER A 1 343 ? -11.726 -10.406 -5.257 1.00 96.12 343 SER A C 1
ATOM 2667 O O . SER A 1 343 ? -11.758 -10.798 -6.429 1.00 96.12 343 SER A O 1
ATOM 2669 N N . ALA A 1 344 ? -12.232 -11.119 -4.243 1.00 94.56 344 ALA A N 1
ATOM 2670 C CA . ALA A 1 344 ? -12.832 -12.443 -4.393 1.00 94.56 344 ALA A CA 1
ATOM 2671 C C . ALA A 1 344 ? -14.086 -12.424 -5.286 1.00 94.56 344 ALA A C 1
ATOM 2673 O O . ALA A 1 344 ? -14.276 -13.321 -6.105 1.00 94.56 344 ALA A O 1
ATOM 2674 N N . ALA A 1 345 ? -14.917 -11.384 -5.179 1.00 96.19 345 ALA A N 1
ATOM 2675 C CA . ALA A 1 345 ? -16.131 -11.243 -5.983 1.00 96.19 345 ALA A CA 1
ATOM 2676 C C . ALA A 1 345 ? -15.875 -10.785 -7.435 1.00 96.19 345 ALA A C 1
ATOM 2678 O O . ALA A 1 345 ? -16.737 -10.967 -8.293 1.00 96.19 345 ALA A O 1
ATOM 2679 N N . ASN A 1 346 ? -14.709 -10.195 -7.730 1.00 96.69 346 ASN A N 1
ATOM 2680 C CA . ASN A 1 346 ? -14.461 -9.450 -8.972 1.00 96.69 346 ASN A CA 1
ATOM 2681 C C . ASN A 1 346 ? -13.291 -9.978 -9.820 1.00 96.69 346 ASN A C 1
ATOM 2683 O O . ASN A 1 346 ? -12.701 -9.226 -10.600 1.00 96.69 346 ASN A O 1
ATOM 2687 N N . LYS A 1 347 ? -12.992 -11.281 -9.717 1.00 93.44 347 LYS A N 1
ATOM 2688 C CA . LYS A 1 347 ? -12.047 -12.011 -10.589 1.00 93.44 347 LYS A CA 1
ATOM 2689 C C . LYS A 1 347 ? -10.606 -11.487 -10.574 1.00 93.44 347 LYS A C 1
ATOM 2691 O O . LYS A 1 347 ? -9.883 -11.632 -11.557 1.00 93.44 347 LYS A O 1
ATOM 2696 N N . PHE A 1 348 ? -10.155 -10.907 -9.461 1.00 96.56 348 PHE A N 1
ATOM 2697 C CA . PHE A 1 348 ? -8.761 -10.461 -9.347 1.00 96.56 348 PHE A CA 1
ATOM 2698 C C . PHE A 1 348 ? -7.786 -11.620 -9.598 1.00 96.56 348 PHE A C 1
ATOM 2700 O O . PHE A 1 348 ? -6.824 -11.446 -10.336 1.00 96.56 348 PHE A O 1
ATOM 2707 N N . GLY A 1 349 ? -8.067 -12.814 -9.060 1.00 94.69 349 GLY A N 1
ATOM 2708 C CA . GLY A 1 349 ? -7.248 -14.011 -9.289 1.00 94.69 349 GLY A CA 1
ATOM 2709 C C . GLY A 1 349 ? -7.069 -14.351 -10.775 1.00 94.69 349 GLY A C 1
ATOM 2710 O O . GLY A 1 349 ? -5.937 -14.521 -11.227 1.00 94.69 349 GLY A O 1
ATOM 2711 N N . ASP A 1 350 ? -8.159 -14.359 -11.549 1.00 96.50 350 ASP A N 1
ATOM 2712 C CA . ASP A 1 350 ? -8.126 -14.646 -12.992 1.00 96.50 350 ASP A CA 1
ATOM 2713 C C . ASP A 1 350 ? -7.284 -13.609 -13.746 1.00 96.50 350 ASP A C 1
ATOM 2715 O O . ASP A 1 350 ? -6.432 -13.953 -14.569 1.00 96.50 350 ASP A O 1
ATOM 2719 N N . TYR A 1 351 ? -7.479 -12.324 -13.436 1.00 97.25 351 TYR A N 1
ATOM 2720 C CA . TYR A 1 351 ? -6.706 -11.247 -14.048 1.00 97.25 351 TYR A CA 1
ATOM 2721 C C . TYR A 1 351 ? -5.216 -11.343 -13.717 1.00 97.25 351 TYR A C 1
ATOM 2723 O O . TYR A 1 351 ? -4.375 -11.157 -14.597 1.00 97.25 351 TYR A O 1
ATOM 2731 N N . LEU A 1 352 ? -4.865 -11.688 -12.478 1.00 96.94 352 LEU A N 1
ATOM 2732 C CA . LEU A 1 352 ? -3.472 -11.861 -12.072 1.00 96.94 352 LEU A CA 1
ATOM 2733 C C . LEU A 1 352 ? -2.812 -13.076 -12.728 1.00 96.94 352 LEU A C 1
ATOM 2735 O O . LEU A 1 352 ? -1.633 -13.004 -13.087 1.00 96.94 352 LEU A O 1
ATOM 2739 N N . ALA A 1 353 ? -3.556 -14.162 -12.943 1.00 96.06 353 ALA A N 1
ATOM 2740 C CA . ALA A 1 353 ? -3.074 -15.313 -13.701 1.00 96.06 353 ALA A CA 1
ATOM 2741 C C . ALA A 1 353 ? -2.764 -14.931 -15.159 1.00 96.06 353 ALA A C 1
ATOM 2743 O O . ALA A 1 353 ? -1.683 -15.243 -15.664 1.00 96.06 353 ALA A O 1
ATOM 2744 N N . LEU A 1 354 ? -3.662 -14.182 -15.811 1.00 95.31 354 LEU A N 1
ATOM 2745 C CA . LEU A 1 354 ? -3.457 -13.687 -17.176 1.00 95.31 354 LEU A CA 1
ATOM 2746 C C . LEU A 1 354 ? -2.258 -12.736 -17.269 1.00 95.31 354 LEU A C 1
ATOM 2748 O O . LEU A 1 354 ? -1.407 -12.914 -18.141 1.00 95.31 354 LEU A O 1
ATOM 2752 N N . LYS A 1 355 ? -2.130 -11.783 -16.338 1.00 93.25 355 LYS A N 1
ATOM 2753 C CA . LYS A 1 355 ? -0.970 -10.877 -16.289 1.00 93.25 355 LYS A CA 1
ATOM 2754 C C . LYS A 1 355 ? 0.339 -11.623 -16.061 1.00 93.25 355 LYS A C 1
ATOM 2756 O O . LYS A 1 355 ? 1.341 -11.314 -16.699 1.00 93.25 355 LYS A O 1
ATOM 2761 N N . THR A 1 356 ? 0.337 -12.632 -15.192 1.00 92.00 356 THR A N 1
ATOM 2762 C CA . THR A 1 356 ? 1.514 -13.482 -14.973 1.00 92.00 356 THR A CA 1
ATOM 2763 C C . THR A 1 356 ? 1.916 -14.185 -16.270 1.00 92.00 356 THR A C 1
ATOM 2765 O O . THR A 1 356 ? 3.080 -14.127 -16.657 1.00 92.00 356 THR A O 1
ATOM 2768 N N . ALA A 1 357 ? 0.960 -14.780 -16.991 1.00 91.94 357 ALA A N 1
ATOM 2769 C CA . ALA A 1 357 ? 1.230 -15.438 -18.268 1.00 91.94 357 ALA A CA 1
ATOM 2770 C C . ALA A 1 357 ? 1.780 -14.467 -19.332 1.00 91.94 357 ALA A C 1
ATOM 2772 O O . ALA A 1 357 ? 2.696 -14.827 -20.078 1.00 91.94 357 ALA A O 1
ATOM 2773 N N . GLN A 1 358 ? 1.269 -13.231 -19.379 1.00 89.44 358 GLN A N 1
ATOM 2774 C CA . GLN A 1 358 ? 1.789 -12.170 -20.249 1.00 89.44 358 GLN A CA 1
ATOM 2775 C C . GLN A 1 358 ? 3.240 -11.816 -19.893 1.00 89.44 358 GLN A C 1
ATOM 2777 O O . GLN A 1 358 ? 4.103 -11.852 -20.766 1.00 89.44 358 GLN A O 1
ATOM 2782 N N . GLN A 1 359 ? 3.544 -11.584 -18.612 1.00 86.69 359 GLN A N 1
ATOM 2783 C CA . GLN A 1 359 ? 4.906 -11.286 -18.146 1.00 86.69 359 GLN A CA 1
ATOM 2784 C C . GLN A 1 359 ? 5.889 -12.423 -18.459 1.00 86.69 359 GLN A C 1
ATOM 2786 O O . GLN A 1 359 ? 6.983 -12.181 -18.964 1.00 86.69 359 GLN A O 1
ATOM 2791 N N . THR A 1 360 ? 5.494 -13.680 -18.232 1.00 85.81 360 THR A N 1
ATOM 2792 C CA . THR A 1 360 ? 6.308 -14.852 -18.595 1.00 85.81 360 THR A CA 1
ATOM 2793 C C . THR A 1 360 ? 6.518 -14.969 -20.106 1.00 85.81 360 THR A C 1
ATOM 2795 O O . THR A 1 360 ? 7.532 -15.502 -20.554 1.00 85.81 360 THR A O 1
ATOM 2798 N N . THR A 1 361 ? 5.568 -14.507 -20.916 1.00 88.44 361 THR A N 1
ATOM 2799 C CA . THR A 1 361 ? 5.717 -14.482 -22.376 1.00 88.44 361 THR A CA 1
ATOM 2800 C C . THR A 1 361 ? 6.703 -13.398 -22.797 1.00 88.44 361 THR A C 1
ATOM 2802 O O . THR A 1 361 ? 7.675 -13.725 -23.463 1.00 88.44 361 THR A O 1
ATOM 2805 N N . HIS A 1 362 ? 6.565 -12.169 -22.293 1.00 84.50 362 HIS A N 1
ATOM 2806 C CA . HIS A 1 362 ? 7.506 -11.084 -22.601 1.00 84.50 362 HIS A CA 1
ATOM 2807 C C . HIS A 1 362 ? 8.943 -11.401 -22.166 1.00 84.50 362 HIS A C 1
ATOM 2809 O O . HIS A 1 362 ? 9.895 -11.102 -22.883 1.00 84.50 362 HIS A O 1
ATOM 2815 N N . ALA A 1 363 ? 9.111 -12.045 -21.006 1.00 82.75 363 ALA A N 1
ATOM 2816 C CA . ALA A 1 363 ? 10.419 -12.504 -20.552 1.00 82.75 363 ALA A CA 1
ATOM 2817 C C . ALA A 1 363 ? 11.044 -13.512 -21.537 1.00 82.75 363 ALA A C 1
ATOM 2819 O O . ALA A 1 363 ? 12.227 -13.407 -21.854 1.00 82.75 363 ALA A O 1
ATOM 2820 N N . ARG A 1 364 ? 10.244 -14.444 -22.077 1.00 85.44 364 ARG A N 1
ATOM 2821 C CA . ARG A 1 364 ? 10.692 -15.403 -23.103 1.00 85.44 364 ARG A CA 1
ATOM 2822 C C . ARG A 1 364 ? 10.968 -14.742 -24.451 1.00 85.44 364 ARG A C 1
ATOM 2824 O O . ARG A 1 364 ? 11.874 -15.178 -25.154 1.00 85.44 364 ARG A O 1
ATOM 2831 N N . ASP A 1 365 ? 10.225 -13.697 -24.808 1.00 88.88 365 ASP A N 1
ATOM 2832 C CA . ASP A 1 365 ? 10.470 -12.942 -26.039 1.00 88.88 365 ASP A CA 1
ATOM 2833 C C . ASP A 1 365 ? 11.883 -12.347 -26.042 1.00 88.88 365 ASP A C 1
ATOM 2835 O O . ASP A 1 365 ? 12.565 -12.419 -27.063 1.00 88.88 365 ASP A O 1
ATOM 2839 N N . TYR A 1 366 ? 12.361 -11.852 -24.890 1.00 90.94 366 TYR A N 1
ATOM 2840 C CA . TYR A 1 366 ? 13.755 -11.427 -24.735 1.00 90.94 366 TYR A CA 1
ATOM 2841 C C . TYR A 1 366 ? 14.739 -12.587 -24.920 1.00 90.94 366 TYR A C 1
ATOM 2843 O O . TYR A 1 366 ? 15.720 -12.449 -25.651 1.00 90.94 366 TYR A O 1
ATOM 2851 N N . ASP A 1 367 ? 14.487 -13.738 -24.290 1.00 89.12 367 ASP A N 1
ATOM 2852 C CA . ASP A 1 367 ? 15.384 -14.897 -24.372 1.00 89.12 367 ASP A CA 1
ATOM 2853 C C . ASP A 1 367 ? 15.583 -15.369 -25.829 1.00 89.12 367 ASP A C 1
ATOM 2855 O O . ASP A 1 367 ? 16.681 -15.812 -26.178 1.00 89.12 367 ASP A O 1
ATOM 2859 N N . ASN A 1 368 ? 14.570 -15.179 -26.684 1.00 90.19 368 ASN A N 1
ATOM 2860 C CA . ASN A 1 368 ? 14.566 -15.521 -28.110 1.00 90.19 368 ASN A CA 1
ATOM 2861 C C . ASN A 1 368 ? 15.193 -14.461 -29.039 1.00 90.19 368 ASN A C 1
ATOM 2863 O O . ASN A 1 368 ? 15.286 -14.691 -30.248 1.00 90.19 368 ASN A O 1
ATOM 2867 N N . LEU A 1 369 ? 15.608 -13.299 -28.524 1.00 91.50 369 LEU A N 1
ATOM 2868 C CA . LEU A 1 369 ? 16.286 -12.280 -29.330 1.00 91.50 369 LEU A CA 1
ATOM 2869 C C . LEU A 1 369 ? 17.673 -12.751 -29.787 1.00 91.50 369 LEU A C 1
ATOM 2871 O O . LEU A 1 369 ? 18.350 -13.521 -29.100 1.00 91.50 369 LEU A O 1
ATOM 2875 N N . THR A 1 370 ? 18.127 -12.230 -30.931 1.00 93.06 370 THR A N 1
ATOM 2876 C CA . THR A 1 370 ? 19.514 -12.426 -31.374 1.00 93.06 370 THR A CA 1
ATOM 2877 C C . THR A 1 370 ? 20.486 -11.728 -30.412 1.00 93.06 370 THR A C 1
ATOM 2879 O O . THR A 1 370 ? 20.091 -10.763 -29.746 1.00 93.06 370 THR A O 1
ATOM 2882 N N . PRO A 1 371 ? 21.753 -12.169 -30.327 1.00 92.19 371 PRO A N 1
ATOM 2883 C CA . PRO A 1 371 ? 22.751 -11.530 -29.468 1.00 92.19 371 PRO A CA 1
ATOM 2884 C C . PRO A 1 371 ? 22.892 -10.020 -29.705 1.00 92.19 371 PRO A C 1
ATOM 2886 O O . PRO A 1 371 ? 23.010 -9.260 -28.748 1.00 92.19 371 PRO A O 1
ATOM 2889 N N . GLU A 1 372 ? 22.804 -9.573 -30.959 1.00 94.50 372 GLU A N 1
ATOM 2890 C CA . GLU A 1 372 ? 22.903 -8.158 -31.333 1.00 94.50 372 GLU A CA 1
ATOM 2891 C C . GLU A 1 372 ? 21.737 -7.356 -30.749 1.00 94.50 372 GLU A C 1
ATOM 2893 O O . GLU A 1 372 ? 21.945 -6.341 -30.090 1.00 94.50 372 GLU A O 1
ATOM 2898 N N . LYS A 1 373 ? 20.507 -7.860 -30.901 1.00 95.12 373 LYS A N 1
ATOM 2899 C CA . LYS A 1 373 ? 19.307 -7.227 -30.338 1.00 95.12 373 LYS A CA 1
ATOM 2900 C C . LYS A 1 373 ? 19.311 -7.207 -28.812 1.00 95.12 373 LYS A C 1
ATOM 2902 O O . LYS A 1 373 ? 18.819 -6.251 -28.214 1.00 95.12 373 LYS A O 1
ATOM 2907 N N . LYS A 1 374 ? 19.851 -8.252 -28.173 1.00 93.62 374 LYS A N 1
ATOM 2908 C CA . LYS A 1 374 ? 20.044 -8.272 -26.716 1.00 93.62 374 LYS A CA 1
ATOM 2909 C C . LYS A 1 374 ? 21.011 -7.171 -26.297 1.00 93.62 374 LYS A C 1
ATOM 2911 O O . LYS A 1 374 ? 20.658 -6.376 -25.433 1.00 93.62 374 LYS A O 1
ATOM 2916 N N . ALA A 1 375 ? 22.169 -7.070 -26.947 1.00 94.69 375 ALA A N 1
ATOM 2917 C CA . ALA A 1 375 ? 23.141 -6.017 -26.665 1.00 94.69 375 ALA A CA 1
ATOM 2918 C C . ALA A 1 375 ? 22.530 -4.614 -26.841 1.00 94.69 375 ALA A C 1
ATOM 2920 O O . ALA A 1 375 ? 22.613 -3.799 -25.928 1.00 94.69 375 ALA A O 1
ATOM 2921 N N . GLU A 1 376 ? 21.820 -4.355 -27.944 1.00 95.88 376 GLU A N 1
ATOM 2922 C CA . GLU A 1 376 ? 21.129 -3.076 -28.179 1.00 95.88 376 GLU A CA 1
ATOM 2923 C C . GLU A 1 376 ? 20.099 -2.741 -27.086 1.00 95.88 376 GLU A C 1
ATOM 2925 O O . GLU A 1 376 ? 20.020 -1.599 -26.625 1.00 95.88 376 GLU A O 1
ATOM 2930 N N . ALA A 1 377 ? 19.315 -3.730 -26.647 1.00 95.38 377 ALA A N 1
ATOM 2931 C CA . ALA A 1 377 ? 18.334 -3.560 -25.579 1.00 95.38 377 ALA A CA 1
ATOM 2932 C C . ALA A 1 377 ? 18.996 -3.213 -24.237 1.00 95.38 377 ALA A C 1
ATOM 2934 O O . ALA A 1 377 ? 18.508 -2.334 -23.518 1.00 95.38 377 ALA A O 1
ATOM 2935 N N . VAL A 1 378 ? 20.104 -3.885 -23.908 1.00 96.12 378 VAL A N 1
ATOM 2936 C CA . VAL A 1 378 ? 20.870 -3.641 -22.680 1.00 96.12 378 VAL A CA 1
ATOM 2937 C C . VAL A 1 378 ? 21.489 -2.247 -22.711 1.00 96.12 378 VAL A C 1
ATOM 2939 O O . VAL A 1 378 ? 21.286 -1.482 -21.766 1.00 96.12 378 VAL A O 1
ATOM 2942 N N . GLU A 1 379 ? 22.136 -1.868 -23.813 1.00 95.81 379 GLU A N 1
ATOM 2943 C CA . GLU A 1 379 ? 22.703 -0.528 -23.995 1.00 95.81 379 GLU A CA 1
ATOM 2944 C C . GLU A 1 379 ? 21.629 0.558 -23.862 1.00 95.81 379 GLU A C 1
ATOM 2946 O O . GLU A 1 379 ? 21.803 1.536 -23.128 1.00 95.81 379 GLU A O 1
ATOM 2951 N N . GLN A 1 380 ? 20.461 0.367 -24.491 1.00 94.50 380 GLN A N 1
ATOM 2952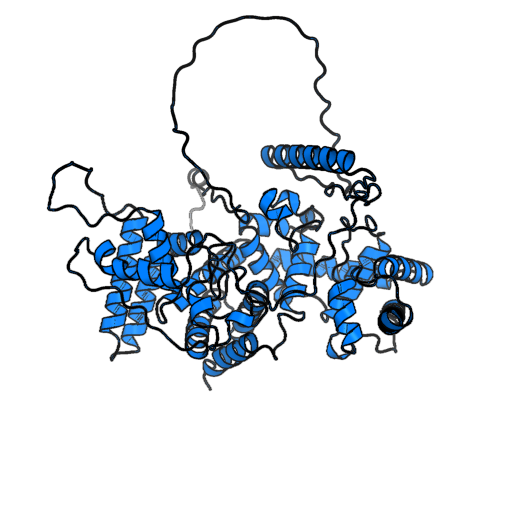 C CA . GLN A 1 380 ? 19.346 1.306 -24.363 1.00 94.50 380 GLN A CA 1
ATOM 2953 C C . GLN A 1 380 ? 18.887 1.455 -22.906 1.00 94.50 380 GLN A C 1
ATOM 2955 O O . GLN A 1 380 ? 18.636 2.577 -22.456 1.00 94.50 380 GLN A O 1
ATOM 2960 N N . LEU A 1 381 ? 18.755 0.350 -22.168 1.00 93.62 381 LEU A N 1
ATOM 2961 C CA . LEU A 1 381 ? 18.297 0.372 -20.780 1.00 93.62 381 LEU A CA 1
ATOM 2962 C C . LEU A 1 381 ? 19.328 1.049 -19.865 1.00 93.62 381 LEU A C 1
ATOM 2964 O O . LEU A 1 381 ? 18.981 1.934 -19.079 1.00 93.62 381 LEU A O 1
ATOM 2968 N N . PHE A 1 382 ? 20.604 0.684 -19.996 1.00 94.25 382 PHE A N 1
ATOM 2969 C CA . PHE A 1 382 ? 21.682 1.201 -19.155 1.00 94.25 382 PHE A CA 1
ATOM 2970 C C . PHE A 1 382 ? 22.075 2.643 -19.500 1.00 94.25 382 PHE A C 1
ATOM 2972 O O . PHE A 1 382 ? 22.561 3.364 -18.625 1.00 94.25 382 PHE A O 1
ATOM 2979 N N . ALA A 1 383 ? 21.785 3.140 -20.705 1.00 92.12 383 ALA A N 1
ATOM 2980 C CA . ALA A 1 383 ? 21.916 4.561 -21.037 1.00 92.12 383 ALA A CA 1
ATOM 2981 C C . ALA A 1 383 ? 21.012 5.475 -20.178 1.00 92.12 383 ALA A C 1
ATOM 2983 O O . ALA A 1 383 ? 21.297 6.666 -20.020 1.00 92.12 383 ALA A O 1
ATOM 2984 N N . LEU A 1 384 ? 19.939 4.933 -19.585 1.00 89.19 384 LEU A N 1
ATOM 2985 C CA . LEU A 1 384 ? 19.021 5.676 -18.710 1.00 89.19 384 LEU A CA 1
ATOM 2986 C C . LEU A 1 384 ? 19.509 5.787 -17.257 1.00 89.19 384 LEU A C 1
ATOM 2988 O O . LEU A 1 384 ? 18.981 6.598 -16.499 1.00 89.19 384 LEU A O 1
ATOM 2992 N N . ILE A 1 385 ? 20.514 4.997 -16.878 1.00 90.00 385 ILE A N 1
ATOM 2993 C CA . ILE A 1 385 ? 21.077 4.916 -15.526 1.00 90.00 385 ILE A CA 1
ATOM 2994 C C . ILE A 1 385 ? 22.169 5.982 -15.390 1.00 90.00 385 ILE A C 1
ATOM 2996 O O . ILE A 1 385 ? 23.196 5.924 -16.080 1.00 90.00 385 ILE A O 1
ATOM 3000 N N . LYS A 1 386 ? 21.939 6.963 -14.511 1.00 85.12 386 LYS A N 1
ATOM 3001 C CA . LYS A 1 386 ? 22.783 8.154 -14.330 1.00 85.12 386 LYS A CA 1
ATOM 3002 C C . LYS A 1 386 ? 23.101 8.393 -12.845 1.00 85.12 386 LYS A C 1
ATOM 3004 O O . LYS A 1 386 ? 22.277 8.046 -11.992 1.00 85.12 386 LYS A O 1
ATOM 3009 N N . PRO A 1 387 ? 24.271 8.974 -12.518 1.00 80.44 387 PRO A N 1
ATOM 3010 C CA . PRO A 1 387 ? 24.564 9.395 -11.151 1.00 80.44 387 PRO A CA 1
ATOM 3011 C C . PRO A 1 387 ? 23.564 10.474 -10.707 1.00 80.44 387 PRO A C 1
ATOM 3013 O O . PRO A 1 387 ? 22.966 11.160 -11.537 1.00 80.44 387 PRO A O 1
ATOM 3016 N N . SER A 1 388 ? 23.345 10.612 -9.397 1.00 66.06 388 SER A N 1
ATOM 3017 C CA . SER A 1 388 ? 22.449 11.648 -8.870 1.00 66.06 388 SER A CA 1
ATOM 3018 C C . SER A 1 388 ? 22.995 13.043 -9.179 1.00 66.06 388 SER A C 1
ATOM 3020 O O . SER A 1 388 ? 24.158 13.312 -8.896 1.00 66.06 388 SER A O 1
ATOM 3022 N N . GLU A 1 389 ? 22.145 13.953 -9.653 1.00 57.31 389 GLU A N 1
ATOM 3023 C CA . GLU A 1 389 ? 22.498 15.331 -10.058 1.00 57.31 389 GLU A CA 1
ATOM 3024 C C . GLU A 1 389 ? 22.932 16.259 -8.896 1.00 57.31 389 GLU A C 1
ATOM 3026 O O . GLU A 1 389 ? 23.117 17.456 -9.087 1.00 57.31 389 GLU A O 1
ATOM 3031 N N . ILE A 1 390 ? 23.089 15.737 -7.675 1.00 48.22 390 ILE A N 1
ATOM 3032 C CA . ILE A 1 390 ? 23.237 16.531 -6.442 1.00 48.22 390 ILE A CA 1
ATOM 3033 C C . ILE A 1 390 ? 24.654 17.126 -6.279 1.00 48.22 390 ILE A C 1
ATOM 3035 O O . ILE A 1 390 ? 24.861 18.011 -5.449 1.00 48.22 390 ILE A O 1
ATOM 3039 N N . HIS A 1 391 ? 25.626 16.737 -7.108 1.00 49.25 391 HIS A N 1
ATOM 3040 C CA . HIS A 1 391 ? 26.982 17.290 -7.063 1.00 49.25 391 HIS A CA 1
ATOM 3041 C C . HIS A 1 391 ? 27.530 17.587 -8.468 1.00 49.25 391 HIS A C 1
ATOM 3043 O O . HIS A 1 391 ? 27.204 16.863 -9.410 1.00 49.25 391 HIS A O 1
ATOM 3049 N N . PRO A 1 392 ? 28.376 18.627 -8.638 1.00 53.50 392 PRO A N 1
ATOM 3050 C CA . PRO A 1 392 ? 29.142 18.787 -9.869 1.00 53.50 392 PRO A CA 1
ATOM 3051 C C . PRO A 1 392 ? 29.974 17.521 -10.103 1.00 53.50 392 PRO A C 1
ATOM 3053 O O . PRO A 1 392 ? 30.562 16.999 -9.155 1.00 53.50 392 PRO A O 1
ATOM 3056 N N . ALA A 1 393 ? 29.991 17.036 -11.350 1.00 57.84 393 ALA A N 1
ATOM 3057 C CA . ALA A 1 393 ? 30.647 15.789 -11.738 1.00 57.84 393 ALA A CA 1
ATOM 3058 C C . ALA A 1 393 ? 32.058 15.700 -11.134 1.00 57.84 393 ALA A C 1
ATOM 3060 O O . ALA A 1 393 ? 32.942 16.490 -11.473 1.00 57.84 393 ALA A O 1
ATOM 3061 N N . ASN A 1 394 ? 32.255 14.749 -10.219 1.00 65.19 394 ASN A N 1
ATOM 3062 C CA . ASN A 1 394 ? 33.539 14.488 -9.586 1.00 65.19 394 ASN A CA 1
ATOM 3063 C C . ASN A 1 394 ? 33.934 13.044 -9.911 1.00 65.19 394 ASN A C 1
ATOM 3065 O O . ASN A 1 394 ? 33.422 12.118 -9.277 1.00 65.19 394 ASN A O 1
ATOM 3069 N N . PRO A 1 395 ? 34.876 12.834 -10.849 1.00 64.19 395 PRO A N 1
ATOM 3070 C CA . PRO A 1 395 ? 35.253 11.503 -11.318 1.00 64.19 395 PRO A CA 1
ATOM 3071 C C . PRO A 1 395 ? 35.637 10.517 -10.204 1.00 64.19 395 PRO A C 1
ATOM 3073 O O . PRO A 1 395 ? 35.372 9.325 -10.329 1.00 64.19 395 PRO A O 1
ATOM 3076 N N . ALA A 1 396 ? 36.221 10.996 -9.098 1.00 64.31 396 ALA A N 1
ATOM 3077 C CA . ALA A 1 396 ? 36.587 10.148 -7.962 1.00 64.31 396 ALA A CA 1
ATOM 3078 C C . ALA A 1 396 ? 35.376 9.716 -7.114 1.00 64.31 396 ALA A C 1
ATOM 3080 O O . ALA A 1 396 ? 35.381 8.615 -6.568 1.00 64.31 396 ALA A O 1
ATOM 3081 N N . MET A 1 397 ? 34.335 10.553 -7.017 1.00 68.12 397 MET A N 1
ATOM 3082 C CA . MET A 1 397 ? 33.098 10.205 -6.303 1.00 68.12 397 MET A CA 1
ATOM 3083 C C . MET A 1 397 ? 32.145 9.367 -7.160 1.00 68.12 397 MET 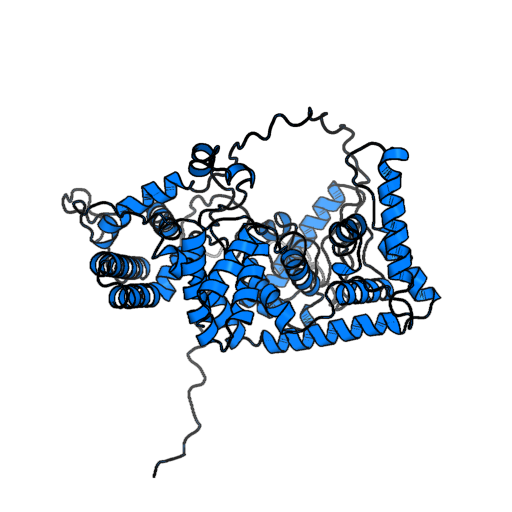A C 1
ATOM 3085 O O . MET A 1 397 ? 31.391 8.562 -6.616 1.00 68.12 397 MET A O 1
ATOM 3089 N N . ASP A 1 398 ? 32.227 9.493 -8.486 1.00 76.00 398 ASP A N 1
ATOM 3090 C CA . ASP A 1 398 ? 31.376 8.746 -9.415 1.00 76.00 398 ASP A CA 1
ATOM 3091 C C . ASP A 1 398 ? 31.965 7.378 -9.811 1.00 76.00 398 ASP A C 1
ATOM 3093 O O . ASP A 1 398 ? 31.239 6.511 -10.300 1.00 76.00 398 ASP A O 1
ATOM 3097 N N . ALA A 1 399 ? 33.262 7.131 -9.588 1.00 83.38 399 ALA A N 1
ATOM 3098 C CA . ALA A 1 399 ? 33.902 5.860 -9.942 1.00 83.38 399 ALA A CA 1
ATOM 3099 C C . ALA A 1 399 ? 33.192 4.615 -9.355 1.00 83.38 399 ALA A C 1
ATOM 3101 O O . ALA A 1 399 ? 32.950 3.672 -10.115 1.00 83.38 399 ALA A O 1
ATOM 3102 N N . PRO A 1 400 ? 32.766 4.589 -8.071 1.00 88.25 400 PRO A N 1
ATOM 3103 C CA . PRO A 1 400 ? 31.998 3.465 -7.528 1.00 88.25 400 PRO A CA 1
ATOM 3104 C C . PRO A 1 400 ? 30.651 3.263 -8.228 1.00 88.25 400 PRO A C 1
ATOM 3106 O O . PRO A 1 400 ? 30.206 2.127 -8.404 1.00 88.25 400 PRO A O 1
ATOM 3109 N N . PHE A 1 401 ? 30.003 4.354 -8.649 1.00 90.44 401 PHE A N 1
ATOM 3110 C CA . PHE A 1 401 ? 28.752 4.295 -9.396 1.00 90.44 401 PHE A CA 1
ATOM 3111 C C . PHE A 1 401 ? 28.967 3.629 -10.759 1.00 90.44 401 PHE A C 1
ATOM 3113 O O . PHE A 1 401 ? 28.282 2.656 -11.068 1.00 90.44 401 PHE A O 1
ATOM 3120 N N . TYR A 1 402 ? 29.942 4.090 -11.547 1.00 90.88 402 TYR A N 1
ATOM 3121 C CA . TYR A 1 402 ? 30.206 3.518 -12.871 1.00 90.88 402 TYR A CA 1
ATOM 3122 C C . TYR A 1 402 ? 30.682 2.065 -12.800 1.00 90.88 402 TYR A C 1
ATOM 3124 O O . TYR A 1 402 ? 30.231 1.250 -13.598 1.00 90.88 402 TYR A O 1
ATOM 3132 N N . ALA A 1 403 ? 31.504 1.712 -11.807 1.00 92.81 403 ALA A N 1
ATOM 3133 C CA . ALA A 1 403 ? 31.904 0.324 -11.579 1.00 92.81 403 ALA A CA 1
ATOM 3134 C C . ALA A 1 403 ? 30.699 -0.577 -11.255 1.00 92.81 403 ALA A C 1
ATOM 3136 O O . ALA A 1 403 ? 30.567 -1.663 -11.813 1.00 92.81 403 ALA A O 1
ATOM 3137 N N . THR A 1 404 ? 29.781 -0.107 -10.401 1.00 94.31 404 THR A N 1
ATOM 3138 C CA . THR A 1 404 ? 28.545 -0.839 -10.070 1.00 94.31 404 THR A CA 1
ATOM 3139 C C . THR A 1 404 ? 27.635 -0.980 -11.293 1.00 94.31 404 THR A C 1
ATOM 3141 O O . THR A 1 404 ? 27.068 -2.047 -11.528 1.00 94.31 404 THR A O 1
ATOM 3144 N N . LYS A 1 405 ? 27.507 0.088 -12.091 1.00 95.00 405 LYS A N 1
ATOM 3145 C CA . LYS A 1 405 ? 26.726 0.094 -13.332 1.00 95.00 405 LYS A CA 1
ATOM 3146 C C . LYS A 1 405 ? 27.273 -0.919 -14.334 1.00 95.00 405 LYS A C 1
ATOM 3148 O O . LYS A 1 405 ? 26.486 -1.673 -14.894 1.00 95.00 405 LYS A O 1
ATOM 3153 N N . GLU A 1 406 ? 28.589 -0.962 -14.523 1.00 94.75 406 GLU A N 1
ATOM 3154 C CA . GLU A 1 406 ? 29.241 -1.906 -15.434 1.00 94.75 406 GLU A CA 1
ATOM 3155 C C . GLU A 1 406 ? 29.090 -3.358 -14.960 1.00 94.75 406 GLU A C 1
ATOM 3157 O O . GLU A 1 406 ? 28.755 -4.236 -15.748 1.00 94.75 406 GLU A O 1
ATOM 3162 N N . ALA A 1 407 ? 29.247 -3.623 -13.660 1.00 93.56 407 ALA A N 1
ATOM 3163 C CA . ALA A 1 407 ? 29.040 -4.964 -13.109 1.00 93.56 407 ALA A CA 1
ATOM 3164 C C . ALA A 1 407 ? 27.608 -5.477 -13.358 1.00 93.56 407 ALA A C 1
ATOM 3166 O O . ALA A 1 407 ? 27.414 -6.605 -13.821 1.00 93.56 407 ALA A O 1
ATOM 3167 N N . LEU A 1 408 ? 26.600 -4.629 -13.120 1.00 94.56 408 LEU A N 1
ATOM 3168 C CA . LEU A 1 408 ? 25.207 -4.951 -13.436 1.00 94.56 408 LEU A CA 1
ATOM 3169 C C . LEU A 1 408 ? 24.972 -5.104 -14.940 1.00 94.56 408 LEU A C 1
ATOM 3171 O O . LEU A 1 408 ? 24.236 -6.002 -15.342 1.00 94.56 408 LEU A O 1
ATOM 3175 N N . HIS A 1 409 ? 25.590 -4.254 -15.760 1.00 95.38 409 HIS A N 1
ATOM 3176 C CA . HIS A 1 409 ? 25.503 -4.332 -17.214 1.00 95.38 409 HIS A CA 1
ATOM 3177 C C . HIS A 1 409 ? 25.951 -5.709 -17.707 1.00 95.38 409 HIS A C 1
ATOM 3179 O O . HIS A 1 409 ? 25.201 -6.386 -18.408 1.00 95.38 409 HIS A O 1
ATOM 3185 N N . GLN A 1 410 ? 27.114 -6.177 -17.244 1.00 92.25 410 GLN A N 1
ATOM 3186 C CA . GLN A 1 410 ? 27.636 -7.495 -17.595 1.00 92.25 410 GLN A CA 1
ATOM 3187 C C . GLN A 1 410 ? 26.714 -8.630 -17.136 1.00 92.25 410 GLN A C 1
ATOM 3189 O O . GLN A 1 410 ? 26.443 -9.538 -17.920 1.00 92.25 410 GLN A O 1
ATOM 3194 N N . LYS A 1 411 ? 26.171 -8.581 -15.912 1.00 92.50 411 LYS A N 1
ATOM 3195 C CA . LYS A 1 411 ? 25.204 -9.592 -15.436 1.00 92.50 411 LYS A CA 1
ATOM 3196 C C . LYS A 1 411 ? 23.947 -9.639 -16.311 1.00 92.50 411 LYS A C 1
ATOM 3198 O O . LYS A 1 411 ? 23.493 -10.717 -16.684 1.00 92.50 411 LYS A O 1
ATOM 3203 N N . VAL A 1 412 ? 23.400 -8.476 -16.670 1.00 92.94 412 VAL A N 1
ATOM 3204 C CA . VAL A 1 412 ? 22.180 -8.376 -17.486 1.00 92.94 412 VAL A CA 1
ATOM 3205 C C . VAL A 1 412 ? 22.428 -8.797 -18.939 1.00 92.94 412 VAL A C 1
ATOM 3207 O O . VAL A 1 412 ? 21.581 -9.468 -19.528 1.00 92.94 412 VAL A O 1
ATOM 3210 N N . LEU A 1 413 ? 23.592 -8.472 -19.507 1.00 90.44 413 LEU A N 1
ATOM 3211 C CA . LEU A 1 413 ? 23.980 -8.891 -20.856 1.00 90.44 413 LEU A CA 1
ATOM 3212 C C . LEU A 1 413 ? 24.016 -10.418 -20.997 1.00 90.44 413 LEU A C 1
ATOM 3214 O O . LEU A 1 413 ? 23.589 -10.954 -22.016 1.00 90.44 413 LEU A O 1
ATOM 3218 N N . HIS A 1 414 ? 24.463 -11.115 -19.951 1.00 86.44 414 HIS A N 1
ATOM 3219 C CA . HIS A 1 414 ? 24.561 -12.575 -19.922 1.00 86.44 414 HIS A CA 1
ATOM 3220 C C . HIS A 1 414 ? 23.313 -13.266 -19.340 1.00 86.44 414 HIS A C 1
ATOM 3222 O O . HIS A 1 414 ? 23.315 -14.482 -19.118 1.00 86.44 414 HIS A O 1
ATOM 3228 N N . LEU A 1 415 ? 22.223 -12.527 -19.115 1.00 85.50 415 LEU A N 1
ATOM 3229 C CA . LEU A 1 415 ? 20.976 -13.082 -18.601 1.00 85.50 415 LEU A CA 1
ATOM 3230 C C . LEU A 1 415 ? 20.392 -14.112 -19.585 1.00 85.50 415 LEU A C 1
ATOM 3232 O O . LEU A 1 415 ? 20.217 -13.834 -20.772 1.00 85.50 415 LEU A O 1
ATOM 3236 N N . GLY A 1 416 ? 20.087 -15.314 -19.089 1.00 69.38 416 GLY A N 1
ATOM 3237 C CA . GLY A 1 416 ? 19.557 -16.416 -19.905 1.00 69.38 416 GLY A CA 1
ATOM 3238 C C . GLY A 1 416 ? 20.617 -17.281 -20.605 1.00 69.38 416 GLY A C 1
ATOM 3239 O O . GLY A 1 416 ? 20.253 -18.234 -21.293 1.00 69.38 416 GLY A O 1
ATOM 3240 N N . HIS A 1 417 ? 21.914 -17.017 -20.412 1.00 69.69 417 HIS A N 1
ATOM 3241 C CA . HIS A 1 417 ? 22.971 -17.921 -20.873 1.00 69.69 417 HIS A CA 1
ATOM 3242 C C . HIS A 1 417 ? 23.078 -19.157 -19.961 1.00 69.69 417 HIS A C 1
ATOM 3244 O O . HIS A 1 417 ? 23.300 -19.050 -18.755 1.00 69.69 417 HIS A O 1
ATOM 3250 N N . ILE A 1 418 ? 22.926 -20.353 -20.542 1.00 52.19 418 ILE A N 1
ATOM 3251 C CA . ILE A 1 418 ? 23.017 -21.633 -19.823 1.00 52.19 418 ILE A CA 1
ATOM 3252 C C . ILE A 1 418 ? 24.447 -21.822 -19.286 1.00 52.19 418 ILE A C 1
ATOM 3254 O O . ILE A 1 418 ? 25.406 -21.774 -20.052 1.00 52.19 418 ILE A O 1
ATOM 3258 N N . GLY A 1 419 ? 24.583 -22.083 -17.981 1.00 48.03 419 GLY A N 1
ATOM 3259 C CA . GLY A 1 419 ? 25.859 -22.440 -17.343 1.00 48.03 419 GLY A CA 1
ATOM 3260 C C . GLY A 1 419 ? 26.601 -21.305 -16.628 1.00 48.03 419 GLY A C 1
ATOM 3261 O O . GLY A 1 419 ? 27.690 -21.551 -16.115 1.00 48.03 419 GLY A O 1
ATOM 3262 N N . GLN A 1 420 ? 26.033 -20.095 -16.551 1.00 58.00 420 GLN A N 1
ATOM 3263 C CA . GLN A 1 420 ? 26.554 -19.016 -15.701 1.00 58.00 420 GLN A CA 1
ATOM 3264 C C . GLN A 1 420 ? 25.484 -18.522 -14.718 1.00 58.00 420 GLN A C 1
ATOM 3266 O O . GLN A 1 420 ? 24.334 -18.308 -15.099 1.00 58.00 420 GLN A O 1
ATOM 3271 N N . ASP A 1 421 ? 25.858 -18.363 -13.445 1.00 60.88 421 ASP A N 1
ATOM 3272 C CA . ASP A 1 421 ? 24.961 -17.909 -12.374 1.00 60.88 421 ASP A CA 1
ATOM 3273 C C . ASP A 1 421 ? 24.829 -16.377 -12.378 1.00 60.88 421 ASP A C 1
ATOM 3275 O O . ASP A 1 421 ? 25.346 -15.668 -11.516 1.00 60.88 421 ASP A O 1
ATOM 3279 N N . HIS A 1 422 ? 24.167 -15.851 -13.413 1.00 72.81 422 HIS A N 1
ATOM 3280 C CA . HIS A 1 422 ? 23.841 -14.421 -13.546 1.00 72.81 422 HIS A CA 1
ATOM 3281 C C . HIS A 1 422 ? 22.444 -14.092 -13.028 1.00 72.81 422 HIS A C 1
ATOM 3283 O O . HIS A 1 422 ? 21.780 -13.185 -13.530 1.00 72.81 422 HIS A O 1
ATOM 3289 N N . ARG A 1 423 ? 21.979 -14.850 -12.034 1.00 82.88 423 ARG A N 1
ATOM 3290 C CA . ARG A 1 423 ? 20.693 -14.599 -11.392 1.00 82.88 423 ARG A CA 1
ATOM 3291 C C . ARG A 1 423 ? 20.709 -13.230 -10.718 1.00 82.88 423 ARG A C 1
ATOM 3293 O O . ARG A 1 423 ? 21.665 -12.863 -10.038 1.00 82.88 423 ARG A O 1
ATOM 3300 N N . LEU A 1 424 ? 19.629 -12.482 -10.895 1.00 89.75 424 LEU A N 1
ATOM 3301 C CA . LEU A 1 424 ? 19.455 -11.128 -10.367 1.00 89.75 424 LEU A CA 1
ATOM 3302 C C . LEU A 1 424 ? 18.683 -11.109 -9.041 1.00 89.75 424 LEU A C 1
ATOM 3304 O O . LEU A 1 424 ? 18.374 -10.034 -8.532 1.00 89.75 424 LEU A O 1
ATOM 3308 N N . GLU A 1 425 ? 18.355 -12.274 -8.483 1.00 88.56 425 GLU A N 1
ATOM 3309 C CA . GLU A 1 425 ? 17.743 -12.404 -7.155 1.00 88.56 425 GLU A CA 1
ATOM 3310 C C . GLU A 1 425 ? 18.602 -11.694 -6.082 1.00 88.56 425 GLU A C 1
ATOM 3312 O O . GLU A 1 425 ? 19.825 -11.578 -6.210 1.00 88.56 425 GLU A O 1
ATOM 3317 N N . ARG A 1 426 ? 17.965 -11.188 -5.014 1.00 84.62 426 ARG A N 1
ATOM 3318 C CA . ARG A 1 426 ? 18.601 -10.350 -3.972 1.00 84.62 426 ARG A CA 1
ATOM 3319 C C . ARG A 1 426 ? 19.896 -10.950 -3.424 1.00 84.62 426 ARG A C 1
ATOM 3321 O O . ARG A 1 426 ? 20.853 -10.212 -3.191 1.00 84.62 426 ARG A O 1
ATOM 3328 N N . GLU A 1 427 ? 19.878 -12.245 -3.153 1.00 86.38 427 GLU A N 1
ATOM 3329 C CA . GLU A 1 427 ? 20.960 -13.046 -2.583 1.00 86.38 427 GLU A CA 1
ATOM 3330 C C . GLU A 1 427 ? 22.206 -13.107 -3.477 1.00 86.38 427 GLU A C 1
ATOM 3332 O O . GLU A 1 427 ? 23.310 -13.280 -2.968 1.00 86.38 427 GLU A O 1
ATOM 3337 N N . ASN A 1 428 ? 22.043 -12.877 -4.782 1.00 88.62 428 ASN A N 1
ATOM 3338 C CA . ASN A 1 428 ? 23.107 -12.957 -5.785 1.00 88.62 428 ASN A CA 1
ATOM 3339 C C . ASN A 1 428 ? 23.661 -11.574 -6.177 1.00 88.62 428 ASN A C 1
ATOM 3341 O O . ASN A 1 428 ? 24.537 -11.455 -7.045 1.00 88.62 428 ASN A O 1
ATOM 3345 N N . LEU A 1 429 ? 23.154 -10.512 -5.540 1.00 89.69 429 LEU A N 1
ATOM 3346 C CA . LEU A 1 429 ? 23.562 -9.132 -5.776 1.00 89.69 429 LEU A CA 1
ATOM 3347 C C . LEU A 1 429 ? 24.294 -8.552 -4.553 1.00 89.69 429 LEU A C 1
ATOM 3349 O O . LEU A 1 429 ? 23.703 -8.447 -3.471 1.00 89.69 429 LEU A O 1
ATOM 3353 N N . PRO A 1 430 ? 25.545 -8.082 -4.720 1.00 92.31 430 PRO A N 1
ATOM 3354 C CA . PRO A 1 430 ? 26.201 -7.200 -3.762 1.00 92.31 430 PRO A CA 1
ATOM 3355 C C . PRO A 1 430 ? 25.335 -5.982 -3.424 1.00 92.31 430 PRO A C 1
ATOM 3357 O O . PRO A 1 430 ? 24.565 -5.499 -4.253 1.00 92.31 430 PRO A O 1
ATOM 3360 N N . ASP A 1 431 ? 25.492 -5.421 -2.226 1.00 89.06 431 ASP A N 1
ATOM 3361 C CA . ASP A 1 431 ? 24.608 -4.356 -1.729 1.00 89.06 431 ASP A CA 1
ATOM 3362 C C . ASP A 1 431 ? 24.517 -3.125 -2.643 1.00 89.06 431 ASP A C 1
ATOM 3364 O O . ASP A 1 431 ? 23.442 -2.541 -2.788 1.00 89.06 431 ASP A O 1
ATOM 3368 N N . MET A 1 432 ? 25.626 -2.719 -3.271 1.00 90.31 432 MET A N 1
ATOM 3369 C CA . MET A 1 432 ? 25.631 -1.596 -4.217 1.00 90.31 432 MET A CA 1
ATOM 3370 C C . MET A 1 432 ? 24.858 -1.924 -5.497 1.00 90.31 432 MET A C 1
ATOM 3372 O O . MET A 1 432 ? 24.060 -1.102 -5.952 1.00 90.31 432 MET A O 1
ATOM 3376 N N . GLU A 1 433 ? 25.027 -3.135 -6.031 1.00 93.06 433 GLU A N 1
ATOM 3377 C CA . GLU A 1 433 ? 24.276 -3.621 -7.191 1.00 93.06 433 GLU A CA 1
ATOM 3378 C C . GLU A 1 433 ? 22.787 -3.752 -6.860 1.00 93.06 433 GLU A C 1
ATOM 3380 O O . GLU A 1 433 ? 21.947 -3.254 -7.600 1.00 93.06 433 GLU A O 1
ATOM 3385 N N . PHE A 1 434 ? 22.437 -4.317 -5.701 1.00 90.44 434 PHE A N 1
ATOM 3386 C CA . PHE A 1 434 ? 21.056 -4.389 -5.218 1.00 90.44 434 PHE A CA 1
ATOM 3387 C C . PHE A 1 434 ? 20.416 -3.000 -5.095 1.00 90.44 434 PHE A C 1
ATOM 3389 O O . PHE A 1 434 ? 19.269 -2.804 -5.517 1.00 90.44 434 PHE A O 1
ATOM 3396 N N . ARG A 1 435 ? 21.142 -2.022 -4.535 1.00 88.88 435 ARG A N 1
ATOM 3397 C CA . ARG A 1 435 ? 20.662 -0.639 -4.421 1.00 88.88 435 ARG A CA 1
ATOM 3398 C C . ARG A 1 435 ? 20.443 -0.017 -5.796 1.00 88.88 435 ARG A C 1
ATOM 3400 O O . ARG A 1 435 ? 19.397 0.596 -6.008 1.00 88.88 435 ARG A O 1
ATOM 3407 N N . MET A 1 436 ? 21.377 -0.181 -6.732 1.00 92.44 436 MET A N 1
ATOM 3408 C CA . MET A 1 436 ? 21.246 0.360 -8.089 1.00 92.44 436 MET A CA 1
ATOM 3409 C C . MET A 1 436 ? 20.123 -0.328 -8.874 1.00 92.44 436 MET A C 1
ATOM 3411 O O . MET A 1 436 ? 19.298 0.354 -9.479 1.00 92.44 436 MET A O 1
ATOM 3415 N N . MET A 1 437 ? 20.030 -1.657 -8.797 1.00 93.25 437 MET A N 1
ATOM 3416 C CA . MET A 1 437 ? 18.962 -2.449 -9.406 1.00 93.25 437 MET A CA 1
ATOM 3417 C C . MET A 1 437 ? 17.594 -1.945 -8.938 1.00 93.25 437 MET A C 1
ATOM 3419 O O . MET A 1 437 ? 16.743 -1.590 -9.753 1.00 93.25 437 MET A O 1
ATOM 3423 N N . ASN A 1 438 ? 17.404 -1.801 -7.623 1.00 90.06 438 ASN A N 1
ATOM 3424 C CA . ASN A 1 438 ? 16.149 -1.287 -7.084 1.00 90.06 438 ASN A CA 1
ATOM 3425 C C . ASN A 1 438 ? 15.890 0.169 -7.436 1.00 90.06 438 ASN A C 1
ATOM 3427 O O . ASN A 1 438 ? 14.777 0.491 -7.832 1.00 90.06 438 ASN A O 1
ATOM 3431 N N . SER A 1 439 ? 16.852 1.066 -7.234 1.00 87.56 439 SER A N 1
ATOM 3432 C CA . SER A 1 439 ? 16.603 2.510 -7.327 1.00 87.56 439 SER A CA 1
ATOM 3433 C C . SER A 1 439 ? 16.600 3.039 -8.759 1.00 87.56 439 SER A C 1
ATOM 3435 O O . SER A 1 439 ? 15.876 3.998 -9.035 1.00 87.56 439 SER A O 1
ATOM 3437 N N . GLN A 1 440 ? 17.351 2.413 -9.669 1.00 90.69 440 GLN A N 1
ATOM 3438 C CA . GLN A 1 440 ? 17.574 2.933 -11.019 1.00 90.69 440 GLN A CA 1
ATOM 3439 C C . GLN A 1 440 ? 17.109 1.999 -12.135 1.00 90.69 440 GLN A C 1
ATOM 3441 O O . GLN A 1 440 ? 16.508 2.494 -13.077 1.00 90.69 440 GLN A O 1
ATOM 3446 N N . VAL A 1 441 ? 17.335 0.682 -12.054 1.00 93.19 441 VAL A N 1
ATOM 3447 C CA . VAL A 1 441 ? 16.953 -0.245 -13.143 1.00 93.19 441 VAL A CA 1
ATOM 3448 C C . VAL A 1 441 ? 15.450 -0.531 -13.111 1.00 93.19 441 VAL A C 1
ATOM 3450 O O . VAL A 1 441 ? 14.724 -0.225 -14.053 1.00 93.19 441 VAL A O 1
ATOM 3453 N N . LEU A 1 442 ? 14.947 -1.048 -11.986 1.00 92.56 442 LEU A N 1
ATOM 3454 C CA . LEU A 1 442 ? 13.542 -1.451 -11.825 1.00 92.56 442 LEU A CA 1
ATOM 3455 C C . LEU A 1 442 ? 12.566 -0.261 -11.731 1.00 92.56 442 LEU A C 1
ATOM 3457 O O . LEU A 1 442 ? 11.354 -0.449 -11.624 1.00 92.56 442 LEU A O 1
ATOM 3461 N N . THR A 1 443 ? 13.072 0.975 -11.730 1.00 89.69 443 THR A N 1
ATOM 3462 C CA . THR A 1 443 ? 12.259 2.201 -11.775 1.00 89.69 443 THR A CA 1
ATOM 3463 C C . THR A 1 443 ? 12.073 2.749 -13.185 1.00 89.69 443 THR A C 1
ATOM 3465 O O . THR A 1 443 ? 11.264 3.670 -13.355 1.00 89.69 443 THR A O 1
ATOM 3468 N N . ILE A 1 444 ? 12.772 2.197 -14.183 1.00 90.06 444 ILE A N 1
ATOM 3469 C CA . ILE A 1 444 ? 12.657 2.621 -15.579 1.00 90.06 444 ILE A CA 1
ATOM 3470 C C . ILE A 1 444 ? 11.212 2.449 -16.058 1.00 90.06 444 ILE A C 1
ATOM 3472 O O . ILE A 1 444 ? 10.509 1.504 -15.701 1.00 90.06 444 ILE A O 1
ATOM 3476 N N . ARG A 1 445 ? 10.754 3.416 -16.859 1.00 87.94 445 ARG A N 1
ATOM 3477 C CA . ARG A 1 445 ? 9.419 3.427 -17.465 1.00 87.94 445 ARG A CA 1
ATOM 3478 C C . ARG A 1 445 ? 9.504 2.985 -18.916 1.00 87.94 445 ARG A C 1
ATOM 3480 O O . ARG A 1 445 ? 10.297 3.535 -19.675 1.00 87.94 445 ARG A O 1
ATOM 3487 N N . ARG A 1 446 ? 8.621 2.075 -19.313 1.00 86.88 446 ARG A N 1
ATOM 3488 C CA . ARG A 1 446 ? 8.463 1.554 -20.674 1.00 86.88 446 ARG A CA 1
ATOM 3489 C C . ARG A 1 446 ? 8.006 2.629 -21.655 1.00 86.88 446 ARG A C 1
ATOM 3491 O O . ARG A 1 446 ? 8.432 2.604 -22.806 1.00 86.88 446 ARG A O 1
ATOM 3498 N N . TYR A 1 447 ? 7.158 3.561 -21.207 1.00 78.81 447 TYR A N 1
ATOM 3499 C CA . TYR A 1 447 ? 6.472 4.519 -22.088 1.00 78.81 447 TYR A CA 1
ATOM 3500 C C . TYR A 1 447 ? 6.633 6.000 -21.694 1.00 78.81 447 TYR A C 1
ATOM 3502 O O . TYR A 1 447 ? 6.585 6.871 -22.562 1.00 78.81 447 TYR A O 1
ATOM 3510 N N . GLY A 1 448 ? 6.836 6.299 -20.402 1.00 65.06 448 GLY A N 1
ATOM 3511 C CA . GLY A 1 448 ? 6.754 7.659 -19.838 1.00 65.06 448 GLY A CA 1
ATOM 3512 C C . GLY A 1 448 ? 8.068 8.257 -19.309 1.00 65.06 448 GLY A C 1
ATOM 3513 O O . GLY A 1 448 ? 8.037 9.172 -18.483 1.00 65.06 448 GLY A O 1
ATOM 3514 N N . GLY A 1 449 ? 9.226 7.720 -19.705 1.00 67.56 449 GLY A N 1
ATOM 3515 C CA . GLY A 1 449 ? 10.533 8.088 -19.146 1.00 67.56 449 GLY A CA 1
ATOM 3516 C C . GLY A 1 449 ? 11.190 9.335 -19.757 1.00 67.56 449 GLY A C 1
ATOM 3517 O O . GLY A 1 449 ? 10.863 9.774 -20.863 1.00 67.56 449 GLY A O 1
ATOM 3518 N N . ALA A 1 450 ? 12.205 9.865 -19.061 1.00 61.56 450 ALA A N 1
ATOM 3519 C CA . ALA A 1 450 ? 13.078 10.940 -19.547 1.00 61.56 450 ALA A CA 1
ATOM 3520 C C . ALA A 1 450 ? 14.004 10.520 -20.709 1.00 61.56 450 ALA A C 1
ATOM 3522 O O . ALA A 1 450 ? 14.598 11.409 -21.310 1.00 61.56 450 ALA A O 1
ATOM 3523 N N . GLY A 1 451 ? 13.998 9.251 -21.139 1.00 65.62 451 GLY A N 1
ATOM 3524 C CA . GLY A 1 451 ? 14.561 8.786 -22.421 1.00 65.62 451 GLY A CA 1
ATOM 3525 C C . GLY A 1 451 ? 13.553 8.586 -23.567 1.00 65.62 451 GLY A C 1
ATOM 3526 O O . GLY A 1 451 ? 13.962 8.413 -24.705 1.00 65.62 451 GLY A O 1
ATOM 3527 N N . GLY A 1 452 ? 12.244 8.672 -23.303 1.00 73.44 452 GLY A N 1
ATOM 3528 C CA . GLY A 1 452 ? 11.188 8.348 -24.268 1.00 73.44 452 GLY A CA 1
ATOM 3529 C C . GLY A 1 452 ? 10.669 6.923 -24.054 1.00 73.44 452 GLY A C 1
ATOM 3530 O O . GLY A 1 452 ? 10.983 6.323 -23.023 1.00 73.44 452 GLY A O 1
ATOM 3531 N N . PRO A 1 453 ? 9.840 6.395 -24.970 1.00 83.06 453 PRO A N 1
ATOM 3532 C CA . PRO A 1 453 ? 9.433 4.997 -24.919 1.00 83.06 453 PRO A CA 1
ATOM 3533 C C . PRO A 1 453 ? 10.642 4.081 -25.168 1.00 83.06 453 PRO A C 1
ATOM 3535 O O . PRO A 1 453 ? 11.450 4.336 -26.059 1.00 83.06 453 PRO A O 1
ATOM 3538 N N . LEU A 1 454 ? 10.733 2.986 -24.421 1.00 89.31 454 LEU A N 1
ATOM 3539 C CA . LEU A 1 454 ? 11.672 1.904 -24.717 1.00 89.31 454 LEU A CA 1
ATOM 3540 C C . LEU A 1 454 ? 11.299 1.219 -26.040 1.00 89.31 454 LEU A C 1
ATOM 3542 O O . LEU A 1 454 ? 10.113 1.177 -26.396 1.00 89.31 454 LEU A O 1
ATOM 3546 N N . SER A 1 455 ? 12.294 0.661 -26.739 1.00 91.62 455 SER A N 1
ATOM 3547 C CA . SER A 1 455 ? 12.057 -0.268 -27.855 1.00 91.62 455 SER A CA 1
ATOM 3548 C C . SER A 1 455 ? 11.318 -1.525 -27.364 1.00 91.62 455 SER A C 1
ATOM 3550 O O . SER A 1 455 ? 11.357 -1.818 -26.164 1.00 91.62 455 SER A O 1
ATOM 3552 N N . PRO A 1 456 ? 10.630 -2.278 -28.242 1.00 91.44 456 PRO A N 1
ATOM 3553 C CA . PRO A 1 456 ? 10.039 -3.563 -27.867 1.00 91.44 456 PRO A CA 1
ATOM 3554 C C . PRO A 1 456 ? 11.047 -4.501 -27.188 1.00 91.44 456 PRO A C 1
ATOM 3556 O O . PRO A 1 456 ? 10.742 -5.069 -26.141 1.00 91.44 456 PRO A O 1
ATOM 3559 N N . GLU A 1 457 ? 12.267 -4.580 -27.717 1.00 93.56 457 GLU A N 1
ATOM 3560 C CA . GLU A 1 457 ? 13.360 -5.393 -27.186 1.00 93.56 457 GLU A CA 1
ATOM 3561 C C . GLU A 1 457 ? 13.786 -4.948 -25.776 1.00 93.56 457 GLU A C 1
ATOM 3563 O O . GLU A 1 457 ? 13.901 -5.779 -24.876 1.00 93.56 457 GLU A O 1
ATOM 3568 N N . ALA A 1 458 ? 13.935 -3.641 -25.530 1.00 93.75 458 ALA A N 1
ATOM 3569 C CA . ALA A 1 458 ? 14.267 -3.128 -24.197 1.00 93.75 458 ALA A CA 1
ATOM 3570 C C . ALA A 1 458 ? 13.119 -3.267 -23.184 1.00 93.75 458 ALA A C 1
ATOM 3572 O O . ALA A 1 458 ? 13.370 -3.401 -21.985 1.00 93.75 458 ALA A O 1
ATOM 3573 N N . ARG A 1 459 ? 11.853 -3.268 -23.628 1.00 92.44 459 ARG A N 1
ATOM 3574 C CA . ARG A 1 459 ? 10.713 -3.597 -22.748 1.00 92.44 459 ARG A CA 1
ATOM 3575 C C . ARG A 1 459 ? 10.726 -5.070 -22.359 1.00 92.44 459 ARG A C 1
ATOM 3577 O O . ARG A 1 459 ? 10.552 -5.366 -21.181 1.00 92.44 459 ARG A O 1
ATOM 3584 N N . ALA A 1 460 ? 10.965 -5.961 -23.321 1.00 92.00 460 ALA A N 1
ATOM 3585 C CA . ALA A 1 460 ? 11.103 -7.391 -23.063 1.00 92.00 460 ALA A CA 1
ATOM 3586 C C . ALA A 1 460 ? 12.280 -7.667 -22.112 1.00 92.00 460 ALA A C 1
ATOM 3588 O O . ALA A 1 460 ? 12.132 -8.432 -21.161 1.00 92.00 460 ALA A O 1
ATOM 3589 N N . LEU A 1 461 ? 13.412 -6.972 -22.295 1.00 94.44 461 LEU A N 1
ATOM 3590 C CA . LEU A 1 461 ? 14.539 -7.018 -21.363 1.00 94.44 461 LEU A CA 1
ATOM 3591 C C . LEU A 1 461 ? 14.134 -6.574 -19.954 1.00 94.44 461 LEU A C 1
ATOM 3593 O O . LEU A 1 461 ? 14.439 -7.267 -18.987 1.00 94.44 461 LEU A O 1
ATOM 3597 N N . LEU A 1 462 ? 13.452 -5.431 -19.814 1.00 93.81 462 LEU A N 1
ATOM 3598 C CA . LEU A 1 462 ? 13.012 -4.943 -18.505 1.00 93.81 462 LEU A CA 1
ATOM 3599 C C . LEU A 1 462 ? 12.073 -5.950 -17.820 1.00 93.81 462 LEU A C 1
ATOM 3601 O O . LEU A 1 462 ? 12.213 -6.187 -16.620 1.00 93.81 462 LEU A O 1
ATOM 3605 N N . ASP A 1 463 ? 11.170 -6.584 -18.571 1.00 91.62 463 ASP A N 1
ATOM 3606 C CA . ASP A 1 463 ? 10.288 -7.644 -18.067 1.00 91.62 463 ASP A CA 1
ATOM 3607 C C . ASP A 1 463 ? 11.085 -8.882 -17.637 1.00 91.62 463 ASP A C 1
ATOM 3609 O O . ASP A 1 463 ? 10.870 -9.406 -16.540 1.00 91.62 463 ASP A O 1
ATOM 3613 N N . ARG A 1 464 ? 12.073 -9.304 -18.435 1.00 92.56 464 ARG A N 1
ATOM 3614 C CA . ARG A 1 464 ? 12.967 -10.420 -18.104 1.00 92.56 464 ARG A CA 1
ATOM 3615 C C . ARG A 1 464 ? 13.799 -10.144 -16.849 1.00 92.56 464 ARG A C 1
ATOM 3617 O O . ARG A 1 464 ? 13.855 -11.019 -15.985 1.00 92.56 464 ARG A O 1
ATOM 3624 N N . VAL A 1 465 ? 14.403 -8.957 -16.733 1.00 94.12 465 VAL A N 1
ATOM 3625 C CA . VAL A 1 465 ? 15.185 -8.503 -15.565 1.00 94.12 465 VAL A CA 1
ATOM 3626 C C . VAL A 1 465 ? 14.310 -8.462 -14.319 1.00 94.12 465 VAL A C 1
ATOM 3628 O O . VAL A 1 465 ? 14.689 -9.000 -13.283 1.00 94.12 465 VAL A O 1
ATOM 3631 N N . THR A 1 466 ? 13.118 -7.871 -14.425 1.00 92.31 466 THR A N 1
ATOM 3632 C CA . THR A 1 466 ? 12.175 -7.778 -13.303 1.00 92.31 466 THR A CA 1
ATOM 3633 C C . THR A 1 466 ? 11.721 -9.174 -12.866 1.00 92.31 466 THR A C 1
ATOM 3635 O O . THR A 1 466 ? 11.695 -9.469 -11.673 1.00 92.31 466 THR A O 1
ATOM 3638 N N . SER A 1 467 ? 11.412 -10.059 -13.820 1.00 90.62 467 SER A N 1
ATOM 3639 C CA . SER A 1 467 ? 11.061 -11.452 -13.535 1.00 90.62 467 SER A CA 1
ATOM 3640 C C . SER A 1 467 ? 12.205 -12.189 -12.840 1.00 90.62 467 SER A C 1
ATOM 3642 O O . SER A 1 467 ? 11.962 -12.860 -11.844 1.00 90.62 467 SER A O 1
ATOM 3644 N N . ASP A 1 468 ? 13.443 -12.063 -13.322 1.00 91.00 468 ASP A N 1
ATOM 3645 C CA . ASP A 1 468 ? 14.603 -12.725 -12.712 1.00 91.00 468 ASP A CA 1
ATOM 3646 C C . ASP A 1 468 ? 14.842 -12.242 -11.278 1.00 91.00 468 ASP A C 1
ATOM 3648 O O . ASP A 1 468 ? 14.926 -13.042 -10.351 1.00 91.00 468 ASP A O 1
ATOM 3652 N N . TYR A 1 469 ? 14.823 -10.921 -11.090 1.00 91.44 469 TYR A N 1
ATOM 3653 C CA . TYR A 1 469 ? 15.031 -10.265 -9.803 1.00 91.44 469 TYR A CA 1
ATOM 3654 C C . TYR A 1 469 ? 14.065 -10.754 -8.711 1.00 91.44 469 TYR A C 1
ATOM 3656 O O . TYR A 1 469 ? 14.438 -10.883 -7.545 1.00 91.44 469 TYR A O 1
ATOM 3664 N N . PHE A 1 470 ? 12.812 -11.048 -9.074 1.00 89.12 470 PHE A N 1
ATOM 3665 C CA . PHE A 1 470 ? 11.789 -11.519 -8.134 1.00 89.12 470 PHE A CA 1
ATOM 3666 C C . PHE A 1 470 ? 11.587 -13.045 -8.112 1.00 89.12 470 PHE A C 1
ATOM 3668 O O . PHE A 1 470 ? 10.652 -13.527 -7.449 1.00 89.12 470 PHE A O 1
ATOM 3675 N N . GLY A 1 471 ? 12.432 -13.806 -8.816 1.00 88.56 471 GLY A N 1
ATOM 3676 C CA . GLY A 1 471 ? 12.319 -15.262 -8.932 1.00 88.56 471 GLY A CA 1
ATOM 3677 C C . GLY A 1 471 ? 11.022 -15.694 -9.628 1.00 88.56 471 GLY A C 1
ATOM 3678 O O . GLY A 1 471 ? 10.325 -16.598 -9.162 1.00 88.56 471 GLY A O 1
ATOM 3679 N N . GLY A 1 472 ? 10.629 -14.971 -10.675 1.00 88.50 472 GLY A N 1
ATOM 3680 C CA . GLY A 1 472 ? 9.389 -15.144 -11.430 1.00 88.50 472 GLY A CA 1
ATOM 3681 C C . GLY A 1 472 ? 8.147 -14.554 -10.758 1.00 88.50 472 GLY A C 1
ATOM 3682 O O . GLY A 1 472 ? 8.129 -14.250 -9.559 1.00 88.50 472 GLY A O 1
ATOM 3683 N N . PHE A 1 473 ? 7.073 -14.436 -11.536 1.00 88.88 473 PHE A N 1
ATOM 3684 C CA . PHE A 1 473 ? 5.765 -13.976 -11.070 1.00 88.88 473 PHE A CA 1
ATOM 3685 C C . PHE A 1 473 ? 4.776 -15.132 -10.917 1.00 88.88 473 PHE A C 1
ATOM 3687 O O . PHE A 1 473 ? 4.851 -16.136 -11.621 1.00 88.88 473 PHE A O 1
ATOM 3694 N N . SER A 1 474 ? 3.837 -14.966 -9.992 1.00 92.38 474 SER A N 1
ATOM 3695 C CA . SER A 1 474 ? 2.637 -15.789 -9.857 1.00 92.38 474 SER A CA 1
ATOM 3696 C C . SER A 1 474 ? 1.476 -14.898 -9.421 1.00 92.38 474 SER A C 1
ATOM 3698 O O . SER A 1 474 ? 1.704 -13.800 -8.898 1.00 92.38 474 SER A O 1
ATOM 3700 N N . ALA A 1 475 ? 0.242 -15.375 -9.603 1.00 93.19 475 ALA A N 1
ATOM 3701 C CA . ALA A 1 475 ? -0.939 -14.658 -9.130 1.00 93.19 475 ALA A CA 1
ATOM 3702 C C . ALA A 1 475 ? -0.844 -14.372 -7.621 1.00 93.19 475 ALA A C 1
ATOM 3704 O O . ALA A 1 475 ? -1.028 -13.229 -7.207 1.00 93.19 475 ALA A O 1
ATOM 3705 N N . ASP A 1 476 ? -0.423 -15.363 -6.831 1.00 91.56 476 ASP A N 1
ATOM 3706 C CA . ASP A 1 476 ? -0.247 -15.230 -5.380 1.00 91.56 476 ASP A CA 1
ATOM 3707 C C . ASP A 1 476 ? 0.808 -14.178 -5.014 1.00 91.56 476 ASP A C 1
ATOM 3709 O O . ASP A 1 476 ? 0.593 -13.360 -4.122 1.00 91.56 476 ASP A O 1
ATOM 3713 N N . LYS A 1 477 ? 1.937 -14.127 -5.742 1.00 91.69 477 LYS A N 1
ATOM 3714 C CA . LYS A 1 477 ? 2.973 -13.102 -5.519 1.00 91.69 477 LYS A CA 1
ATOM 3715 C C . LYS A 1 477 ? 2.443 -11.691 -5.793 1.00 91.69 477 LYS A C 1
ATOM 3717 O O . LYS A 1 477 ? 2.827 -10.756 -5.096 1.00 91.69 477 LYS A O 1
ATOM 3722 N N . LEU A 1 478 ? 1.585 -11.526 -6.799 1.00 95.69 478 LEU A N 1
ATOM 3723 C CA . LEU A 1 478 ? 1.037 -10.224 -7.188 1.00 95.69 478 LEU A CA 1
ATOM 3724 C C . LEU A 1 478 ? -0.233 -9.838 -6.419 1.00 95.69 478 LEU A C 1
ATOM 3726 O O . LEU A 1 478 ? -0.635 -8.677 -6.480 1.00 95.69 478 LEU A O 1
ATOM 3730 N N . GLN A 1 479 ? -0.843 -10.764 -5.674 1.00 96.19 479 GLN A N 1
ATOM 3731 C CA . GLN A 1 479 ? -2.103 -10.533 -4.970 1.00 96.19 479 GLN A CA 1
ATOM 3732 C C . GLN A 1 479 ? -2.023 -9.335 -4.023 1.00 96.19 479 GLN A C 1
ATOM 3734 O O . GLN A 1 479 ? -2.881 -8.459 -4.084 1.00 96.19 479 GLN A O 1
ATOM 3739 N N . ALA A 1 480 ? -0.971 -9.244 -3.204 1.00 96.81 480 ALA A N 1
ATOM 3740 C CA . ALA A 1 480 ? -0.802 -8.114 -2.292 1.00 96.81 480 ALA A CA 1
ATOM 3741 C C . ALA A 1 480 ? -0.714 -6.777 -3.034 1.00 96.81 480 ALA A C 1
ATOM 3743 O O . ALA A 1 480 ? -1.373 -5.816 -2.651 1.00 96.81 480 ALA A O 1
ATOM 3744 N N . ALA A 1 481 ? 0.023 -6.733 -4.145 1.00 97.62 481 ALA A N 1
ATOM 3745 C CA . ALA A 1 481 ? 0.137 -5.528 -4.956 1.00 97.62 481 ALA A CA 1
ATOM 3746 C C . ALA A 1 481 ? -1.184 -5.151 -5.644 1.00 97.62 481 ALA A C 1
ATOM 3748 O O . ALA A 1 481 ? -1.454 -3.972 -5.846 1.00 97.62 481 ALA A O 1
ATOM 3749 N N . ALA A 1 482 ? -2.017 -6.133 -5.989 1.00 97.81 482 ALA A N 1
ATOM 3750 C CA . ALA A 1 482 ? -3.339 -5.908 -6.565 1.00 97.81 482 ALA A CA 1
ATOM 3751 C C . ALA A 1 482 ? -4.343 -5.379 -5.531 1.00 97.81 482 ALA A C 1
ATOM 3753 O O . ALA A 1 482 ? -5.121 -4.475 -5.834 1.00 97.81 482 ALA A O 1
ATOM 3754 N N . ILE A 1 483 ? -4.304 -5.919 -4.310 1.00 97.31 483 ILE A N 1
ATOM 3755 C CA . ILE A 1 483 ? -5.084 -5.416 -3.174 1.00 97.31 483 ILE A CA 1
ATOM 3756 C C . ILE A 1 483 ? -4.666 -3.983 -2.840 1.00 97.31 483 ILE A C 1
ATOM 3758 O O . ILE A 1 483 ? -5.521 -3.114 -2.714 1.00 97.31 483 ILE A O 1
ATOM 3762 N N . GLU A 1 484 ? -3.366 -3.707 -2.803 1.00 96.50 484 GLU A N 1
ATOM 3763 C CA . GLU A 1 484 ? -2.856 -2.355 -2.572 1.00 96.50 484 GLU A CA 1
ATOM 3764 C C . GLU A 1 484 ? -3.184 -1.399 -3.726 1.00 96.50 484 GLU A C 1
ATOM 3766 O O . GLU A 1 484 ? -3.545 -0.249 -3.517 1.00 96.50 484 GLU A O 1
ATOM 3771 N N . MET A 1 485 ? -3.167 -1.871 -4.974 1.00 97.00 485 MET A N 1
ATOM 3772 C CA . MET A 1 485 ? -3.657 -1.075 -6.100 1.00 97.00 485 MET A CA 1
ATOM 3773 C C . MET A 1 485 ? -5.133 -0.687 -5.912 1.00 97.00 485 MET A C 1
ATOM 3775 O O . MET A 1 485 ? -5.512 0.434 -6.260 1.00 97.00 485 MET A O 1
ATOM 3779 N N . ALA A 1 486 ? -5.961 -1.582 -5.366 1.00 95.94 486 ALA A N 1
ATOM 3780 C CA . ALA A 1 486 ? -7.354 -1.296 -5.023 1.00 95.94 486 ALA A CA 1
ATOM 3781 C C . ALA A 1 486 ? -7.486 -0.307 -3.861 1.00 95.94 486 ALA A C 1
ATOM 3783 O O . ALA A 1 486 ? -8.330 0.582 -3.954 1.00 95.94 486 ALA A O 1
ATOM 3784 N N . ASN A 1 487 ? -6.627 -0.399 -2.843 1.00 91.88 487 ASN A N 1
ATOM 3785 C CA . ASN A 1 487 ? -6.546 0.588 -1.765 1.00 91.88 487 ASN A CA 1
ATOM 3786 C C . ASN A 1 487 ? -6.199 1.986 -2.316 1.00 91.88 487 ASN A C 1
ATOM 3788 O O . ASN A 1 487 ? -6.907 2.964 -2.089 1.00 91.88 487 ASN A O 1
ATOM 3792 N N . LEU A 1 488 ? -5.169 2.057 -3.163 1.00 90.81 488 LEU A N 1
ATOM 3793 C CA . LEU A 1 488 ? -4.632 3.299 -3.715 1.00 90.81 488 LEU A CA 1
ATOM 3794 C C . LEU A 1 488 ? -5.557 3.998 -4.727 1.00 90.81 488 LEU A C 1
ATOM 3796 O O . LEU A 1 488 ? -5.552 5.225 -4.833 1.00 90.81 488 LEU A O 1
ATOM 3800 N N . SER A 1 489 ? -6.282 3.232 -5.545 1.00 91.75 489 SER A N 1
ATOM 3801 C CA . SER A 1 489 ? -7.042 3.761 -6.695 1.00 91.75 489 SER A CA 1
ATOM 3802 C C . SER A 1 489 ? -8.558 3.587 -6.597 1.00 91.75 489 SER A C 1
ATOM 3804 O O . SER A 1 489 ? -9.293 4.076 -7.460 1.00 91.75 489 SER A O 1
ATOM 3806 N N . GLY A 1 490 ? -9.030 2.895 -5.562 1.00 92.00 490 GLY A N 1
ATOM 3807 C CA . GLY A 1 490 ? -10.394 2.399 -5.455 1.00 92.00 490 GLY A CA 1
ATOM 3808 C C . GLY A 1 490 ? -10.581 1.048 -6.153 1.00 92.00 490 GLY A C 1
ATOM 3809 O O . GLY A 1 490 ? -9.997 0.755 -7.200 1.00 92.00 490 GLY A O 1
ATOM 3810 N N . MET A 1 491 ? -11.452 0.215 -5.582 1.00 94.50 491 MET A N 1
ATOM 3811 C CA . MET A 1 491 ? -11.629 -1.190 -5.969 1.00 94.50 491 MET A CA 1
ATOM 3812 C C . MET A 1 491 ? -12.035 -1.390 -7.441 1.00 94.50 491 MET A C 1
ATOM 3814 O O . MET A 1 491 ? -11.430 -2.202 -8.144 1.00 94.50 491 MET A O 1
ATOM 3818 N N . GLY A 1 492 ? -13.017 -0.627 -7.937 1.00 95.69 492 GLY A N 1
ATOM 3819 C CA . GLY A 1 492 ? -13.473 -0.716 -9.334 1.00 95.69 492 GLY A CA 1
ATOM 3820 C C . GLY A 1 492 ? -12.442 -0.197 -10.340 1.00 95.69 492 GLY A C 1
ATOM 3821 O O . GLY A 1 492 ? -12.264 -0.767 -11.421 1.00 95.69 492 GLY A O 1
ATOM 3822 N N . THR A 1 493 ? -11.696 0.841 -9.965 1.00 95.94 493 THR A N 1
ATOM 3823 C CA . THR A 1 493 ? -10.589 1.370 -10.766 1.00 95.94 493 THR A CA 1
ATOM 3824 C C . THR A 1 493 ? -9.468 0.340 -10.888 1.00 95.94 493 THR A C 1
ATOM 3826 O O . THR A 1 493 ? -9.017 0.053 -11.997 1.00 95.94 493 THR A O 1
ATOM 3829 N N . ALA A 1 494 ? -9.065 -0.277 -9.774 1.00 97.62 494 ALA A N 1
ATOM 3830 C CA . ALA A 1 494 ? -8.064 -1.338 -9.772 1.00 97.62 494 ALA A CA 1
ATOM 3831 C C . ALA A 1 494 ? -8.513 -2.557 -10.573 1.00 97.62 494 ALA A C 1
ATOM 3833 O O . ALA A 1 494 ? -7.749 -3.049 -11.396 1.00 97.62 494 ALA A O 1
ATOM 3834 N N . GLN A 1 495 ? -9.767 -2.993 -10.426 1.00 97.62 495 GLN A N 1
ATOM 3835 C CA . GLN A 1 495 ? -10.325 -4.057 -11.261 1.00 97.62 495 GLN A CA 1
ATOM 3836 C C . GLN A 1 495 ? -10.181 -3.738 -12.750 1.00 97.62 495 GLN A C 1
ATOM 3838 O O . GLN A 1 495 ? -9.786 -4.601 -13.527 1.00 97.62 495 GLN A O 1
ATOM 3843 N N . THR A 1 496 ? -10.482 -2.498 -13.144 1.00 96.81 496 THR A N 1
ATOM 3844 C CA . THR A 1 496 ? -10.370 -2.048 -14.536 1.00 96.81 496 THR A CA 1
ATOM 3845 C C . THR A 1 496 ? -8.917 -2.071 -15.008 1.00 96.81 496 THR A C 1
ATOM 3847 O O . THR A 1 496 ? -8.646 -2.594 -16.083 1.00 96.81 496 THR A O 1
ATOM 3850 N N . MET A 1 497 ? -7.973 -1.580 -14.199 1.00 97.44 497 MET A N 1
ATOM 3851 C CA . MET A 1 497 ? -6.531 -1.643 -14.485 1.00 97.44 497 MET A CA 1
ATOM 3852 C C . MET A 1 497 ? -5.997 -3.083 -14.571 1.00 97.44 497 MET A C 1
ATOM 3854 O O . MET A 1 497 ? -5.053 -3.366 -15.316 1.00 97.44 497 MET A O 1
ATOM 3858 N N . LEU A 1 498 ? -6.596 -4.009 -13.820 1.00 97.50 498 LEU A N 1
ATOM 3859 C CA . LEU A 1 498 ? -6.204 -5.413 -13.825 1.00 97.50 498 LEU A CA 1
ATOM 3860 C C . LEU A 1 498 ? -6.649 -6.161 -15.089 1.00 97.50 498 LEU A C 1
ATOM 3862 O O . LEU A 1 498 ? -6.083 -7.212 -15.388 1.00 97.50 498 LEU A O 1
ATOM 3866 N N . GLN A 1 499 ? -7.586 -5.624 -15.870 1.00 95.50 499 GLN A N 1
ATOM 3867 C CA . GLN A 1 499 ? -8.016 -6.280 -17.103 1.00 95.50 499 GLN A CA 1
ATOM 3868 C C . GLN A 1 499 ? -6.835 -6.436 -18.091 1.00 95.50 499 GLN A C 1
ATOM 3870 O O . GLN A 1 499 ? -5.969 -5.554 -18.167 1.00 95.50 499 GLN A O 1
ATOM 3875 N N . PRO A 1 500 ? -6.739 -7.567 -18.819 1.00 88.50 500 PRO A N 1
ATOM 3876 C CA . PRO A 1 500 ? -5.568 -7.880 -19.648 1.00 88.50 500 PRO A CA 1
ATOM 3877 C C . PRO A 1 500 ? -5.305 -6.892 -20.792 1.00 88.50 500 PRO A C 1
ATOM 3879 O O . PRO A 1 500 ? -4.158 -6.691 -21.180 1.00 88.50 500 PRO A O 1
ATOM 3882 N N . ASP A 1 501 ? -6.353 -6.282 -21.336 1.00 91.19 501 ASP A N 1
ATOM 3883 C CA . ASP A 1 501 ? -6.319 -5.293 -22.418 1.00 91.19 501 ASP A CA 1
ATOM 3884 C C . ASP A 1 501 ? -6.002 -3.872 -21.926 1.00 91.19 501 ASP A C 1
ATOM 3886 O O . ASP A 1 501 ? -5.573 -3.017 -22.701 1.00 91.19 501 ASP A O 1
ATOM 3890 N N . HIS A 1 502 ? -6.131 -3.626 -20.623 1.00 94.56 502 HIS A N 1
ATOM 3891 C CA . HIS A 1 502 ? -5.865 -2.329 -20.005 1.00 94.56 502 HIS A CA 1
ATOM 3892 C C . HIS A 1 502 ? -4.448 -2.182 -19.442 1.00 94.56 502 HIS A C 1
ATOM 3894 O O . HIS A 1 502 ? -4.068 -1.082 -19.038 1.00 94.56 502 HIS A O 1
ATOM 3900 N N . GLY A 1 503 ? -3.638 -3.246 -19.456 1.00 92.00 503 GLY A N 1
ATOM 3901 C CA . GLY A 1 503 ? -2.305 -3.266 -18.840 1.00 92.00 503 GLY A CA 1
ATOM 3902 C C . GLY A 1 503 ? -1.369 -2.148 -19.312 1.00 92.00 503 GLY A C 1
ATOM 3903 O O . GLY A 1 503 ? -0.630 -1.583 -18.510 1.00 92.00 503 GLY A O 1
ATOM 3904 N N . ASN A 1 504 ? -1.460 -1.749 -20.585 1.00 91.12 504 ASN A N 1
ATOM 3905 C CA . ASN A 1 504 ? -0.632 -0.688 -21.168 1.00 91.12 504 ASN A CA 1
ATOM 3906 C C . ASN A 1 504 ? -1.228 0.728 -21.047 1.00 91.12 504 ASN A C 1
ATOM 3908 O O . ASN A 1 504 ? -0.576 1.696 -21.444 1.00 91.12 504 ASN A O 1
ATOM 3912 N N . LEU A 1 505 ? -2.449 0.878 -20.524 1.00 93.62 505 LEU A N 1
ATOM 3913 C CA . LEU A 1 505 ? -3.097 2.185 -20.435 1.00 93.62 505 LEU A CA 1
ATOM 3914 C C . LEU A 1 505 ? -2.401 3.076 -19.392 1.00 93.62 505 LEU A C 1
ATOM 3916 O O . LEU A 1 505 ? -2.138 2.612 -18.281 1.00 93.62 505 LEU A O 1
ATOM 3920 N N . PRO A 1 506 ? -2.143 4.362 -19.701 1.00 94.19 506 PRO A N 1
ATOM 3921 C CA . PRO A 1 506 ? -1.592 5.325 -18.754 1.00 94.19 506 PRO A CA 1
ATOM 3922 C C . PRO A 1 506 ? -2.433 5.441 -17.481 1.00 94.19 506 PRO A C 1
ATOM 3924 O O . PRO A 1 506 ? -3.655 5.605 -17.547 1.00 94.19 506 PRO A O 1
ATOM 3927 N N . THR A 1 507 ? -1.776 5.485 -16.323 1.00 95.38 507 THR A N 1
ATOM 3928 C CA . THR A 1 507 ? -2.423 5.641 -15.011 1.00 95.38 507 THR A CA 1
ATOM 3929 C C . THR A 1 507 ? -3.254 6.922 -14.903 1.00 95.38 507 THR A C 1
ATOM 3931 O O . THR A 1 507 ? -4.257 6.945 -14.203 1.00 95.38 507 THR A O 1
ATOM 3934 N N . SER A 1 508 ? -2.949 7.986 -15.650 1.00 94.25 508 SER A N 1
ATOM 3935 C CA . SER A 1 508 ? -3.768 9.214 -15.666 1.00 94.25 508 SER A CA 1
ATOM 3936 C C . SER A 1 508 ? -5.227 8.994 -16.097 1.00 94.25 508 SER A C 1
ATOM 3938 O O . SER A 1 508 ? -6.085 9.818 -15.784 1.00 94.25 508 SER A O 1
ATOM 3940 N N . ASN A 1 509 ? -5.531 7.890 -16.791 1.00 95.69 509 ASN A N 1
ATOM 3941 C CA . ASN A 1 509 ? -6.911 7.487 -17.079 1.00 95.69 509 ASN A CA 1
ATOM 3942 C C . ASN A 1 509 ? -7.699 7.094 -15.824 1.00 95.69 509 ASN A C 1
ATOM 3944 O O . ASN A 1 509 ? -8.922 7.136 -15.835 1.00 95.69 509 ASN A O 1
ATOM 3948 N N . PHE A 1 510 ? -7.007 6.732 -14.751 1.00 95.44 510 PHE A N 1
ATOM 3949 C CA . PHE A 1 510 ? -7.578 6.106 -13.564 1.00 95.44 510 PHE A CA 1
ATOM 3950 C C . PHE A 1 510 ? -7.552 7.032 -12.345 1.00 95.44 510 PHE A C 1
ATOM 3952 O O . PHE A 1 510 ? -8.409 6.930 -11.481 1.00 95.44 510 PHE A O 1
ATOM 3959 N N . PHE A 1 511 ? -6.643 8.009 -12.320 1.00 93.56 511 PHE A N 1
ATOM 3960 C CA . PHE A 1 511 ? -6.503 8.954 -11.209 1.00 93.56 511 PHE A CA 1
ATOM 3961 C C . PHE A 1 511 ? -7.032 10.349 -11.561 1.00 93.56 511 PHE A C 1
ATOM 3963 O O . PHE A 1 511 ? -6.982 10.778 -12.721 1.00 93.56 511 PHE A O 1
ATOM 3970 N N . ALA A 1 512 ? -7.540 11.079 -10.566 1.00 90.00 512 ALA A N 1
ATOM 3971 C CA . ALA A 1 512 ? -7.696 12.529 -10.665 1.00 90.00 512 ALA A CA 1
ATOM 3972 C C . ALA A 1 512 ? -6.336 13.210 -10.892 1.00 90.00 512 ALA A C 1
ATOM 3974 O O . ALA A 1 512 ? -5.292 12.684 -10.499 1.00 90.00 512 ALA A O 1
ATOM 3975 N N . ARG A 1 513 ? -6.345 14.389 -11.528 1.00 91.38 513 ARG A N 1
ATOM 3976 C CA . ARG A 1 513 ? -5.118 15.115 -11.885 1.00 91.38 513 ARG A CA 1
ATOM 3977 C C . ARG A 1 513 ? -4.209 15.327 -10.682 1.00 91.38 513 ARG A C 1
ATOM 3979 O O . ARG A 1 513 ? -3.032 14.990 -10.763 1.00 91.38 513 ARG A O 1
ATOM 3986 N N . ASP A 1 514 ? -4.754 15.836 -9.586 1.00 84.69 514 ASP A N 1
ATOM 3987 C CA . ASP A 1 514 ? -3.933 16.205 -8.436 1.00 84.69 514 ASP A CA 1
ATOM 3988 C C . ASP A 1 514 ? -3.354 14.964 -7.752 1.00 84.69 514 ASP A C 1
ATOM 3990 O O . ASP A 1 514 ? -2.149 14.920 -7.523 1.00 84.69 514 ASP A O 1
ATOM 3994 N N . GLY A 1 515 ? -4.153 13.903 -7.579 1.00 81.69 515 GLY A N 1
ATOM 3995 C CA . GLY A 1 515 ? -3.679 12.610 -7.063 1.00 81.69 515 GLY A CA 1
ATOM 3996 C C . GLY A 1 515 ? -2.645 11.922 -7.961 1.00 81.69 515 GLY A C 1
ATOM 3997 O O . GLY A 1 515 ? -1.743 11.245 -7.477 1.00 81.69 515 GLY A O 1
ATOM 3998 N N . TYR A 1 516 ? -2.722 12.120 -9.277 1.00 89.25 516 TYR A N 1
ATOM 3999 C CA . TYR A 1 516 ? -1.697 11.655 -10.210 1.00 89.25 516 TYR A CA 1
ATOM 4000 C C . TYR A 1 516 ? -0.405 12.483 -10.116 1.00 89.25 516 TYR A C 1
ATOM 4002 O O . TYR A 1 516 ? 0.691 11.935 -10.220 1.00 89.25 516 TYR A O 1
ATOM 4010 N N . GLN A 1 517 ? -0.513 13.809 -9.983 1.00 84.00 517 GLN A N 1
ATOM 4011 C CA . GLN A 1 517 ? 0.637 14.720 -10.000 1.00 84.00 517 GLN A CA 1
ATOM 4012 C C . GLN A 1 517 ? 1.395 14.739 -8.669 1.00 84.00 517 GLN A C 1
ATOM 4014 O O . GLN A 1 517 ? 2.615 14.894 -8.681 1.00 84.00 517 GLN A O 1
ATOM 4019 N N . SER A 1 518 ? 0.697 14.551 -7.549 1.00 78.88 518 SER A N 1
ATOM 4020 C CA . SER A 1 518 ? 1.280 14.500 -6.206 1.00 78.88 518 SER A CA 1
ATOM 4021 C C . SER A 1 518 ? 1.936 13.152 -5.888 1.00 78.88 518 SER A C 1
ATOM 4023 O O . SER A 1 518 ? 2.795 13.089 -5.010 1.00 78.88 518 SER A O 1
ATOM 4025 N N . ASN A 1 519 ? 1.575 12.080 -6.607 1.00 82.75 519 ASN A N 1
ATOM 4026 C CA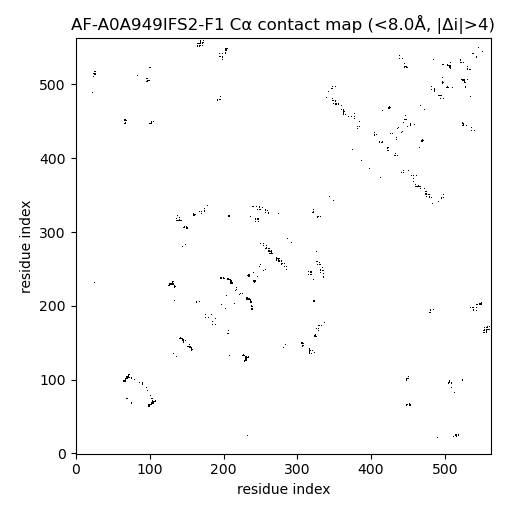 . ASN A 1 519 ? 2.009 10.725 -6.286 1.00 82.75 519 ASN A CA 1
ATOM 4027 C C . ASN A 1 519 ? 3.085 10.180 -7.262 1.00 82.75 519 ASN A C 1
ATOM 4029 O O . ASN A 1 519 ? 2.794 9.795 -8.405 1.00 82.75 519 ASN A O 1
ATOM 4033 N N . PRO A 1 520 ? 4.354 10.054 -6.826 1.00 83.62 520 PRO A N 1
ATOM 4034 C CA . PRO A 1 520 ? 5.428 9.502 -7.653 1.00 83.62 520 PRO A CA 1
ATOM 4035 C C . PRO A 1 520 ? 5.281 7.994 -7.927 1.00 83.62 520 PRO A C 1
ATOM 4037 O O . PRO A 1 520 ? 5.958 7.467 -8.816 1.00 83.62 520 PRO A O 1
ATOM 4040 N N . VAL A 1 521 ? 4.416 7.278 -7.199 1.00 87.75 521 VAL A N 1
ATOM 4041 C CA . VAL A 1 521 ? 4.107 5.856 -7.425 1.00 87.75 521 VAL A CA 1
ATOM 4042 C C . VAL A 1 521 ? 3.194 5.672 -8.632 1.00 87.75 521 VAL A C 1
ATOM 4044 O O . VAL A 1 521 ? 3.390 4.721 -9.381 1.00 87.75 521 VAL A O 1
ATOM 4047 N N . THR A 1 522 ? 2.249 6.581 -8.873 1.00 88.75 522 THR A N 1
ATOM 4048 C CA . THR A 1 522 ? 1.270 6.447 -9.965 1.00 88.75 522 THR A CA 1
ATOM 4049 C C . THR A 1 522 ? 1.736 7.135 -11.238 1.00 88.75 522 THR A C 1
ATOM 4051 O O . THR A 1 522 ? 1.489 6.631 -12.333 1.00 88.75 522 THR A O 1
ATOM 4054 N N . SER A 1 523 ? 2.449 8.254 -11.123 1.00 86.25 523 SER A N 1
ATOM 4055 C CA . SER A 1 523 ? 2.797 9.082 -12.275 1.00 86.25 523 SER A CA 1
ATOM 4056 C C . SER A 1 523 ? 3.640 8.359 -13.339 1.00 86.25 523 SER A C 1
ATOM 4058 O O . SER A 1 523 ? 4.558 7.587 -13.055 1.00 86.25 523 SER A O 1
ATOM 4060 N N . ARG A 1 524 ? 3.320 8.648 -14.606 1.00 86.31 524 ARG A N 1
ATOM 4061 C CA . ARG A 1 524 ? 4.024 8.231 -15.833 1.00 86.31 524 ARG A CA 1
ATOM 4062 C C . ARG A 1 524 ? 4.204 6.719 -15.981 1.00 86.31 524 ARG A C 1
ATOM 4064 O O . ARG A 1 524 ? 5.200 6.270 -16.544 1.00 86.31 524 ARG A O 1
ATOM 4071 N N . ARG A 1 525 ? 3.245 5.950 -15.474 1.00 91.31 525 ARG A N 1
ATOM 4072 C CA . ARG A 1 525 ? 3.188 4.492 -15.589 1.00 91.31 525 ARG A CA 1
ATOM 4073 C C . ARG A 1 525 ? 1.960 4.074 -16.377 1.00 91.31 525 ARG A C 1
ATOM 4075 O O . ARG A 1 525 ? 0.970 4.799 -16.429 1.00 91.31 525 ARG A O 1
ATOM 4082 N N . SER A 1 526 ? 2.048 2.915 -16.999 1.00 93.69 526 SER A N 1
ATOM 4083 C CA . SER A 1 526 ? 0.895 2.110 -17.377 1.00 93.69 526 SER A CA 1
ATOM 4084 C C . SER A 1 526 ? 0.295 1.400 -16.153 1.00 93.69 526 SER A C 1
ATOM 4086 O O . SER A 1 526 ? 0.905 1.383 -15.079 1.00 93.69 526 SER A O 1
ATOM 4088 N N . ALA A 1 527 ? -0.887 0.806 -16.302 1.00 95.69 527 ALA A N 1
ATOM 4089 C CA . ALA A 1 527 ? -1.517 -0.008 -15.263 1.00 95.69 527 ALA A CA 1
ATOM 4090 C C . ALA A 1 527 ? -0.617 -1.173 -14.792 1.00 95.69 527 ALA A C 1
ATOM 4092 O O . ALA A 1 527 ? -0.443 -1.368 -13.587 1.00 95.69 527 ALA A O 1
ATOM 4093 N N . ASP A 1 528 ? 0.031 -1.893 -15.712 1.00 93.88 528 ASP A N 1
ATOM 4094 C CA . ASP A 1 528 ? 0.942 -2.996 -15.371 1.00 93.88 528 ASP A CA 1
ATOM 4095 C C . ASP A 1 528 ? 2.204 -2.502 -14.666 1.00 93.88 528 ASP A C 1
ATOM 4097 O O . ASP A 1 528 ? 2.656 -3.092 -13.684 1.00 93.88 528 ASP A O 1
ATOM 4101 N N . GLU A 1 529 ? 2.766 -1.381 -15.122 1.00 93.75 529 GLU A N 1
ATOM 4102 C CA . GLU A 1 529 ? 3.910 -0.771 -14.446 1.00 93.75 529 GLU A CA 1
ATOM 4103 C C . GLU A 1 529 ? 3.559 -0.294 -13.037 1.00 93.75 529 GLU A C 1
ATOM 4105 O O . GLU A 1 529 ? 4.425 -0.325 -12.166 1.00 93.75 529 GLU A O 1
ATOM 4110 N N . LEU A 1 530 ? 2.319 0.144 -12.790 1.00 96.06 530 LEU A N 1
ATOM 4111 C CA . LEU A 1 530 ? 1.863 0.474 -11.442 1.00 96.06 530 LEU A CA 1
ATOM 4112 C C . LEU A 1 530 ? 1.798 -0.780 -10.561 1.00 96.06 530 LEU A C 1
ATOM 4114 O O . LEU A 1 530 ? 2.328 -0.749 -9.452 1.00 96.06 530 LEU A O 1
ATOM 4118 N N . LEU A 1 531 ? 1.233 -1.887 -11.056 1.00 97.00 531 LEU A N 1
ATOM 4119 C CA . LEU A 1 531 ? 1.175 -3.151 -10.307 1.00 97.00 531 LEU A CA 1
ATOM 4120 C C . LEU A 1 531 ? 2.576 -3.625 -9.909 1.00 97.00 531 LEU A C 1
ATOM 4122 O O . LEU A 1 531 ? 2.840 -3.913 -8.741 1.00 97.00 531 LEU A O 1
ATOM 4126 N N . LEU A 1 532 ? 3.498 -3.648 -10.874 1.00 94.62 532 LEU A N 1
ATOM 4127 C CA . LEU A 1 532 ? 4.879 -4.062 -10.638 1.00 94.62 532 LEU A CA 1
ATOM 4128 C C . LEU A 1 532 ? 5.640 -3.071 -9.758 1.00 94.62 532 LEU A C 1
ATOM 4130 O O . LEU A 1 532 ? 6.475 -3.480 -8.955 1.00 94.62 532 LEU A O 1
ATOM 4134 N N . GLN A 1 533 ? 5.346 -1.775 -9.861 1.00 94.75 533 GLN A N 1
ATOM 4135 C CA . GLN A 1 533 ? 5.926 -0.767 -8.982 1.00 94.75 533 GLN A CA 1
ATOM 4136 C C . GLN A 1 533 ? 5.509 -0.982 -7.526 1.00 94.75 533 GLN A C 1
ATOM 4138 O O . GLN A 1 533 ? 6.364 -0.875 -6.645 1.00 94.75 533 GLN A O 1
ATOM 4143 N N . ILE A 1 534 ? 4.223 -1.239 -7.276 1.00 96.75 534 ILE A N 1
ATOM 4144 C CA . ILE A 1 534 ? 3.703 -1.524 -5.937 1.00 96.75 534 ILE A CA 1
ATOM 4145 C C . ILE A 1 534 ? 4.383 -2.786 -5.406 1.00 96.75 534 ILE A C 1
ATOM 4147 O O . ILE A 1 534 ? 5.022 -2.742 -4.356 1.00 96.75 534 ILE A O 1
ATOM 4151 N N . TYR A 1 535 ? 4.371 -3.869 -6.188 1.00 95.62 535 TYR A N 1
ATOM 4152 C CA . TYR A 1 535 ? 5.047 -5.117 -5.833 1.00 95.62 535 TYR A CA 1
ATOM 4153 C C . TYR A 1 535 ? 6.539 -4.911 -5.514 1.00 95.62 535 TYR A C 1
ATOM 4155 O O . TYR A 1 535 ? 7.042 -5.413 -4.507 1.00 95.62 535 TYR A O 1
ATOM 4163 N N . ARG A 1 536 ? 7.246 -4.103 -6.315 1.00 93.88 536 ARG A N 1
ATOM 4164 C CA . ARG A 1 536 ? 8.650 -3.738 -6.085 1.00 93.88 536 ARG A CA 1
ATOM 4165 C C . ARG A 1 536 ? 8.841 -2.983 -4.776 1.00 93.88 536 ARG A C 1
ATOM 4167 O O . ARG A 1 536 ? 9.781 -3.287 -4.056 1.00 93.88 536 ARG A O 1
ATOM 4174 N N . ILE A 1 537 ? 7.984 -2.017 -4.446 1.00 93.06 537 ILE A N 1
ATOM 4175 C CA . ILE A 1 537 ? 8.069 -1.293 -3.166 1.00 93.06 537 ILE A CA 1
ATOM 4176 C C . ILE A 1 537 ? 7.899 -2.276 -1.998 1.00 93.06 537 ILE A C 1
ATOM 4178 O O . ILE A 1 537 ? 8.734 -2.297 -1.097 1.00 93.06 537 ILE A O 1
ATOM 4182 N N . MET A 1 538 ? 6.894 -3.154 -2.066 1.00 94.12 538 MET A N 1
ATOM 4183 C CA . MET A 1 538 ? 6.596 -4.156 -1.032 1.00 94.12 538 MET A CA 1
ATOM 4184 C C . MET A 1 538 ? 7.714 -5.184 -0.806 1.00 94.12 538 MET A C 1
ATOM 4186 O O . MET A 1 538 ? 7.787 -5.804 0.258 1.00 94.12 538 MET A O 1
ATOM 4190 N N . ARG A 1 539 ? 8.529 -5.455 -1.832 1.00 90.19 539 ARG A N 1
ATOM 4191 C CA . ARG A 1 539 ? 9.573 -6.499 -1.840 1.00 90.19 539 ARG A CA 1
ATOM 4192 C C . ARG A 1 539 ? 10.994 -5.937 -1.820 1.00 90.19 539 ARG A C 1
ATOM 4194 O O . ARG A 1 539 ? 11.928 -6.691 -1.577 1.00 90.19 539 ARG A O 1
ATOM 4201 N N . GLY A 1 540 ? 11.146 -4.644 -2.084 1.00 86.00 540 GLY A N 1
ATOM 4202 C CA . GLY A 1 540 ? 12.406 -3.919 -2.031 1.00 86.00 540 GLY A CA 1
ATOM 4203 C C . GLY A 1 540 ? 12.784 -3.547 -0.594 1.00 86.00 540 GLY A C 1
ATOM 4204 O O . GLY A 1 540 ? 12.370 -4.222 0.350 1.00 86.00 540 GLY A O 1
ATOM 4205 N N . PRO A 1 541 ? 13.536 -2.449 -0.394 1.00 85.56 541 PRO A N 1
ATOM 4206 C CA . PRO A 1 541 ? 14.026 -2.054 0.925 1.00 85.56 541 PRO A CA 1
ATOM 4207 C C . PRO A 1 541 ? 12.940 -1.949 2.000 1.00 85.56 541 PRO A C 1
ATOM 4209 O O . PRO A 1 541 ? 13.195 -2.319 3.137 1.00 85.56 541 PRO A O 1
ATOM 4212 N N . ASN A 1 542 ? 11.726 -1.500 1.667 1.00 89.75 542 ASN A N 1
ATOM 4213 C CA . ASN A 1 542 ? 10.630 -1.381 2.635 1.00 89.75 542 ASN A CA 1
ATOM 4214 C C . ASN A 1 542 ? 10.160 -2.733 3.196 1.00 89.75 542 ASN A C 1
ATOM 4216 O O . ASN A 1 542 ? 9.722 -2.813 4.340 1.00 89.75 542 ASN A O 1
ATOM 4220 N N . GLY A 1 543 ? 10.259 -3.795 2.395 1.00 88.94 543 GLY A N 1
ATOM 4221 C CA . GLY A 1 543 ? 9.858 -5.151 2.762 1.00 88.94 543 GLY A CA 1
ATOM 4222 C C . GLY A 1 543 ? 10.942 -5.969 3.458 1.00 88.94 543 GLY A C 1
ATOM 4223 O O . GLY A 1 543 ? 10.751 -7.176 3.627 1.00 88.94 543 GLY A O 1
ATOM 4224 N N . ASP A 1 544 ? 12.074 -5.349 3.802 1.00 88.19 544 ASP A N 1
ATOM 4225 C CA . ASP A 1 544 ? 13.194 -5.994 4.484 1.00 88.19 544 ASP A CA 1
ATOM 4226 C C . ASP A 1 544 ? 12.762 -6.492 5.872 1.00 88.19 544 ASP A C 1
ATOM 4228 O O . ASP A 1 544 ? 12.234 -5.734 6.691 1.00 88.19 544 ASP A O 1
ATOM 4232 N N . ALA A 1 545 ? 12.979 -7.782 6.133 1.00 87.69 545 ALA A N 1
ATOM 4233 C CA . ALA A 1 545 ? 12.601 -8.433 7.384 1.00 87.69 545 ALA A CA 1
ATOM 4234 C C . ALA A 1 545 ? 13.386 -7.910 8.600 1.00 87.69 545 ALA A C 1
ATOM 4236 O O . ALA A 1 545 ? 12.931 -8.069 9.729 1.00 87.69 545 ALA A O 1
ATOM 4237 N N . THR A 1 546 ? 14.539 -7.269 8.386 1.00 87.81 546 THR A N 1
ATOM 4238 C CA . THR A 1 546 ? 15.344 -6.657 9.453 1.00 87.81 546 THR A CA 1
ATOM 4239 C C . THR A 1 546 ? 14.742 -5.359 9.984 1.00 87.81 546 THR A C 1
ATOM 4241 O O . THR A 1 546 ? 15.110 -4.919 11.074 1.00 87.81 546 THR A O 1
ATOM 4244 N N . LYS A 1 547 ? 13.788 -4.748 9.265 1.00 90.31 547 LYS A N 1
ATOM 4245 C CA . LYS A 1 547 ? 13.087 -3.574 9.783 1.00 90.31 547 LYS A CA 1
ATOM 4246 C C . LYS A 1 547 ? 12.253 -3.962 11.008 1.00 90.31 547 LYS A C 1
ATOM 4248 O O . LYS A 1 547 ? 11.505 -4.943 10.934 1.00 90.31 547 LYS A O 1
ATOM 4253 N N . PRO A 1 548 ? 12.318 -3.192 12.111 1.00 90.31 548 PRO A N 1
ATOM 4254 C CA . PRO A 1 548 ? 11.635 -3.520 13.359 1.00 90.31 548 PRO A CA 1
ATOM 4255 C C . PRO A 1 548 ? 10.150 -3.786 13.168 1.00 90.31 548 PRO A C 1
ATOM 4257 O O . PRO A 1 548 ? 9.620 -4.751 13.712 1.00 90.31 548 PRO A O 1
ATOM 4260 N N . GLY A 1 549 ? 9.490 -2.977 12.341 1.00 92.19 549 GLY A N 1
ATOM 4261 C CA . GLY A 1 549 ? 8.068 -3.102 12.106 1.00 92.19 549 GLY A CA 1
ATOM 4262 C C . GLY A 1 549 ? 7.675 -4.424 11.449 1.00 92.19 549 GLY A C 1
ATOM 4263 O O . GLY A 1 549 ? 6.761 -5.101 11.925 1.00 92.19 549 GLY A O 1
ATOM 4264 N N . ASN A 1 550 ? 8.419 -4.816 10.410 1.00 94.00 550 ASN A N 1
ATOM 4265 C CA . ASN A 1 550 ? 8.243 -6.083 9.697 1.00 94.00 550 ASN A CA 1
ATOM 4266 C C . ASN A 1 550 ? 8.544 -7.292 10.597 1.00 94.00 550 ASN A C 1
ATOM 4268 O O . ASN A 1 550 ? 7.772 -8.252 10.607 1.00 94.00 550 ASN A O 1
ATOM 4272 N N . SER A 1 551 ? 9.628 -7.227 11.377 1.00 94.31 551 SER A N 1
ATOM 4273 C CA . SER A 1 551 ? 10.013 -8.277 12.331 1.00 94.31 551 SER A CA 1
ATOM 4274 C C . SER A 1 551 ? 8.971 -8.461 13.440 1.00 94.31 551 SER A C 1
ATOM 4276 O O . SER A 1 551 ? 8.617 -9.587 13.788 1.00 94.31 551 SER A O 1
ATOM 4278 N N . GLN A 1 552 ? 8.398 -7.371 13.956 1.00 95.19 552 GLN A N 1
ATOM 4279 C CA . GLN A 1 552 ? 7.316 -7.439 14.943 1.00 95.19 552 GLN A CA 1
ATOM 4280 C C . GLN A 1 552 ? 6.049 -8.089 14.377 1.00 95.19 552 GLN A C 1
ATOM 4282 O O . GLN A 1 552 ? 5.388 -8.835 15.094 1.00 95.19 552 GLN A O 1
ATOM 4287 N N . PHE A 1 553 ? 5.715 -7.865 13.102 1.00 96.06 553 PHE A N 1
ATOM 4288 C CA . PHE A 1 553 ? 4.616 -8.598 12.469 1.00 96.06 553 PHE A CA 1
ATOM 4289 C C . PHE A 1 553 ? 4.920 -10.093 12.343 1.00 96.06 553 PHE A C 1
ATOM 4291 O O . PHE A 1 553 ? 4.042 -10.907 12.624 1.00 96.06 553 PHE A O 1
ATOM 4298 N N . ASP A 1 554 ? 6.153 -10.477 11.997 1.00 94.31 554 ASP A N 1
ATOM 4299 C CA . ASP A 1 554 ? 6.542 -11.894 12.007 1.00 94.31 554 ASP A CA 1
ATOM 4300 C C . ASP A 1 554 ? 6.355 -12.516 13.392 1.00 94.31 554 ASP A C 1
ATOM 4302 O O . ASP A 1 554 ? 5.782 -13.598 13.515 1.00 94.31 554 ASP A O 1
ATOM 4306 N N . GLN A 1 555 ? 6.783 -11.818 14.444 1.00 95.44 555 GLN A N 1
ATOM 4307 C CA . GLN A 1 555 ? 6.592 -12.257 15.827 1.00 95.44 555 GLN A CA 1
ATOM 4308 C C . GLN A 1 555 ? 5.105 -12.367 16.187 1.00 95.44 555 GLN A C 1
ATOM 4310 O O . GLN A 1 555 ? 4.692 -13.382 16.748 1.00 95.44 555 GLN A O 1
ATOM 4315 N N . ALA A 1 556 ? 4.294 -11.374 15.812 1.00 97.00 556 ALA A N 1
ATOM 4316 C CA . ALA A 1 556 ? 2.852 -11.367 16.031 1.00 97.00 556 ALA A CA 1
ATOM 4317 C C . ALA A 1 556 ? 2.183 -12.596 15.396 1.00 97.00 556 ALA A C 1
ATOM 4319 O O . ALA A 1 556 ? 1.565 -13.387 16.110 1.00 97.00 556 ALA A O 1
ATOM 4320 N N . PHE A 1 557 ? 2.376 -12.826 14.093 1.00 96.62 557 PHE A N 1
ATOM 4321 C CA . PHE A 1 557 ? 1.807 -13.988 13.402 1.00 96.62 557 PHE A CA 1
ATOM 4322 C C . PHE A 1 557 ? 2.351 -15.317 13.936 1.00 96.62 557 PHE A C 1
ATOM 4324 O O . PHE A 1 557 ? 1.587 -16.267 14.092 1.00 96.62 557 PHE A O 1
ATOM 4331 N N . ASN A 1 558 ? 3.646 -15.402 14.255 1.00 94.81 558 ASN A N 1
ATOM 4332 C CA . ASN A 1 558 ? 4.231 -16.616 14.826 1.00 94.81 558 ASN A CA 1
ATOM 4333 C C . ASN A 1 558 ? 3.665 -16.935 16.215 1.00 94.81 558 ASN A C 1
ATOM 4335 O O . ASN A 1 558 ? 3.422 -18.102 16.499 1.00 94.81 558 ASN A O 1
ATOM 4339 N N . SER A 1 559 ? 3.383 -15.925 17.045 1.00 95.38 559 SER A N 1
ATOM 4340 C CA . SER A 1 559 ? 2.774 -16.120 18.371 1.00 95.38 559 SER A CA 1
ATOM 4341 C C . SER A 1 559 ? 1.336 -16.654 18.320 1.00 95.38 559 SER A C 1
ATOM 4343 O O . SER A 1 559 ? 0.840 -17.185 19.311 1.00 95.38 559 SER A O 1
ATOM 4345 N N . LEU A 1 560 ? 0.668 -16.504 17.171 1.00 94.06 560 LEU A N 1
ATOM 4346 C CA . LEU A 1 560 ? -0.710 -16.939 16.936 1.00 94.06 560 LEU A CA 1
ATOM 4347 C C . LEU A 1 560 ? -0.795 -18.303 16.241 1.00 94.06 560 LEU A C 1
ATOM 4349 O O . LEU A 1 560 ? -1.885 -18.874 16.145 1.00 94.06 560 LEU A O 1
ATOM 4353 N N . LYS A 1 561 ? 0.331 -18.847 15.763 1.00 86.69 561 LYS A N 1
ATOM 4354 C CA . LYS A 1 561 ? 0.387 -20.235 15.302 1.00 86.69 561 LYS A CA 1
ATOM 4355 C C . LYS A 1 561 ? 0.165 -21.119 16.526 1.00 86.69 561 LYS A C 1
ATOM 4357 O O . LYS A 1 561 ? 0.980 -21.119 17.445 1.00 86.69 561 LYS A O 1
ATOM 4362 N N . LYS A 1 562 ? -0.962 -21.838 16.564 1.00 60.34 562 LYS A N 1
ATOM 4363 C CA . LYS A 1 562 ? -1.149 -22.891 17.568 1.00 60.34 562 LYS A CA 1
ATOM 4364 C C . LYS A 1 562 ? 0.002 -23.903 17.414 1.00 60.34 562 LYS A C 1
ATOM 4366 O O . LYS A 1 562 ? 0.337 -24.200 16.264 1.00 60.34 562 LYS A O 1
ATOM 4371 N N . PRO A 1 563 ? 0.613 -24.367 18.518 1.00 42.50 563 PRO A N 1
ATOM 4372 C CA . PRO A 1 563 ? 1.604 -25.437 18.468 1.00 42.50 563 PRO A CA 1
ATOM 4373 C C . PRO A 1 563 ? 1.032 -26.725 17.871 1.00 42.50 563 PRO A C 1
ATOM 4375 O O . PRO A 1 563 ? -0.203 -26.935 17.980 1.00 42.50 563 PRO A O 1
#

Sequence (563 aa):
MVTNLALRDLSSDLLSRSVVSEANFVASVDSTQVDLVSYHGHSHHHGKTGKGQEPAAPADSNVIGPSRRLPSQTGFLHAMGTYWQQITSAKRHHRFLTAFPPVYAGMDEPRVAPPTVPPAAPESFRSTGHQPSLNDLYNASKDLNRIVSHDKTRADFKTLEVSEPEFKKRYAAETLVIGKNYGLDSAHMANLVKRIYAFEDGGWGTYYTLSSMPQGLMDDSHKQERLNFHPSSSAMGYNQLLIKNTTNGIIDHGSAIADRLDALAAQEPTRAKELHEKAELVHGLQDILTHKAKVPPHHKGDKNRPYFVPQSKLETAIQGLNLDGDIGPIIQSQELNSLLKYSAANKFGDYLALKTAQQTTHARDYDNLTPEKKAEAVEQLFALIKPSEIHPANPAMDAPFYATKEALHQKVLHLGHIGQDHRLERENLPDMEFRMMNSQVLTIRRYGGAGGPLSPEARALLDRVTSDYFGGFSADKLQAAAIEMANLSGMGTAQTMLQPDHGNLPTSNFFARDGYQSNPVTSRRSADELLLQIYRIMRGPNGDATKPGNSQFDQAFNSLKKP

pLDDT: mean 80.3, std 23.44, range [19.58, 98.31]

Foldseek 3Di:
DDDDDDDDDDPDPPPPDDDPDPPFDDDDDDDDDDDDDDDDDDDDDDDDDDDDDDPPDPDPPPDQAFAAEDADPVVLVVQQVVVVVVLVVQVVVVHFDSYARHDYLDNDDDPDDDPPDPDDDPPDLDAPADADFLLLLQVLQQCLLCQLVLHPPDGGDDFAADDQLLLLLLLLVLQCVLCVVLVHHLVLSLLLLLLLLLLQVLLADGLFDAAPRDSVCVDPVNVVSRRRHHHNFCFGGSNGDGLVLLLVLLQVCLQVLLVVLCVVLVVPVVCVVVSNSVSSSSVSSNCVSNVVDDQPDDDPPDPSHRPDDPPVSSSSNSSSLLSHSRSNSNSVSVLVSVLSVLCSVQCLLVLLQLLLVVLVVLLVVLLPDDLVLLLVLLCLLLVQQDDDPPDDDDCVVCVVVVVLSVVLSVLLSCPNPPPDPSQQAPVPDDPSNLCSCLPRRLLDAQRQDSSMHRDSNNVSSSSNNLQRHVVGDDSSLLVSLLSVCCSLQNSVLSSQLSHNSQQSGQLSSRHDPVSQVVDPLRHRHGSVSSSSSSSSSSVGSSVDCPRPSNVSSVVSSVVPPDD

Nearest PDB structures (foldseek):
  8v3c-assembly1_D  TM=1.529E-01  e=5.849E+00  Anopheles gambiae

Mean predicted aligned error: 11.24 Å

Secondary structure (DSSP, 8-state):
-----------SSSSS---------SS-----------------------------PPP---S-PPPPEESSHHHHHHHHHHHHHHHHHHHHTT----SPPPEE---S--SSPPP-PPS--S--------SPPHHHHHHHHTTHHHHHH--TTSPPP------HHHHHHHHHHHHHHHHHHTT--HHHHHHHHHHHHHHHHTTT--TTPBTT--GGGGSGGGHHHHHTPPPSSS-BTTTTB-HHHHHHHHHHHHHHHHHHHHHHHHH-TTTHHHHHHHHHHHHHHHHHHTT-S-PPPP-TT-TT------HHHHHHHHHGGGGSTTHHHHHHHHHHHHHHHHHHHTTHHHHHHHHHHHHHHHHHHHHTS-HHHHHHHHHHHHTT----TTS---HHHHHHHHHHHHHHHHHHHTTT-TTS----SGGGS-HHHHHHIIIIITT--SSSBTTBSPPHHHHHHHHHHHHHHTT---HHHHHHHHHHHHHHH-HHHHHHHHSTTTTTSBGGGTS-HHHHHH-TTTTT-BHHHHHHHHHHHHHSGGG-TTSHHHHHHHHHHHHHS--

Radius of gyration: 27.31 Å; Cα contacts (8 Å, |Δi|>4): 723; chains: 1; bounding box: 75×72×73 Å